Protein AF-0000000087149719 (afdb_homodimer)

Solvent-accessible surface area (backbone atoms only — not comparable to full-atom values): 26147 Å² total; per-residue (Å²): 128,58,74,52,49,94,41,74,66,51,49,46,65,68,39,63,81,63,60,38,30,35,33,38,25,37,70,77,67,67,65,64,58,57,49,48,54,35,58,60,26,60,67,29,69,27,52,67,44,79,41,82,53,88,96,53,72,60,36,28,29,34,25,24,40,83,86,66,44,79,78,27,58,25,52,42,66,54,49,46,52,43,36,60,50,50,66,35,54,26,30,48,73,75,37,74,51,59,86,70,58,69,76,46,43,36,63,61,66,45,44,41,34,56,33,39,31,53,49,48,90,83,51,82,61,35,54,19,65,60,49,33,52,42,48,36,42,52,27,48,32,42,73,64,35,39,43,36,37,42,35,40,56,25,37,41,39,51,50,70,73,29,54,28,56,35,51,51,51,48,50,31,31,72,35,56,24,47,38,35,40,32,8,25,61,69,56,77,72,57,86,82,52,61,43,31,38,28,23,28,78,55,66,64,27,57,39,29,42,34,36,34,28,48,54,88,49,86,90,52,80,33,27,28,38,42,30,32,55,78,52,99,43,26,34,40,30,26,34,40,64,50,58,51,61,34,50,12,51,50,51,33,45,38,70,77,86,129,57,73,52,48,94,41,74,66,51,49,45,65,68,40,63,82,62,61,38,30,35,34,38,25,38,69,77,69,66,65,66,59,56,50,47,53,34,58,60,26,60,68,28,69,28,51,67,44,80,41,81,53,88,96,53,72,62,36,29,30,33,25,22,40,82,85,66,43,79,78,26,58,26,52,42,65,54,50,47,51,43,35,60,50,51,65,38,54,32,28,50,53,88,35,76,50,58,86,72,57,68,77,46,43,37,64,60,65,44,44,41,33,57,32,38,29,54,49,50,91,83,51,82,61,34,54,19,63,59,50,34,52,43,48,37,42,51,28,47,33,44,72,63,35,37,44,36,36,41,36,41,56,25,37,41,37,52,49,70,73,29,53,28,56,35,52,51,51,49,52,31,31,72,36,56,23,46,39,34,38,31,8,24,62,71,55,74,71,58,85,81,54,60,42,32,38,25,26,28,78,54,66,64,28,58,40,29,41,35,36,34,27,46,54,89,48,86,88,53,80,32,28,26,38,43,30,33,55,76,52,99,43,27,34,40,30,26,34,41,64,48,58,50,60,33,50,12,51,51,52,34,46,39,70,77,85

Nearest PDB structures (foldseek):
  2o8r-assembly1_B  TM=3.631E-01  e=3.362E-04  Porphyromonas gingivalis
  6pny-assembly1_A  TM=5.469E-01  e=5.953E-01  Francisella tularensis subsp. tularensis SCHU S4
  2mu4-assembly1_A  TM=4.895E-01  e=1.110E+00  Francisella tularensis subsp. tularensis SCHU S4
  1e42-assembly1_A  TM=3.188E-01  e=6.358E+00  Homo sapiens
  2o8r-assembly1_B  TM=3.561E-01  e=3.053E-04  Porphyromonas gingivalis

Radius of gyration: 28.31 Å; Cα contacts (8 Å, |Δi|>4): 1113; chains: 2; bounding box: 36×98×60 Å

Secondary structure (DSSP, 8-state):
-PPPPSSHHHHHHTS----EEEEEES--S-HHHHHHHHHHHHTTTEEEEEE--TTSPSSEEEEE-TT--EEEEEEHHHHHHHHHTTSSHHHHSS---GGG----HHHHHTTT--EEEE--SS-GGGGHHHHHHHHHHHHHHHHHT-SEEEEEEEETTHHHH-HHHHHHHHHHHHTT-EEEEEEES-----TT--SEEEE--SHHHHHEEEEEEE---TTS--EEEEEEEEETTEEEEEEE--HHHHHHHHHHHHHH-/-PPPPSSHHHHHHTS----EEEEEES--S-HHHHHHHHHHHHTTTEEEEEE--TTSPSSEEEEE-TT--EEEEEEHHHHHHHHHTTSSTTTTSS---GGG----HHHHHTTT--EEEE--SS-GGGGHHHHHHHHHHHHHHHHHT-SEEEEEEEETTHHHH-HHHHHHHHHHHHTT-EEEEEEES-----TT--SEEEE--SHHHHHEEEEEEE---TTS--EEEEEEEEETTEEEEEEE--HHHHHHHHHHHHHH-

Structure (mmCIF, N/CA/C/O backbone):
data_AF-0000000087149719-model_v1
#
loop_
_entity.id
_entity.type
_entity.pdbx_description
1 polymer 'Histidine kinase'
#
loop_
_atom_site.group_PDB
_atom_site.id
_atom_site.type_symbol
_atom_site.label_atom_id
_atom_site.label_alt_id
_atom_site.label_comp_id
_atom_site.label_asym_id
_atom_site.label_entity_id
_atom_site.label_seq_id
_atom_site.pdbx_PDB_ins_code
_atom_site.Cartn_x
_atom_site.Cartn_y
_atom_site.Cartn_z
_atom_site.occupancy
_atom_site.B_iso_or_equiv
_atom_site.auth_seq_id
_atom_site.auth_comp_id
_atom_site.auth_asym_id
_atom_site.auth_atom_id
_atom_site.pdbx_PDB_model_num
ATOM 1 N N . MET A 1 1 ? -2.551 1.195 -22.422 1 66.94 1 MET A N 1
ATOM 2 C CA . MET A 1 1 ? -2.553 0.553 -21.109 1 66.94 1 MET A CA 1
ATOM 3 C C . MET A 1 1 ? -3.971 0.18 -20.688 1 66.94 1 MET A C 1
ATOM 5 O O . MET A 1 1 ? -4.926 0.881 -21.016 1 66.94 1 MET A O 1
ATOM 9 N N . ILE A 1 2 ? -4.203 -1.107 -20.359 1 85.25 2 ILE A N 1
ATOM 10 C CA . ILE A 1 2 ? -5.527 -1.553 -19.938 1 85.25 2 ILE A CA 1
ATOM 11 C C . ILE A 1 2 ? -5.852 -0.992 -18.562 1 85.25 2 ILE A C 1
ATOM 13 O O . ILE A 1 2 ? -4.949 -0.754 -17.75 1 85.25 2 ILE A O 1
ATOM 17 N N . ASP A 1 3 ? -7.059 -0.688 -18.328 1 90 3 ASP A N 1
ATOM 18 C CA . ASP A 1 3 ? -7.531 -0.166 -17.062 1 90 3 ASP A CA 1
ATOM 19 C C . ASP A 1 3 ? -7.383 -1.208 -15.953 1 90 3 ASP A C 1
ATOM 21 O O . ASP A 1 3 ? -7.539 -2.406 -16.188 1 90 3 ASP A O 1
ATOM 25 N N . PRO A 1 4 ? -7.105 -0.733 -14.805 1 91.88 4 PRO A N 1
ATOM 26 C CA . PRO A 1 4 ? -7.102 -1.67 -13.68 1 91.88 4 PRO A CA 1
ATOM 27 C C . PRO A 1 4 ? -8.461 -2.336 -13.461 1 91.88 4 PRO A C 1
ATOM 29 O O . PRO A 1 4 ? -9.492 -1.756 -13.797 1 91.88 4 PRO A O 1
ATOM 32 N N . PRO A 1 5 ? -8.43 -3.588 -13.031 1 94.06 5 PRO A N 1
ATOM 33 C CA . PRO A 1 5 ? -9.695 -4.258 -12.727 1 94.06 5 PRO A CA 1
ATOM 34 C C . PRO A 1 5 ? -10.43 -3.627 -11.547 1 94.06 5 PRO A C 1
ATOM 36 O O . PRO A 1 5 ? -9.836 -2.883 -10.766 1 94.06 5 PRO A O 1
ATOM 39 N N . ASP A 1 6 ? -11.703 -3.908 -11.406 1 92.81 6 ASP A N 1
ATOM 40 C CA . ASP A 1 6 ? -12.5 -3.4 -10.297 1 92.81 6 ASP A CA 1
ATOM 41 C C . ASP A 1 6 ? -12.227 -4.188 -9.016 1 92.81 6 ASP A C 1
ATOM 43 O O . ASP A 1 6 ? -12.508 -3.711 -7.914 1 92.81 6 ASP A O 1
ATOM 47 N N . SER A 1 7 ? -11.844 -5.41 -9.156 1 94.75 7 SER A N 1
ATOM 48 C CA . SER A 1 7 ? -11.477 -6.324 -8.086 1 94.75 7 SER A CA 1
ATOM 49 C C . SER A 1 7 ? -10.547 -7.418 -8.586 1 94.75 7 SER A C 1
ATOM 51 O O . SER A 1 7 ? -10.344 -7.566 -9.789 1 94.75 7 SER A O 1
ATOM 53 N N . LEU A 1 8 ? -9.953 -8.156 -7.707 1 96 8 LEU A N 1
ATOM 54 C CA . LEU A 1 8 ? -9.117 -9.281 -8.117 1 96 8 LEU A CA 1
ATOM 55 C C . LEU A 1 8 ? -9.961 -10.375 -8.758 1 96 8 LEU A C 1
ATOM 57 O O . LEU A 1 8 ? -9.539 -11.008 -9.727 1 96 8 LEU A O 1
ATOM 61 N N . ALA A 1 9 ? -11.195 -10.57 -8.266 1 93.56 9 ALA A N 1
ATOM 62 C CA . ALA A 1 9 ? -12.125 -11.523 -8.875 1 93.56 9 ALA A CA 1
ATOM 63 C C . ALA A 1 9 ? -12.43 -11.133 -10.32 1 93.56 9 ALA A C 1
ATOM 65 O O . ALA A 1 9 ? -12.453 -11.992 -11.211 1 93.56 9 ALA A O 1
ATOM 66 N N . SER A 1 10 ? -12.617 -9.797 -10.531 1 94.38 10 SER A N 1
ATOM 67 C CA . SER A 1 10 ? -12.945 -9.328 -11.867 1 94.38 10 SER A CA 1
ATOM 68 C C . SER A 1 10 ? -11.766 -9.5 -12.82 1 94.38 10 SER A C 1
ATOM 70 O O . SER A 1 10 ? -11.953 -9.664 -14.031 1 94.38 10 SER A O 1
ATOM 72 N N . PHE A 1 11 ? -10.562 -9.461 -12.336 1 95.25 11 PHE A N 1
ATOM 73 C CA . PHE A 1 11 ? -9.375 -9.695 -13.141 1 95.25 11 PHE A CA 1
ATOM 74 C C . PHE A 1 11 ? -9.367 -11.102 -13.719 1 95.25 11 PHE A C 1
ATOM 76 O O . PHE A 1 11 ? -8.977 -11.305 -14.867 1 95.25 11 PHE A O 1
ATOM 83 N N . ILE A 1 12 ? -9.781 -12.078 -12.891 1 93.12 12 ILE A N 1
ATOM 84 C CA . ILE A 1 12 ? -9.812 -13.477 -13.297 1 93.12 12 ILE A CA 1
ATOM 85 C C . ILE A 1 12 ? -10.859 -13.672 -14.391 1 93.12 12 ILE A C 1
ATOM 87 O O . ILE A 1 12 ? -10.617 -14.391 -15.367 1 93.12 12 ILE A O 1
ATOM 91 N N . GLU A 1 13 ? -11.938 -12.961 -14.281 1 85.56 13 GLU A N 1
ATOM 92 C CA . GLU A 1 13 ? -13.062 -13.133 -15.195 1 85.56 13 GLU A CA 1
ATOM 93 C C . GLU A 1 13 ? -12.766 -12.5 -16.562 1 85.56 13 GLU A C 1
ATOM 95 O O . GLU A 1 13 ? -13.352 -12.891 -17.562 1 85.56 13 GLU A O 1
ATOM 100 N N . ARG A 1 14 ? -11.969 -11.547 -16.672 1 71.88 14 ARG A N 1
ATOM 101 C CA . ARG A 1 14 ? -11.727 -10.742 -17.859 1 71.88 14 ARG A CA 1
ATOM 102 C C . ARG A 1 14 ? -10.812 -11.469 -18.844 1 71.88 14 ARG A C 1
ATOM 104 O O . ARG A 1 14 ? -10.648 -11.031 -19.984 1 71.88 14 ARG A O 1
ATOM 111 N N . GLY A 1 15 ? -10.375 -12.508 -18.5 1 65.88 15 GLY A N 1
ATOM 112 C CA . GLY A 1 15 ? -9.453 -13.164 -19.406 1 65.88 15 GLY A CA 1
ATOM 113 C C . GLY A 1 15 ? -10.148 -13.977 -20.484 1 65.88 15 GLY A C 1
ATOM 114 O O . GLY A 1 15 ? -11.32 -14.328 -20.344 1 65.88 15 GLY A O 1
ATOM 115 N N . PRO A 1 16 ? -9.531 -13.773 -21.719 1 63.81 16 PRO A N 1
ATOM 116 C CA . PRO A 1 16 ? -10.086 -14.633 -22.766 1 63.81 16 PRO A CA 1
ATOM 117 C C . PRO A 1 16 ? -10.203 -16.094 -22.328 1 63.81 16 PRO A C 1
ATOM 119 O O . PRO A 1 16 ? -9.359 -16.578 -21.578 1 63.81 16 PRO A O 1
ATOM 122 N N . VAL A 1 17 ? -11.445 -16.641 -22.453 1 65.62 17 VAL A N 1
ATOM 123 C CA . VAL A 1 17 ? -11.672 -18.047 -22.125 1 65.62 17 VAL A CA 1
ATOM 124 C C . VAL A 1 17 ? -11.32 -18.922 -23.328 1 65.62 17 VAL A C 1
ATOM 126 O O . VAL A 1 17 ? -11.945 -18.812 -24.375 1 65.62 17 VAL A O 1
ATOM 129 N N . ALA A 1 18 ? -10.062 -19.344 -23.406 1 71.25 18 ALA A N 1
ATOM 130 C CA . ALA A 1 18 ? -9.711 -20.312 -24.438 1 71.25 18 ALA A CA 1
ATOM 131 C C . ALA A 1 18 ? -9.82 -21.734 -23.922 1 71.25 18 ALA A C 1
ATOM 133 O O . ALA A 1 18 ? -9.5 -22.016 -22.766 1 71.25 18 ALA A O 1
ATOM 134 N N . ASP A 1 19 ? -10.477 -22.562 -24.844 1 74.25 19 ASP A N 1
ATOM 135 C CA . ASP A 1 19 ? -10.539 -23.984 -24.5 1 74.25 19 ASP A CA 1
ATOM 136 C C . ASP A 1 19 ? -9.195 -24.672 -24.734 1 74.25 19 ASP A C 1
ATOM 138 O O . ASP A 1 19 ? -8.547 -24.438 -25.766 1 74.25 19 ASP A O 1
ATOM 142 N N . ARG A 1 20 ? -8.664 -25.266 -23.688 1 81.69 20 ARG A N 1
ATOM 143 C CA . ARG A 1 20 ? -7.402 -26 -23.781 1 81.69 20 ARG A CA 1
ATOM 144 C C . ARG A 1 20 ? -7.562 -27.438 -23.297 1 81.69 20 ARG A C 1
ATOM 146 O O . ARG A 1 20 ? -8.461 -27.734 -22.516 1 81.69 20 ARG A O 1
ATOM 153 N N . SER A 1 21 ? -6.828 -28.266 -23.953 1 83.12 21 SER A N 1
ATOM 154 C CA . SER A 1 21 ? -6.777 -29.656 -23.484 1 83.12 21 SER A CA 1
ATOM 155 C C . SER A 1 21 ? -5.34 -30.156 -23.391 1 83.12 21 SER A C 1
ATOM 157 O O . SER A 1 21 ? -4.441 -29.594 -24.016 1 83.12 21 SER A O 1
ATOM 159 N N . LEU A 1 22 ? -5.129 -31.125 -22.516 1 85.75 22 LEU A N 1
ATOM 160 C CA . LEU A 1 22 ? -3.826 -31.75 -22.359 1 85.75 22 LEU A CA 1
ATOM 161 C C . LEU A 1 22 ? -3.855 -33.188 -22.828 1 85.75 22 LEU A C 1
ATOM 163 O O . LEU A 1 22 ? -4.844 -33.906 -22.625 1 85.75 22 LEU A O 1
ATOM 167 N N . ALA A 1 23 ? -2.799 -33.594 -23.562 1 87.5 23 ALA A N 1
ATOM 168 C CA . ALA A 1 23 ? -2.635 -35 -23.969 1 87.5 23 ALA A CA 1
ATOM 169 C C . ALA A 1 23 ? -1.301 -35.562 -23.484 1 87.5 23 ALA A C 1
ATOM 171 O O . ALA A 1 23 ? -0.248 -34.969 -23.719 1 87.5 23 ALA A O 1
ATOM 172 N N . VAL A 1 24 ? -1.368 -36.625 -22.703 1 88.19 24 VAL A N 1
ATOM 173 C CA . VAL A 1 24 ? -0.152 -37.344 -22.344 1 88.19 24 VAL A CA 1
ATOM 174 C C . VAL A 1 24 ? 0.173 -38.375 -23.438 1 88.19 24 VAL A C 1
ATOM 176 O O . VAL A 1 24 ? -0.602 -39.312 -23.672 1 88.19 24 VAL A O 1
ATOM 179 N N . VAL A 1 25 ? 1.344 -38.219 -24.031 1 89 25 VAL A N 1
ATOM 180 C CA . VAL A 1 25 ? 1.685 -39 -25.188 1 89 25 VAL A CA 1
ATOM 181 C C . VAL A 1 25 ? 2.627 -40.125 -24.797 1 89 25 VAL A C 1
ATOM 183 O O . VAL A 1 25 ? 3.658 -39.906 -24.156 1 89 25 VAL A O 1
ATOM 186 N N . ASN A 1 26 ? 2.305 -41.375 -25.172 1 87.75 26 ASN A N 1
ATOM 187 C CA . ASN A 1 26 ? 3.123 -42.594 -25 1 87.75 26 ASN A CA 1
ATOM 188 C C . ASN A 1 26 ? 3.637 -42.719 -23.578 1 87.75 26 ASN A C 1
ATOM 190 O O . ASN A 1 26 ? 4.84 -42.844 -23.359 1 87.75 26 ASN A O 1
ATOM 194 N N . ARG A 1 27 ? 2.654 -42.781 -22.688 1 85.81 27 ARG A N 1
ATOM 195 C CA . ARG A 1 27 ? 2.996 -42.781 -21.266 1 85.81 27 ARG A CA 1
ATOM 196 C C . ARG A 1 27 ? 3.637 -44.125 -20.875 1 85.81 27 ARG A C 1
ATOM 198 O O . ARG A 1 27 ? 3.057 -45.188 -21.094 1 85.81 27 ARG A O 1
ATOM 205 N N . THR A 1 28 ? 4.836 -44 -20.297 1 84.88 28 THR A N 1
ATOM 206 C CA . THR A 1 28 ? 5.492 -45.156 -19.734 1 84.88 28 THR A CA 1
ATOM 207 C C . THR A 1 28 ? 5.523 -45.094 -18.203 1 84.88 28 THR A C 1
ATOM 209 O O . THR A 1 28 ? 5.75 -46.094 -17.516 1 84.88 28 THR A O 1
ATOM 212 N N . ARG A 1 29 ? 5.254 -43.875 -17.703 1 81 29 ARG A N 1
ATOM 213 C CA . ARG A 1 29 ? 5.242 -43.625 -16.266 1 81 29 ARG A CA 1
ATOM 214 C C . ARG A 1 29 ? 4.008 -44.25 -15.609 1 81 29 ARG A C 1
ATOM 216 O O . ARG A 1 29 ? 3.002 -44.5 -16.281 1 81 29 ARG A O 1
ATOM 223 N N . PRO A 1 30 ? 4.125 -44.375 -14.227 1 79.19 30 PRO A N 1
ATOM 224 C CA . PRO A 1 30 ? 2.996 -45 -13.516 1 79.19 30 PRO A CA 1
ATOM 225 C C . PRO A 1 30 ? 1.706 -44.188 -13.656 1 79.19 30 PRO A C 1
ATOM 227 O O . PRO A 1 30 ? 1.75 -42.969 -13.828 1 79.19 30 PRO A O 1
ATOM 230 N N . ARG A 1 31 ? 0.602 -44.812 -13.492 1 78.44 31 ARG A N 1
ATOM 231 C CA . ARG A 1 31 ? -0.741 -44.281 -13.703 1 78.44 31 ARG A CA 1
ATOM 232 C C . ARG A 1 31 ? -1.051 -43.188 -12.719 1 78.44 31 ARG A C 1
ATOM 234 O O . ARG A 1 31 ? -1.757 -42.219 -13.062 1 78.44 31 ARG A O 1
ATOM 241 N N . PRO A 1 32 ? -0.446 -43.219 -11.602 1 71 32 PRO A N 1
ATOM 242 C CA . PRO A 1 32 ? -0.787 -42.188 -10.633 1 71 32 PRO A CA 1
ATOM 243 C C . PRO A 1 32 ? -0.377 -40.781 -11.094 1 71 32 PRO A C 1
ATOM 245 O O . PRO A 1 32 ? -1.019 -39.812 -10.734 1 71 32 PRO A O 1
ATOM 248 N N . ILE A 1 33 ? 0.606 -40.719 -11.891 1 71.31 33 ILE A N 1
ATOM 249 C CA . ILE A 1 33 ? 1.033 -39.406 -12.375 1 71.31 33 ILE A CA 1
ATOM 250 C C . ILE A 1 33 ? -0.008 -38.875 -13.344 1 71.31 33 ILE A C 1
ATOM 252 O O . ILE A 1 33 ? -0.354 -37.688 -13.281 1 71.31 33 ILE A O 1
ATOM 256 N N . GLN A 1 34 ? -0.484 -39.75 -14.195 1 73.5 34 GLN A N 1
ATOM 257 C CA . GLN A 1 34 ? -1.559 -39.344 -15.102 1 73.5 34 GLN A CA 1
ATOM 258 C C . GLN A 1 34 ? -2.807 -38.938 -14.32 1 73.5 34 GLN A C 1
ATOM 260 O O . GLN A 1 34 ? -3.467 -37.969 -14.672 1 73.5 34 GLN A O 1
ATOM 265 N N . GLU A 1 35 ? -3.096 -39.625 -13.352 1 75.12 35 GLU A N 1
ATOM 266 C CA . GLU A 1 35 ? -4.273 -39.344 -12.539 1 75.12 35 GLU A CA 1
ATOM 267 C C . GLU A 1 35 ? -4.141 -38 -11.828 1 75.12 35 GLU A C 1
ATOM 269 O O . GLU A 1 35 ? -5.117 -37.25 -11.703 1 75.12 35 GLU A O 1
ATOM 274 N N . MET A 1 36 ? -2.939 -37.812 -11.422 1 71.38 36 MET A N 1
ATOM 275 C CA . MET A 1 36 ? -2.684 -36.531 -10.758 1 71.38 36 MET A CA 1
ATOM 276 C C . MET A 1 36 ? -2.941 -35.375 -11.711 1 71.38 36 MET A C 1
ATOM 278 O O . MET A 1 36 ? -3.572 -34.375 -11.336 1 71.38 36 MET A O 1
ATOM 282 N N . LEU A 1 37 ? -2.482 -35.469 -12.922 1 74.75 37 LEU A N 1
ATOM 283 C CA . LEU A 1 37 ? -2.699 -34.406 -13.914 1 74.75 37 LEU A CA 1
ATOM 284 C C . LEU A 1 37 ? -4.184 -34.25 -14.219 1 74.75 37 LEU A C 1
ATOM 286 O O . LEU A 1 37 ? -4.676 -33.125 -14.359 1 74.75 37 LEU A O 1
ATOM 290 N N . GLU A 1 38 ? -4.836 -35.375 -14.289 1 74.56 38 GLU A N 1
ATOM 291 C CA . GLU A 1 38 ? -6.273 -35.344 -14.547 1 74.56 38 GLU A CA 1
ATOM 292 C C . GLU A 1 38 ? -7.02 -34.656 -13.406 1 74.56 38 GLU A C 1
ATOM 294 O O . GLU A 1 38 ? -7.945 -33.875 -13.648 1 74.56 38 GLU A O 1
ATOM 299 N N . GLU A 1 39 ? -6.574 -34.969 -12.32 1 72.06 39 GLU A N 1
ATOM 300 C CA . GLU A 1 39 ? -7.223 -34.375 -11.156 1 72.06 39 GLU A CA 1
ATOM 301 C C . GLU A 1 39 ? -6.957 -32.875 -11.078 1 72.06 39 GLU A C 1
ATOM 303 O O . GLU A 1 39 ? -7.852 -32.094 -10.75 1 72.06 39 GLU A O 1
ATOM 308 N N . LEU A 1 40 ? -5.781 -32.562 -11.359 1 71.44 40 LEU A N 1
ATOM 309 C CA . LEU A 1 40 ? -5.379 -31.141 -11.281 1 71.44 40 LEU A CA 1
ATOM 310 C C . LEU A 1 40 ? -6.152 -30.297 -12.289 1 71.44 40 LEU A C 1
ATOM 312 O O . LEU A 1 40 ? -6.488 -29.156 -12.008 1 71.44 40 LEU A O 1
ATOM 316 N N . PHE A 1 41 ? -6.527 -30.969 -13.414 1 72.5 41 PHE A N 1
ATOM 317 C CA . PHE A 1 41 ? -7.137 -30.156 -14.461 1 72.5 41 PHE A CA 1
ATOM 318 C C . PHE A 1 41 ? -8.586 -30.562 -14.68 1 72.5 41 PHE A C 1
ATOM 320 O O . PHE A 1 41 ? -9.219 -30.156 -15.656 1 72.5 41 PHE A O 1
ATOM 327 N N . ALA A 1 42 ? -9.062 -31.453 -13.789 1 64.75 42 ALA A N 1
ATOM 328 C CA . ALA A 1 42 ? -10.414 -31.984 -13.922 1 64.75 42 ALA A CA 1
ATOM 329 C C . ALA A 1 42 ? -11.445 -30.859 -13.883 1 64.75 42 ALA A C 1
ATOM 331 O O . ALA A 1 42 ? -12.43 -30.875 -14.625 1 64.75 42 ALA A O 1
ATOM 332 N N . GLU A 1 43 ? -11.18 -29.906 -13.016 1 60.75 43 GLU A N 1
ATOM 333 C CA . GLU A 1 43 ? -12.188 -28.859 -12.867 1 60.75 43 GLU A CA 1
ATOM 334 C C . GLU A 1 43 ? -11.992 -27.75 -13.891 1 60.75 43 GLU A C 1
ATOM 336 O O . GLU A 1 43 ? -12.797 -26.812 -13.969 1 60.75 43 GLU A O 1
ATOM 341 N N . GLN A 1 44 ? -10.867 -27.641 -14.617 1 61.66 44 GLN A N 1
ATOM 342 C CA . GLN A 1 44 ? -10.375 -26.5 -15.375 1 61.66 44 GLN A CA 1
ATOM 343 C C . GLN A 1 44 ? -10.914 -26.516 -16.797 1 61.66 44 GLN A C 1
ATOM 345 O O . GLN A 1 44 ? -10.445 -25.75 -17.656 1 61.66 44 GLN A O 1
ATOM 350 N N . HIS A 1 45 ? -11.914 -27.062 -17.109 1 62.78 45 HIS A N 1
ATOM 351 C CA . HIS A 1 45 ? -12.281 -27.125 -18.516 1 62.78 45 HIS A CA 1
ATOM 352 C C . HIS A 1 45 ? -11.102 -27.562 -19.375 1 62.78 45 HIS A C 1
ATOM 354 O O . HIS A 1 45 ? -10.938 -27.078 -20.5 1 62.78 45 HIS A O 1
ATOM 360 N N . VAL A 1 46 ? -10.055 -28.047 -18.812 1 67.19 46 VAL A N 1
ATOM 361 C CA . VAL A 1 46 ? -8.961 -28.625 -19.594 1 67.19 46 VAL A CA 1
ATOM 362 C C . VAL A 1 46 ? -9.07 -30.156 -19.578 1 67.19 46 VAL A C 1
ATOM 364 O O . VAL A 1 46 ? -8.969 -30.781 -18.516 1 67.19 46 VAL A O 1
ATOM 367 N N . ASP A 1 47 ? -9.406 -30.656 -20.641 1 76.19 47 ASP A N 1
ATOM 368 C CA . ASP A 1 47 ? -9.477 -32.094 -20.766 1 76.19 47 ASP A CA 1
ATOM 369 C C . ASP A 1 47 ? -8.086 -32.719 -20.844 1 76.19 47 ASP A C 1
ATOM 371 O O . ASP A 1 47 ? -7.203 -32.219 -21.531 1 76.19 47 ASP A O 1
ATOM 375 N N . VAL A 1 48 ? -7.84 -33.75 -19.953 1 78.19 48 VAL A N 1
ATOM 376 C CA . VAL A 1 48 ? -6.582 -34.469 -20 1 78.19 48 VAL A CA 1
ATOM 377 C C . VAL A 1 48 ? -6.809 -35.844 -20.641 1 78.19 48 VAL A C 1
ATOM 379 O O . VAL A 1 48 ? -7.629 -36.625 -20.156 1 78.19 48 VAL A O 1
ATOM 382 N N . GLU A 1 49 ? -6.168 -36.094 -21.781 1 82.88 49 GLU A N 1
ATOM 383 C CA . GLU A 1 49 ? -6.32 -37.375 -22.453 1 82.88 49 GLU A CA 1
ATOM 384 C C . GLU A 1 49 ? -4.973 -38.062 -22.641 1 82.88 49 GLU A C 1
ATOM 386 O O . GLU A 1 49 ? -3.922 -37.438 -22.516 1 82.88 49 GLU A O 1
ATOM 391 N N . GLU A 1 50 ? -5.016 -39.406 -22.75 1 86.06 50 GLU A N 1
ATOM 392 C CA . GLU A 1 50 ? -3.838 -40.188 -23.094 1 86.06 50 GLU A CA 1
ATOM 393 C C . GLU A 1 50 ? -3.842 -40.594 -24.562 1 86.06 50 GLU A C 1
ATOM 395 O O . GLU A 1 50 ? -4.875 -40.969 -25.109 1 86.06 50 GLU A O 1
ATOM 400 N N . LEU A 1 51 ? -2.695 -40.375 -25.266 1 86.06 51 LEU A N 1
ATOM 401 C CA . LEU A 1 51 ? -2.572 -40.719 -26.672 1 86.06 51 LEU A CA 1
ATOM 402 C C . LEU A 1 51 ? -1.394 -41.688 -26.891 1 86.06 51 LEU A C 1
ATOM 404 O O . LEU A 1 51 ? -0.343 -41.531 -26.266 1 86.06 51 LEU A O 1
ATOM 408 N N . ASP A 1 52 ? -1.657 -42.656 -27.734 1 87.81 52 ASP A N 1
ATOM 409 C CA . ASP A 1 52 ? -0.58 -43.5 -28.234 1 87.81 52 ASP A CA 1
ATOM 410 C C . ASP A 1 52 ? -0.23 -43.156 -29.688 1 87.81 52 ASP A C 1
ATOM 412 O O . ASP A 1 52 ? -1.015 -43.406 -30.594 1 87.81 52 ASP A O 1
ATOM 416 N N . VAL A 1 53 ? 0.821 -42.469 -29.828 1 87.5 53 VAL A N 1
ATOM 417 C CA . VAL A 1 53 ? 1.255 -42.031 -31.156 1 87.5 53 VAL A CA 1
ATOM 418 C C . VAL A 1 53 ? 2.516 -42.781 -31.562 1 87.5 53 VAL A C 1
ATOM 420 O O . VAL A 1 53 ? 3.58 -42.594 -30.969 1 87.5 53 VAL A O 1
ATOM 423 N N . PRO A 1 54 ? 2.346 -43.594 -32.562 1 88.06 54 PRO A N 1
ATOM 424 C CA . PRO A 1 54 ? 3.506 -44.375 -33.031 1 88.06 54 PRO A CA 1
ATOM 425 C C . PRO A 1 54 ? 4.699 -43.5 -33.375 1 88.06 54 PRO A C 1
ATOM 427 O O . PRO A 1 54 ? 4.527 -42.406 -33.969 1 88.06 54 PRO A O 1
ATOM 430 N N . ASP A 1 55 ? 5.934 -43.812 -33.062 1 87.88 55 ASP A N 1
ATOM 431 C CA . ASP A 1 55 ? 7.223 -43.25 -33.406 1 87.88 55 ASP A CA 1
ATOM 432 C C . ASP A 1 55 ? 7.406 -41.875 -32.75 1 87.88 55 ASP A C 1
ATOM 434 O O . ASP A 1 55 ? 8.289 -41.094 -33.125 1 87.88 55 ASP A O 1
ATOM 438 N N . ALA A 1 56 ? 6.465 -41.5 -31.859 1 87.38 56 ALA A N 1
ATOM 439 C CA . ALA A 1 56 ? 6.633 -40.25 -31.109 1 87.38 56 ALA A CA 1
ATOM 440 C C . ALA A 1 56 ? 7.355 -40.5 -29.797 1 87.38 56 ALA A C 1
ATOM 442 O O . ALA A 1 56 ? 7.426 -41.625 -29.312 1 87.38 56 ALA A O 1
ATOM 443 N N . GLU A 1 57 ? 8.008 -39.469 -29.281 1 91 57 GLU A N 1
ATOM 444 C CA . GLU A 1 57 ? 8.695 -39.531 -28 1 91 57 GLU A CA 1
ATOM 445 C C . GLU A 1 57 ? 7.734 -39.906 -26.875 1 91 57 GLU A C 1
ATOM 447 O O . GLU A 1 57 ? 6.566 -39.531 -26.906 1 91 57 GLU A O 1
ATOM 452 N N . ALA A 1 58 ? 8.258 -40.719 -25.938 1 91.38 58 ALA A N 1
ATOM 453 C CA . ALA A 1 58 ? 7.43 -41.188 -24.812 1 91.38 58 ALA A CA 1
ATOM 454 C C . ALA A 1 58 ? 7.406 -40.125 -23.703 1 91.38 58 ALA A C 1
ATOM 456 O O . ALA A 1 58 ? 8.312 -39.312 -23.594 1 91.38 58 ALA A O 1
ATOM 457 N N . ASP A 1 59 ? 6.336 -40.156 -22.891 1 92.06 59 ASP A N 1
ATOM 458 C CA . ASP A 1 59 ? 6.184 -39.375 -21.672 1 92.06 59 ASP A CA 1
ATOM 459 C C . ASP A 1 59 ? 6.273 -37.875 -21.984 1 92.06 59 ASP A C 1
ATOM 461 O O . ASP A 1 59 ? 7.047 -37.156 -21.344 1 92.06 59 ASP A O 1
ATOM 465 N N . VAL A 1 60 ? 5.531 -37.531 -22.953 1 92.25 60 VAL A N 1
ATOM 466 C CA . VAL A 1 60 ? 5.41 -36.125 -23.344 1 92.25 60 VAL A CA 1
ATOM 467 C C . VAL A 1 60 ? 3.98 -35.656 -23.125 1 92.25 60 VAL A C 1
ATOM 469 O O . VAL A 1 60 ? 3.025 -36.406 -23.359 1 92.25 60 VAL A O 1
ATOM 472 N N . VAL A 1 61 ? 3.893 -34.469 -22.547 1 91.25 61 VAL A N 1
ATOM 473 C CA . VAL A 1 61 ? 2.588 -33.812 -22.406 1 91.25 61 VAL A CA 1
ATOM 474 C C . VAL A 1 61 ? 2.42 -32.719 -23.438 1 91.25 61 VAL A C 1
ATOM 476 O O . VAL A 1 61 ? 3.279 -31.844 -23.578 1 91.25 61 VAL A O 1
ATOM 479 N N . LEU A 1 62 ? 1.336 -32.812 -24.172 1 92.38 62 LEU A N 1
ATOM 480 C CA . LEU A 1 62 ? 1.018 -31.812 -25.188 1 92.38 62 LEU A CA 1
ATOM 481 C C . LEU A 1 62 ? -0.131 -30.922 -24.719 1 92.38 62 LEU A C 1
ATOM 483 O O . LEU A 1 62 ? -1.094 -31.406 -24.125 1 92.38 62 LEU A O 1
ATOM 487 N N . LEU A 1 63 ? 0.012 -29.688 -24.891 1 91.5 63 LEU A N 1
ATOM 488 C CA . LEU A 1 63 ? -1.098 -28.75 -24.766 1 91.5 63 LEU A CA 1
ATOM 489 C C . LEU A 1 63 ? -1.747 -28.5 -26.125 1 91.5 63 LEU A C 1
ATOM 491 O O . LEU A 1 63 ? -1.07 -28.094 -27.078 1 91.5 63 LEU A O 1
ATOM 495 N N . LEU A 1 64 ? -3.023 -28.734 -26.188 1 90.31 64 LEU A N 1
ATOM 496 C CA . LEU A 1 64 ? -3.752 -28.609 -27.438 1 90.31 64 LEU A CA 1
ATOM 497 C C . LEU A 1 64 ? -4.781 -27.484 -27.375 1 90.31 64 LEU A C 1
ATOM 499 O O . LEU A 1 64 ? -5.355 -27.234 -26.312 1 90.31 64 LEU A O 1
ATOM 503 N N . ASP A 1 65 ? -4.957 -26.781 -28.531 1 88.38 65 ASP A N 1
ATOM 504 C CA . ASP A 1 65 ? -6.031 -25.797 -28.594 1 88.38 65 ASP A CA 1
ATOM 505 C C . ASP A 1 65 ? -7.348 -26.453 -29.031 1 88.38 65 ASP A C 1
ATOM 507 O O . ASP A 1 65 ? -7.465 -27.672 -29.047 1 88.38 65 ASP A O 1
ATOM 511 N N . ASP A 1 66 ? -8.336 -25.578 -29.281 1 82.12 66 ASP A N 1
ATOM 512 C CA . ASP A 1 66 ? -9.68 -26.062 -29.609 1 82.12 66 ASP A CA 1
ATOM 513 C C . ASP A 1 66 ? -9.664 -26.875 -30.891 1 82.12 66 ASP A C 1
ATOM 515 O O . ASP A 1 66 ? -10.484 -27.781 -31.078 1 82.12 66 ASP A O 1
ATOM 519 N N . ASP A 1 67 ? -8.75 -26.578 -31.812 1 85.5 67 ASP A N 1
ATOM 520 C CA . ASP A 1 67 ? -8.641 -27.281 -33.094 1 85.5 67 ASP A CA 1
ATOM 521 C C . ASP A 1 67 ? -7.707 -28.484 -32.969 1 85.5 67 ASP A C 1
ATOM 523 O O . ASP A 1 67 ? -7.324 -29.078 -34 1 85.5 67 ASP A O 1
ATOM 527 N N . ARG A 1 68 ? -7.219 -28.828 -31.766 1 86.31 68 ARG A N 1
ATOM 528 C CA . ARG A 1 68 ? -6.344 -29.953 -31.453 1 86.31 68 ARG A CA 1
ATOM 529 C C . ARG A 1 68 ? -4.961 -29.75 -32.062 1 86.31 68 ARG A C 1
ATOM 531 O O . ARG A 1 68 ? -4.293 -30.719 -32.438 1 86.31 68 ARG A O 1
ATOM 538 N N . GLU A 1 69 ? -4.715 -28.469 -32.219 1 91.81 69 GLU A N 1
ATOM 539 C CA . GLU A 1 69 ? -3.352 -28.156 -32.625 1 91.81 69 GLU A CA 1
ATOM 540 C C . GLU A 1 69 ? -2.436 -28 -31.422 1 91.81 69 GLU A C 1
ATOM 542 O O . GLU A 1 69 ? -2.838 -27.438 -30.406 1 91.81 69 GLU A O 1
ATOM 547 N N . VAL A 1 70 ? -1.204 -28.516 -31.594 1 92.12 70 VAL A N 1
ATOM 548 C CA . VAL A 1 70 ? -0.246 -28.484 -30.484 1 92.12 70 VAL A CA 1
ATOM 549 C C . VAL A 1 70 ? 0.241 -27.047 -30.281 1 92.12 70 VAL A C 1
ATOM 551 O O . VAL A 1 70 ? 0.762 -26.422 -31.219 1 92.12 70 VAL A O 1
ATOM 554 N N . ILE A 1 71 ? 0.082 -26.516 -29.047 1 92.56 71 ILE A N 1
ATOM 555 C CA . ILE A 1 71 ? 0.502 -25.156 -28.672 1 92.56 71 ILE A CA 1
ATOM 556 C C . ILE A 1 71 ? 1.839 -25.219 -27.938 1 92.56 71 ILE A C 1
ATOM 558 O O . ILE A 1 71 ? 2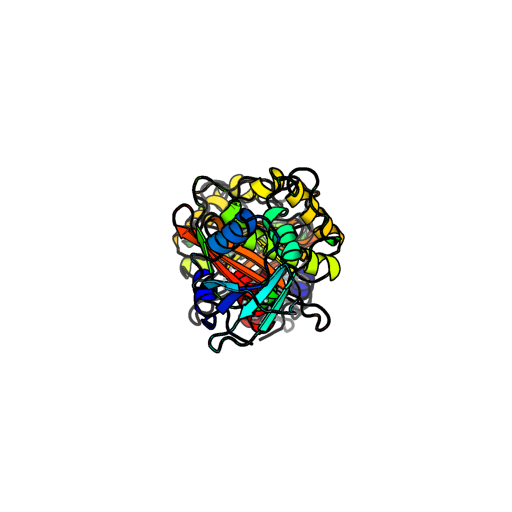.652 -24.297 -28.047 1 92.56 71 ILE A O 1
ATOM 562 N N . ALA A 1 72 ? 1.927 -26.281 -27.156 1 94.94 72 ALA A N 1
ATOM 563 C CA . ALA A 1 72 ? 3.131 -26.453 -26.359 1 94.94 72 ALA A CA 1
ATOM 564 C C . ALA A 1 72 ? 3.332 -27.922 -25.984 1 94.94 72 ALA A C 1
ATOM 566 O O . ALA A 1 72 ? 2.404 -28.734 -26.094 1 94.94 72 ALA A O 1
ATOM 567 N N . SER A 1 73 ? 4.566 -28.234 -25.641 1 94.5 73 SER A N 1
ATOM 568 C CA . SER A 1 73 ? 4.914 -29.578 -25.203 1 94.5 73 SER A CA 1
ATOM 569 C C . SER A 1 73 ? 5.934 -29.547 -24.078 1 94.5 73 SER A C 1
ATOM 571 O O . SER A 1 73 ? 6.805 -28.672 -24.031 1 94.5 73 SER A O 1
ATOM 573 N N . SER A 1 74 ? 5.691 -30.422 -23.125 1 94.75 74 SER A N 1
ATOM 574 C CA . SER A 1 74 ? 6.645 -30.578 -22.047 1 94.75 74 SER A CA 1
ATOM 575 C C . SER A 1 74 ? 6.84 -32.062 -21.703 1 94.75 74 SER A C 1
ATOM 577 O O . SER A 1 74 ? 5.914 -32.875 -21.844 1 94.75 74 SER A O 1
ATOM 579 N N . PRO A 1 75 ? 8.141 -32.375 -21.281 1 92.62 75 PRO A N 1
ATOM 580 C CA . PRO A 1 75 ? 8.281 -33.719 -20.703 1 92.62 75 PRO A CA 1
ATOM 581 C C . PRO A 1 75 ? 7.387 -33.938 -19.484 1 92.62 75 PRO A C 1
ATOM 583 O O . PRO A 1 75 ? 7.223 -33 -18.672 1 92.62 75 PRO A O 1
ATOM 586 N N . LEU A 1 76 ? 6.797 -35.094 -19.469 1 88.25 76 LEU A N 1
ATOM 587 C CA . LEU A 1 76 ? 5.961 -35.438 -18.328 1 88.25 76 LEU A CA 1
ATOM 588 C C . LEU A 1 76 ? 6.742 -35.281 -17.016 1 88.25 76 LEU A C 1
ATOM 590 O O . LEU A 1 76 ? 6.195 -34.812 -16.016 1 88.25 76 LEU A O 1
ATOM 594 N N . GLN A 1 77 ? 7.973 -35.594 -17.031 1 86 77 GLN A N 1
ATOM 595 C CA . GLN A 1 77 ? 8.844 -35.5 -15.859 1 86 77 GLN A CA 1
ATOM 596 C C . GLN A 1 77 ? 8.977 -34.062 -15.367 1 86 77 GLN A C 1
ATOM 598 O O . GLN A 1 77 ? 9.055 -33.812 -14.164 1 86 77 GLN A O 1
ATOM 603 N N . ALA A 1 78 ? 9.016 -33.156 -16.25 1 87.69 78 ALA A N 1
ATOM 604 C CA . ALA A 1 78 ? 9.141 -31.75 -15.898 1 87.69 78 ALA A CA 1
ATOM 605 C C . ALA A 1 78 ? 7.906 -31.266 -15.133 1 87.69 78 ALA A C 1
ATOM 607 O O . ALA A 1 78 ? 8.023 -30.531 -14.156 1 87.69 78 ALA A O 1
ATOM 608 N N . LEU A 1 79 ? 6.77 -31.688 -15.523 1 85.38 79 LEU A N 1
ATOM 609 C CA . LEU A 1 79 ? 5.535 -31.328 -14.852 1 85.38 79 LEU A CA 1
ATOM 610 C C . LEU A 1 79 ? 5.457 -31.969 -13.469 1 85.38 79 LEU A C 1
ATOM 612 O O . LEU A 1 79 ? 5.078 -31.312 -12.492 1 85.38 79 LEU A O 1
ATOM 616 N N . GLU A 1 80 ? 5.848 -33.188 -13.438 1 80.75 80 GLU A N 1
ATOM 617 C CA . GLU A 1 80 ? 5.863 -33.906 -12.164 1 80.75 80 GLU A CA 1
ATOM 618 C C . GLU A 1 80 ? 6.758 -33.219 -11.148 1 80.75 80 GLU A C 1
ATOM 620 O O . GLU A 1 80 ? 6.359 -33 -10 1 80.75 80 GLU A O 1
ATOM 625 N N . GLU A 1 81 ? 7.898 -32.875 -11.57 1 81.81 81 GLU A N 1
ATOM 626 C CA . GLU A 1 81 ? 8.875 -32.25 -10.68 1 81.81 81 GLU A CA 1
ATOM 627 C C . GLU A 1 81 ? 8.391 -30.891 -10.203 1 81.81 81 GLU A C 1
ATOM 629 O O . GLU A 1 81 ? 8.492 -30.578 -9.016 1 81.81 81 GLU A O 1
ATOM 634 N N . GLU A 1 82 ? 7.84 -30.094 -11.086 1 82.94 82 GLU A N 1
ATOM 635 C CA . GLU A 1 82 ? 7.43 -28.734 -10.734 1 82.94 82 GLU A CA 1
ATOM 636 C C . GLU A 1 82 ? 6.137 -28.75 -9.922 1 82.94 82 GLU A C 1
ATOM 638 O O . GLU A 1 82 ? 5.941 -27.906 -9.047 1 82.94 82 GLU A O 1
ATOM 643 N N . LEU A 1 83 ? 5.293 -29.656 -10.18 1 77.62 83 LEU A N 1
ATOM 644 C CA . LEU A 1 83 ? 3.99 -29.656 -9.523 1 77.62 83 LEU A CA 1
ATOM 645 C C . LEU A 1 83 ? 4.031 -30.484 -8.242 1 77.62 83 LEU A C 1
ATOM 647 O O . LEU A 1 83 ? 3.447 -30.094 -7.227 1 77.62 83 LEU A O 1
ATOM 651 N N . LEU A 1 84 ? 4.613 -31.641 -8.281 1 68.25 84 LEU A N 1
ATOM 652 C CA . LEU A 1 84 ? 4.566 -32.562 -7.137 1 68.25 84 LEU A CA 1
ATOM 653 C C . LEU A 1 84 ? 5.66 -32.219 -6.129 1 68.25 84 LEU A C 1
ATOM 655 O O . LEU A 1 84 ? 5.488 -32.438 -4.926 1 68.25 84 LEU A O 1
ATOM 659 N N . LEU A 1 85 ? 6.742 -31.75 -6.57 1 61.19 85 LEU A N 1
ATOM 660 C CA . LEU A 1 85 ? 7.84 -31.516 -5.637 1 61.19 85 LEU A CA 1
ATOM 661 C C . LEU A 1 85 ? 7.703 -30.156 -4.969 1 61.19 85 LEU A C 1
ATOM 663 O O . LEU A 1 85 ? 8.398 -29.859 -3.986 1 61.19 85 LEU A O 1
ATOM 667 N N . VAL A 1 86 ? 6.828 -29.297 -5.57 1 57.75 86 VAL A N 1
ATOM 668 C CA . VAL A 1 86 ? 6.672 -27.984 -4.961 1 57.75 86 VAL A CA 1
ATOM 669 C C . VAL A 1 86 ? 6.031 -28.125 -3.582 1 57.75 86 VAL A C 1
ATOM 671 O O . VAL A 1 86 ? 6.312 -27.328 -2.68 1 57.75 86 VAL A O 1
ATOM 674 N N . ASN A 1 87 ? 4.898 -29 -3.467 1 50.03 87 ASN A N 1
ATOM 675 C CA . ASN A 1 87 ? 4.219 -29.203 -2.191 1 50.03 87 ASN A CA 1
ATOM 676 C C . ASN A 1 87 ? 5.156 -29.797 -1.145 1 50.03 87 ASN A C 1
ATOM 678 O O . ASN A 1 87 ? 4.777 -29.953 0.017 1 50.03 87 ASN A O 1
ATOM 682 N N . SER A 1 88 ? 6.047 -30.562 -1.624 1 42.62 88 SER A N 1
ATOM 683 C CA . SER A 1 88 ? 6.859 -31.188 -0.582 1 42.62 88 SER A CA 1
ATOM 684 C C . SER A 1 88 ? 7.359 -30.156 0.422 1 42.62 88 SER A C 1
ATOM 686 O O . SER A 1 88 ? 7.559 -29 0.074 1 42.62 88 SER A O 1
ATOM 688 N N . ASP A 1 89 ? 6.777 -30.375 1.55 1 43.22 89 ASP A N 1
ATOM 689 C CA . ASP A 1 89 ? 7.504 -29.719 2.635 1 43.22 89 ASP A CA 1
ATOM 690 C C . ASP A 1 89 ? 8.898 -29.297 2.184 1 43.22 89 ASP A C 1
ATOM 692 O O . ASP A 1 89 ? 9.742 -28.938 3.01 1 43.22 89 ASP A O 1
ATOM 696 N N . LEU A 1 90 ? 9.227 -29.797 1.169 1 42.22 90 LEU A N 1
ATOM 697 C CA . LEU A 1 90 ? 10.539 -29.438 0.643 1 42.22 90 LEU A CA 1
ATOM 698 C C . LEU A 1 90 ? 10.68 -27.922 0.513 1 42.22 90 LEU A C 1
ATOM 700 O O . LEU A 1 90 ? 11.766 -27.391 0.7 1 42.22 90 LEU A O 1
ATOM 704 N N . TYR A 1 91 ? 9.711 -27.266 0.023 1 42.16 91 TYR A N 1
ATOM 705 C CA . TYR A 1 91 ? 9.836 -25.844 0.245 1 42.16 91 TYR A CA 1
ATOM 706 C C . TYR A 1 91 ? 9.789 -25.5 1.731 1 42.16 91 TYR A C 1
ATOM 708 O O . TYR A 1 91 ? 10.219 -24.438 2.15 1 42.16 91 TYR A O 1
ATOM 716 N N . VAL A 1 92 ? 9.125 -26.297 2.561 1 43.25 92 VAL A N 1
ATOM 717 C CA . VAL A 1 92 ? 9.156 -26.188 4.012 1 43.25 92 VAL A CA 1
ATOM 718 C C . VAL A 1 92 ? 10.531 -26.594 4.531 1 43.25 92 VAL A C 1
ATOM 720 O O . VAL A 1 92 ? 11.109 -25.906 5.383 1 43.25 92 VAL A O 1
ATOM 723 N N . THR A 1 93 ? 10.867 -27.984 4.414 1 42.38 93 THR A N 1
ATOM 724 C CA . THR A 1 93 ? 12.188 -28.359 4.891 1 42.38 93 THR A CA 1
ATOM 725 C C . THR A 1 93 ? 13.273 -27.828 3.967 1 42.38 93 THR A C 1
ATOM 727 O O . THR A 1 93 ? 14.203 -27.141 4.418 1 42.38 93 THR A O 1
ATOM 730 N N . GLY A 1 94 ? 13.852 -28.719 2.852 1 44.34 94 GLY A N 1
ATOM 731 C CA . GLY A 1 94 ? 14.977 -28.422 1.983 1 44.34 94 GLY A CA 1
ATOM 732 C C . GLY A 1 94 ? 14.57 -27.766 0.68 1 44.34 94 GLY A C 1
ATOM 733 O O . GLY A 1 94 ? 14.219 -28.438 -0.283 1 44.34 94 GLY A O 1
ATOM 734 N N . THR A 1 95 ? 13.812 -26.562 0.607 1 51.16 95 THR A N 1
ATOM 735 C CA . THR A 1 95 ? 13.18 -25.672 -0.365 1 51.16 95 THR A CA 1
ATOM 736 C C . THR A 1 95 ? 14.008 -25.609 -1.646 1 51.16 95 THR A C 1
ATOM 738 O O . THR A 1 95 ? 15.234 -25.531 -1.595 1 51.16 95 THR A O 1
ATOM 741 N N . ARG A 1 96 ? 13.383 -26.281 -2.793 1 66.56 96 ARG A N 1
ATOM 742 C CA . ARG A 1 96 ? 13.977 -25.984 -4.09 1 66.56 96 ARG A CA 1
ATOM 743 C C . ARG A 1 96 ? 14.461 -24.547 -4.148 1 66.56 96 ARG A C 1
ATOM 745 O O . ARG A 1 96 ? 13.75 -23.625 -3.732 1 66.56 96 ARG A O 1
ATOM 752 N N . ALA A 1 97 ? 15.727 -24.578 -4.336 1 78.44 97 ALA A N 1
ATOM 753 C CA . ALA A 1 97 ? 16.312 -23.25 -4.492 1 78.44 97 ALA A CA 1
ATOM 754 C C . ALA A 1 97 ? 15.641 -22.484 -5.625 1 78.44 97 ALA A C 1
ATOM 756 O O . ALA A 1 97 ? 15.227 -23.078 -6.625 1 78.44 97 ALA A O 1
ATOM 757 N N . LEU A 1 98 ? 15.359 -21.25 -5.473 1 84.38 98 LEU A N 1
ATOM 758 C CA . LEU A 1 98 ? 14.727 -20.391 -6.473 1 84.38 98 LEU A CA 1
ATOM 759 C C . LEU A 1 98 ? 15.383 -20.578 -7.836 1 84.38 98 LEU A C 1
ATOM 761 O O . LEU A 1 98 ? 14.703 -20.531 -8.867 1 84.38 98 LEU A O 1
ATOM 765 N N . GLU A 1 99 ? 16.672 -20.922 -7.789 1 88.06 99 GLU A N 1
ATOM 766 C CA . GLU A 1 99 ? 17.406 -21.047 -9.039 1 88.06 99 GLU A CA 1
ATOM 767 C C . GLU A 1 99 ? 17.016 -22.297 -9.805 1 88.06 99 GLU A C 1
ATOM 769 O O . GLU A 1 99 ? 17.234 -22.406 -11.008 1 88.06 99 GLU A O 1
ATOM 774 N N . ASP A 1 100 ? 16.391 -23.219 -9.109 1 87.38 100 ASP A N 1
ATOM 775 C CA . ASP A 1 100 ? 16.078 -24.516 -9.711 1 87.38 100 ASP A CA 1
ATOM 776 C C . ASP A 1 100 ? 14.648 -24.547 -10.227 1 87.38 100 ASP A C 1
ATOM 778 O O . ASP A 1 100 ? 14.242 -25.516 -10.867 1 87.38 100 ASP A O 1
ATOM 782 N N . VAL A 1 101 ? 13.906 -23.516 -9.922 1 88.62 101 VAL A N 1
ATOM 783 C CA . VAL A 1 101 ? 12.516 -23.469 -10.359 1 88.62 101 VAL A CA 1
ATOM 784 C C . VAL A 1 101 ? 12.461 -23.25 -11.875 1 88.62 101 VAL A C 1
ATOM 786 O O . VAL A 1 101 ? 13.211 -22.438 -12.422 1 88.62 101 VAL A O 1
ATOM 789 N N . THR A 1 102 ? 11.633 -24.078 -12.539 1 90 102 THR A N 1
ATOM 790 C CA . THR A 1 102 ? 11.43 -23.938 -13.977 1 90 102 THR A CA 1
ATOM 791 C C . THR A 1 102 ? 9.953 -23.797 -14.305 1 90 102 THR A C 1
ATOM 793 O O . THR A 1 102 ? 9.094 -23.938 -13.43 1 90 102 THR A O 1
ATOM 796 N N . MET A 1 103 ? 9.664 -23.438 -15.523 1 91.75 103 MET A N 1
ATOM 797 C CA . MET A 1 103 ? 8.305 -23.328 -16.031 1 91.75 103 MET A CA 1
ATOM 798 C C . MET A 1 103 ? 8.102 -24.203 -17.25 1 91.75 103 MET A C 1
ATOM 800 O O . MET A 1 103 ? 8.453 -23.812 -18.375 1 91.75 103 MET A O 1
ATOM 804 N N . PRO A 1 104 ? 7.488 -25.391 -16.953 1 92.88 104 PRO A N 1
ATOM 805 C CA . PRO A 1 104 ? 7.172 -26.203 -18.109 1 92.88 104 PRO A CA 1
ATOM 806 C C . PRO A 1 104 ? 6.344 -25.469 -19.156 1 92.88 104 PRO A C 1
ATOM 808 O O . PRO A 1 104 ? 5.453 -24.688 -18.812 1 92.88 104 PRO A O 1
ATOM 811 N N . ALA A 1 105 ? 6.637 -25.734 -20.484 1 94.69 105 ALA A N 1
ATOM 812 C CA . ALA A 1 105 ? 6.004 -25.031 -21.594 1 94.69 105 ALA A CA 1
ATOM 813 C C . ALA A 1 105 ? 4.488 -25.188 -21.547 1 94.69 105 ALA A C 1
ATOM 815 O O . ALA A 1 105 ? 3.75 -24.266 -21.906 1 94.69 105 ALA A O 1
ATOM 816 N N . VAL A 1 106 ? 4.051 -26.312 -21.125 1 90.5 106 VAL A N 1
ATOM 817 C CA . VAL A 1 106 ? 2.617 -26.578 -21.078 1 90.5 106 VAL A CA 1
ATOM 818 C C . VAL A 1 106 ? 1.949 -25.656 -20.062 1 90.5 106 VAL A C 1
ATOM 820 O O . VAL A 1 106 ? 0.861 -25.125 -20.312 1 90.5 106 VAL A O 1
ATOM 823 N N . LEU A 1 107 ? 2.604 -25.453 -18.938 1 90.12 107 LEU A N 1
ATOM 824 C CA . LEU A 1 107 ? 2.057 -24.531 -17.938 1 90.12 107 LEU A CA 1
ATOM 825 C C . LEU A 1 107 ? 2.098 -23.094 -18.438 1 90.12 107 LEU A C 1
ATOM 827 O O . LEU A 1 107 ? 1.171 -22.328 -18.188 1 90.12 107 LEU A O 1
ATOM 831 N N . GLU A 1 108 ? 3.158 -22.75 -19.062 1 93 108 GLU A N 1
ATOM 832 C CA . GLU A 1 108 ? 3.25 -21.422 -19.656 1 93 108 GLU A CA 1
ATOM 833 C C . GLU A 1 108 ? 2.141 -21.203 -20.688 1 93 108 GLU A C 1
ATOM 835 O O . GLU A 1 108 ? 1.571 -20.109 -20.766 1 93 108 GLU A O 1
ATOM 840 N N . GLY A 1 109 ? 1.863 -22.25 -21.469 1 90.12 109 GLY A N 1
ATOM 841 C CA . GLY A 1 109 ? 0.84 -22.172 -22.5 1 90.12 109 GLY A CA 1
ATOM 842 C C . GLY A 1 109 ? -0.564 -22.062 -21.953 1 90.12 109 GLY A C 1
ATOM 843 O O . GLY A 1 109 ? -1.49 -21.656 -22.656 1 90.12 109 GLY A O 1
ATOM 844 N N . LEU A 1 110 ? -0.698 -22.375 -20.703 1 88.44 110 LEU A N 1
ATOM 845 C CA . LEU A 1 110 ? -2.01 -22.328 -20.062 1 88.44 110 LEU A CA 1
ATOM 846 C C . LEU A 1 110 ? -2.277 -20.938 -19.5 1 88.44 110 LEU A C 1
ATOM 848 O O . LEU A 1 110 ? -3.352 -20.672 -18.953 1 88.44 110 LEU A O 1
ATOM 852 N N . ALA A 1 111 ? -1.325 -20 -19.656 1 91.12 111 ALA A N 1
ATOM 853 C CA . ALA A 1 111 ? -1.54 -18.625 -19.234 1 91.12 111 ALA A CA 1
ATOM 854 C C . ALA A 1 111 ? -2.83 -18.062 -19.828 1 91.12 111 ALA A C 1
ATOM 856 O O . ALA A 1 111 ? -3.191 -18.391 -20.969 1 91.12 111 ALA A O 1
ATOM 857 N N . GLU A 1 112 ? -3.473 -17.219 -19.094 1 90.12 112 GLU A N 1
ATOM 858 C CA . GLU A 1 112 ? -4.688 -16.516 -19.484 1 90.12 112 GLU A CA 1
ATOM 859 C C . GLU A 1 112 ? -5.891 -17.453 -19.516 1 90.12 112 GLU A C 1
ATOM 861 O O . GLU A 1 112 ? -6.977 -17.062 -19.938 1 90.12 112 GLU A O 1
ATOM 866 N N . THR A 1 113 ? -5.719 -18.656 -19.094 1 83.94 113 THR A N 1
ATOM 867 C CA . THR A 1 113 ? -6.82 -19.609 -19 1 83.94 113 THR A CA 1
ATOM 868 C C . THR A 1 113 ? -7.246 -19.797 -17.547 1 83.94 113 THR A C 1
ATOM 870 O O . THR A 1 113 ? -6.508 -20.375 -16.75 1 83.94 113 THR A O 1
ATOM 873 N N . PRO A 1 114 ? -8.477 -19.234 -17.266 1 82.88 114 PRO A N 1
ATOM 874 C CA . PRO A 1 114 ? -8.922 -19.406 -15.891 1 82.88 114 PRO A CA 1
ATOM 875 C C . PRO A 1 114 ? -8.977 -20.875 -15.477 1 82.88 114 PRO A C 1
ATOM 877 O O . PRO A 1 114 ? -9.352 -21.734 -16.281 1 82.88 114 PRO A O 1
ATOM 880 N N . PHE A 1 115 ? -8.57 -21.188 -14.234 1 75.75 115 PHE A N 1
ATOM 881 C CA . PHE A 1 115 ? -8.633 -22.562 -13.758 1 75.75 115 PHE A CA 1
ATOM 882 C C . PHE A 1 115 ? -9.172 -22.625 -12.336 1 75.75 115 PHE A C 1
ATOM 884 O O . PHE A 1 115 ? -9.039 -21.656 -11.578 1 75.75 115 PHE A O 1
ATOM 891 N N . ARG A 1 116 ? -9.938 -23.578 -12.102 1 75.12 116 ARG A N 1
ATOM 892 C CA . ARG A 1 116 ? -10.484 -23.828 -10.773 1 75.12 116 ARG A CA 1
ATOM 893 C C . ARG A 1 116 ? -9.742 -24.953 -10.07 1 75.12 116 ARG A C 1
ATOM 895 O O . ARG A 1 116 ? -9.414 -25.969 -10.695 1 75.12 116 ARG A O 1
ATOM 902 N N . VAL A 1 117 ? -9.281 -24.641 -8.867 1 70.12 117 VAL A N 1
ATOM 903 C CA . VAL A 1 117 ? -8.57 -25.641 -8.055 1 70.12 117 VAL A CA 1
ATOM 904 C C . VAL A 1 117 ? -9.398 -25.969 -6.816 1 70.12 117 VAL A C 1
ATOM 906 O O . VAL A 1 117 ? -9.93 -25.078 -6.152 1 70.12 117 VAL A O 1
ATOM 909 N N . ARG A 1 118 ? -9.875 -27.219 -6.641 1 64.12 118 ARG A N 1
ATOM 910 C CA . ARG A 1 118 ? -10.586 -27.641 -5.441 1 64.12 118 ARG A CA 1
ATOM 911 C C . ARG A 1 118 ? -9.664 -28.391 -4.488 1 64.12 118 ARG A C 1
ATOM 913 O O . ARG A 1 118 ? -8.805 -29.172 -4.926 1 64.12 118 ARG A O 1
ATOM 920 N N . GLY A 1 119 ? -9.5 -27.828 -3.244 1 53.19 119 GLY A N 1
ATOM 921 C CA . GLY A 1 119 ? -8.789 -28.578 -2.221 1 53.19 119 GLY A CA 1
ATOM 922 C C . GLY A 1 119 ? -9.477 -29.875 -1.843 1 53.19 119 GLY A C 1
ATOM 923 O O . GLY A 1 119 ? -10.672 -29.891 -1.557 1 53.19 119 GLY A O 1
ATOM 924 N N . TYR A 1 120 ? -9.469 -30.922 -2.502 1 45.88 120 TYR A N 1
ATOM 925 C CA . TYR A 1 120 ? -10.016 -32.188 -1.993 1 45.88 120 TYR A CA 1
ATOM 926 C C . TYR A 1 120 ? -9.414 -32.531 -0.638 1 45.88 120 TYR A C 1
ATOM 928 O O . TYR A 1 120 ? -8.234 -32.25 -0.384 1 45.88 120 TYR A O 1
ATOM 936 N N . PRO A 1 121 ? -10.328 -32.812 0.354 1 44.66 121 PRO A N 1
ATOM 937 C CA . PRO A 1 121 ? -9.875 -33.25 1.678 1 44.66 121 PRO A CA 1
ATOM 938 C C . PRO A 1 121 ? -8.555 -34 1.626 1 44.66 121 PRO A C 1
ATOM 940 O O . PRO A 1 121 ? -7.727 -33.875 2.531 1 44.66 121 PRO A O 1
ATOM 943 N N . ALA A 1 122 ? -8.508 -35.031 0.902 1 41.41 122 ALA A N 1
ATOM 944 C CA . ALA A 1 122 ? -7.398 -35.969 1.118 1 41.41 122 ALA A CA 1
ATOM 945 C C . ALA A 1 122 ? -6.078 -35.344 0.662 1 41.41 122 ALA A C 1
ATOM 947 O O . ALA A 1 122 ? -5.012 -35.719 1.164 1 41.41 122 ALA A O 1
ATOM 948 N N . ALA A 1 123 ? -5.809 -34.844 -0.642 1 44.59 123 ALA A N 1
ATOM 949 C CA . ALA A 1 123 ? -4.461 -34.562 -1.134 1 44.59 123 ALA A CA 1
ATOM 950 C C . ALA A 1 123 ? -4.223 -33.062 -1.313 1 44.59 123 ALA A C 1
ATOM 952 O O . ALA A 1 123 ? -5.059 -32.375 -1.886 1 44.59 123 ALA A O 1
ATOM 953 N N . HIS A 1 124 ? -3.83 -32.25 -0.255 1 48.62 124 HIS A N 1
ATOM 954 C CA . HIS A 1 124 ? -3.266 -30.906 -0.316 1 48.62 124 HIS A CA 1
ATOM 955 C C . HIS A 1 124 ? -2.711 -30.594 -1.703 1 48.62 124 HIS A C 1
ATOM 957 O O . HIS A 1 124 ? -2.07 -29.562 -1.909 1 48.62 124 HIS A O 1
ATOM 963 N N . SER A 1 125 ? -2.943 -31.531 -2.668 1 53.19 125 SER A N 1
ATOM 964 C CA . SER A 1 125 ? -2.381 -31.594 -4.012 1 53.19 125 SER A CA 1
ATOM 965 C C . SER A 1 125 ? -2.947 -30.484 -4.895 1 53.19 125 SER A C 1
ATOM 967 O O . SER A 1 125 ? -2.273 -30 -5.805 1 53.19 125 SER A O 1
ATOM 969 N N . GLU A 1 126 ? -4.121 -29.891 -4.406 1 58.03 126 GLU A N 1
ATOM 970 C CA . GLU A 1 126 ? -4.914 -29.094 -5.344 1 58.03 126 GLU A CA 1
ATOM 971 C C . GLU A 1 126 ? -4.355 -27.688 -5.48 1 58.03 126 GLU A C 1
ATOM 973 O O . GLU A 1 126 ? -4.578 -27.016 -6.496 1 58.03 126 GLU A O 1
ATOM 978 N N . LYS A 1 127 ? -3.463 -27.234 -4.594 1 76.62 127 LYS A N 1
ATOM 979 C CA . LYS A 1 127 ? -2.941 -25.891 -4.766 1 76.62 127 LYS A CA 1
ATOM 980 C C . LYS A 1 127 ? -1.572 -25.906 -5.438 1 76.62 127 LYS A C 1
ATOM 982 O O . LYS A 1 127 ? -0.935 -24.859 -5.59 1 76.62 127 LYS A O 1
ATOM 987 N N . LEU A 1 128 ? -1.337 -27.062 -6.004 1 78.69 128 LEU A N 1
ATOM 988 C CA . LEU A 1 128 ? 0.029 -27.281 -6.465 1 78.69 128 LEU A CA 1
ATOM 989 C C . LEU A 1 128 ? 0.355 -26.375 -7.648 1 78.69 128 LEU A C 1
ATOM 991 O O . LEU A 1 128 ? 1.409 -25.734 -7.676 1 78.69 128 LEU A O 1
ATOM 995 N N . PRO A 1 129 ? -0.594 -26.266 -8.664 1 80.31 129 PRO A N 1
ATOM 996 C CA . PRO A 1 129 ? -0.263 -25.359 -9.773 1 80.31 129 PRO A CA 1
ATOM 997 C C . PRO A 1 129 ? -0.078 -23.922 -9.328 1 80.31 129 PRO A C 1
ATOM 999 O O . PRO A 1 129 ? 0.773 -23.203 -9.867 1 80.31 129 PRO A O 1
ATOM 1002 N N . LEU A 1 130 ? -0.851 -23.562 -8.359 1 87 130 LEU A N 1
ATOM 1003 C CA . LEU A 1 130 ? -0.757 -22.188 -7.883 1 87 130 LEU A CA 1
ATOM 1004 C C . LEU A 1 130 ? 0.575 -21.953 -7.18 1 87 130 LEU A C 1
ATOM 1006 O O . LEU A 1 130 ? 1.195 -20.906 -7.355 1 87 130 LEU A O 1
ATOM 1010 N N . ILE A 1 131 ? 0.963 -22.891 -6.477 1 86.75 131 ILE A N 1
ATOM 1011 C CA . ILE A 1 131 ? 2.234 -22.797 -5.77 1 86.75 131 ILE A CA 1
ATOM 1012 C C . ILE A 1 131 ? 3.385 -22.766 -6.77 1 86.75 131 ILE A C 1
ATOM 1014 O O . ILE A 1 131 ? 4.309 -21.969 -6.645 1 86.75 131 ILE A O 1
ATOM 1018 N N . ALA A 1 132 ? 3.285 -23.672 -7.754 1 87.12 132 ALA A N 1
ATOM 1019 C CA . ALA A 1 132 ? 4.336 -23.75 -8.766 1 87.12 132 ALA A CA 1
ATOM 1020 C C . ALA A 1 132 ? 4.477 -22.438 -9.523 1 87.12 132 ALA A C 1
ATOM 1022 O O . ALA A 1 132 ? 5.59 -21.953 -9.734 1 87.12 132 ALA A O 1
ATOM 1023 N N . ILE A 1 133 ? 3.348 -21.891 -9.914 1 91.5 133 ILE A N 1
ATOM 1024 C CA . ILE A 1 133 ? 3.373 -20.641 -10.664 1 91.5 133 ILE A CA 1
ATOM 1025 C C . ILE A 1 133 ? 3.887 -19.516 -9.766 1 91.5 133 ILE A C 1
ATOM 1027 O O . ILE A 1 133 ? 4.652 -18.656 -10.219 1 91.5 133 ILE A O 1
ATOM 1031 N N . SER A 1 134 ? 3.537 -19.5 -8.523 1 93.38 134 SER A N 1
ATOM 1032 C CA . SER A 1 134 ? 4.023 -18.5 -7.566 1 93.38 134 SER A CA 1
ATOM 1033 C C . SER A 1 134 ? 5.543 -18.531 -7.465 1 93.38 134 SER A C 1
ATOM 1035 O O . SER A 1 134 ? 6.195 -17.5 -7.551 1 93.38 134 SER A O 1
ATOM 1037 N N . ARG A 1 135 ? 6.02 -19.703 -7.375 1 91.56 135 ARG A N 1
ATOM 1038 C CA . ARG A 1 135 ? 7.461 -19.875 -7.23 1 91.56 135 ARG A CA 1
ATOM 1039 C C . ARG A 1 135 ? 8.195 -19.406 -8.484 1 91.56 135 ARG A C 1
ATOM 1041 O O . ARG A 1 135 ? 9.273 -18.828 -8.391 1 91.56 135 ARG A O 1
ATOM 1048 N N . TYR A 1 136 ? 7.605 -19.766 -9.547 1 93.62 136 TYR A N 1
ATOM 1049 C CA . TYR A 1 136 ? 8.234 -19.328 -10.797 1 93.62 136 TYR A CA 1
ATOM 1050 C C . TYR A 1 136 ? 8.281 -17.812 -10.883 1 93.62 136 TYR A C 1
ATOM 1052 O O . TYR A 1 136 ? 9.297 -17.234 -11.281 1 93.62 136 TYR A O 1
ATOM 1060 N N . ILE A 1 137 ? 7.215 -17.125 -10.5 1 96.62 137 ILE A N 1
ATOM 1061 C CA . ILE A 1 137 ? 7.172 -15.664 -10.547 1 96.62 137 ILE A CA 1
ATOM 1062 C C . ILE A 1 137 ? 8.188 -15.086 -9.562 1 96.62 137 ILE A C 1
ATOM 1064 O O . ILE A 1 137 ? 8.883 -14.117 -9.875 1 96.62 137 ILE A O 1
ATOM 1068 N N . GLU A 1 138 ? 8.297 -15.641 -8.422 1 95.81 138 GLU A N 1
ATOM 1069 C CA . GLU A 1 138 ? 9.305 -15.242 -7.445 1 95.81 138 GLU A CA 1
ATOM 1070 C C . GLU A 1 138 ? 10.711 -15.398 -8.008 1 95.81 138 GLU A C 1
ATOM 1072 O O . GLU A 1 138 ? 11.562 -14.531 -7.82 1 95.81 138 GLU A O 1
ATOM 1077 N N . ARG A 1 139 ? 10.914 -16.5 -8.719 1 94.38 139 ARG A N 1
ATOM 1078 C CA . ARG A 1 139 ? 12.203 -16.719 -9.359 1 94.38 139 ARG A CA 1
ATOM 1079 C C . ARG A 1 139 ? 12.5 -15.633 -10.391 1 94.38 139 ARG A C 1
ATOM 1081 O O . ARG A 1 139 ? 13.625 -15.141 -10.477 1 94.38 139 ARG A O 1
ATOM 1088 N N . LEU A 1 140 ? 11.523 -15.336 -11.195 1 95.94 140 LEU A N 1
ATOM 1089 C CA . LEU A 1 140 ? 11.688 -14.281 -12.188 1 95.94 140 LEU A CA 1
ATOM 1090 C C . LEU A 1 140 ? 12.141 -12.984 -11.531 1 95.94 140 LEU A C 1
ATOM 1092 O O . LEU A 1 140 ? 13.062 -12.32 -12.023 1 95.94 140 LEU A O 1
ATOM 1096 N N . ALA A 1 141 ? 11.492 -12.664 -10.445 1 96.94 141 ALA A N 1
ATOM 1097 C CA . ALA A 1 141 ? 11.828 -11.445 -9.719 1 96.94 141 ALA A CA 1
ATOM 1098 C C . ALA A 1 141 ? 13.266 -11.5 -9.195 1 96.94 141 ALA A C 1
ATOM 1100 O O . ALA A 1 141 ? 14.023 -10.539 -9.344 1 96.94 141 ALA A O 1
ATOM 1101 N N . TRP A 1 142 ? 13.586 -12.602 -8.633 1 95.75 142 TRP A N 1
ATOM 1102 C CA . TRP A 1 142 ? 14.914 -12.781 -8.062 1 95.75 142 TRP A CA 1
ATOM 1103 C C . TRP A 1 142 ? 15.984 -12.68 -9.141 1 95.75 142 TRP A C 1
ATOM 1105 O O . TRP A 1 142 ? 17 -11.984 -8.961 1 95.75 142 TRP A O 1
ATOM 1115 N N . GLU A 1 143 ? 15.773 -13.352 -10.227 1 94.44 143 GLU A N 1
ATOM 1116 C CA . GLU A 1 143 ? 16.734 -13.344 -11.336 1 94.44 143 GLU A CA 1
ATOM 1117 C C . GLU A 1 143 ? 16.906 -11.938 -11.898 1 94.44 143 GLU A C 1
ATOM 1119 O O . GLU A 1 143 ? 18.016 -11.539 -12.242 1 94.44 143 GLU A O 1
ATOM 1124 N N . HIS A 1 144 ? 15.812 -11.258 -12.047 1 95.31 144 HIS A N 1
ATOM 1125 C CA . HIS A 1 144 ? 15.867 -9.891 -12.539 1 95.31 144 HIS A CA 1
ATOM 1126 C C . HIS A 1 144 ? 16.609 -8.977 -11.562 1 95.31 144 HIS A C 1
ATOM 1128 O O . HIS A 1 144 ? 17.281 -8.039 -11.977 1 95.31 144 HIS A O 1
ATOM 1134 N N . GLY A 1 145 ? 16.438 -9.234 -10.273 1 94.88 145 GLY A N 1
ATOM 1135 C CA . GLY A 1 145 ? 17.109 -8.469 -9.234 1 94.88 145 GLY A CA 1
ATOM 1136 C C . GLY A 1 145 ? 16.625 -7.039 -9.141 1 94.88 145 GLY A C 1
ATOM 1137 O O . GLY A 1 145 ? 17.375 -6.145 -8.742 1 94.88 145 GLY A O 1
ATOM 1138 N N . ALA A 1 146 ? 15.477 -6.805 -9.641 1 95.56 146 ALA A N 1
ATOM 1139 C CA . ALA A 1 146 ? 14.859 -5.48 -9.617 1 95.56 146 ALA A CA 1
ATOM 1140 C C . ALA A 1 146 ? 13.352 -5.582 -9.797 1 95.56 146 ALA A C 1
ATOM 1142 O O . ALA A 1 146 ? 12.789 -6.68 -9.844 1 95.56 146 ALA A O 1
ATOM 1143 N N . GLY A 1 147 ? 12.688 -4.465 -9.797 1 95.44 147 GLY A N 1
ATOM 1144 C CA . GLY A 1 147 ? 11.242 -4.434 -9.961 1 95.44 147 GLY A CA 1
ATOM 1145 C C . GLY A 1 147 ? 10.492 -4.586 -8.656 1 95.44 147 GLY A C 1
ATOM 1146 O O . GLY A 1 147 ? 11.062 -4.391 -7.578 1 95.44 147 GLY A O 1
ATOM 1147 N N . ARG A 1 148 ? 9.242 -4.828 -8.758 1 97.06 148 ARG A N 1
ATOM 1148 C CA . ARG A 1 148 ? 8.367 -4.906 -7.59 1 97.06 148 ARG A CA 1
ATOM 1149 C C . ARG A 1 148 ? 7.645 -6.25 -7.535 1 97.06 148 ARG A C 1
ATOM 1151 O O . ARG A 1 148 ? 7.09 -6.699 -8.539 1 97.06 148 ARG A O 1
ATOM 1158 N N . LEU A 1 149 ? 7.75 -6.898 -6.406 1 97.88 149 LEU A N 1
ATOM 1159 C CA . LEU A 1 149 ? 7.035 -8.148 -6.164 1 97.88 149 LEU A CA 1
ATOM 1160 C C . LEU A 1 149 ? 5.965 -7.961 -5.098 1 97.88 149 LEU A C 1
ATOM 1162 O O . LEU A 1 149 ? 6.262 -7.531 -3.979 1 97.88 149 LEU A O 1
ATOM 1166 N N . ARG A 1 150 ? 4.75 -8.156 -5.426 1 98.31 150 ARG A N 1
ATOM 1167 C CA . ARG A 1 150 ? 3.629 -8.133 -4.492 1 98.31 150 ARG A CA 1
ATOM 1168 C C . ARG A 1 150 ? 3.055 -9.531 -4.289 1 98.31 150 ARG A C 1
ATOM 1170 O O . ARG A 1 150 ? 2.646 -10.188 -5.25 1 98.31 150 ARG A O 1
ATOM 1177 N N . SER A 1 151 ? 3.053 -10.016 -3.045 1 97.56 151 SER A N 1
ATOM 1178 C CA . SER A 1 151 ? 2.605 -11.367 -2.744 1 97.56 151 SER A CA 1
ATOM 1179 C C . SER A 1 151 ? 1.626 -11.383 -1.575 1 97.56 151 SER A C 1
ATOM 1181 O O . SER A 1 151 ? 1.896 -10.789 -0.526 1 97.56 151 SER A O 1
ATOM 1183 N N . SER A 1 152 ? 0.534 -12 -1.761 1 97.38 152 SER A N 1
ATOM 1184 C CA . SER A 1 152 ? -0.437 -12.156 -0.681 1 97.38 152 SER A CA 1
ATOM 1185 C C . SER A 1 152 ? -0.292 -13.508 0.01 1 97.38 152 SER A C 1
ATOM 1187 O O . SER A 1 152 ? -0.047 -14.516 -0.645 1 97.38 152 SER A O 1
ATOM 1189 N N . PHE A 1 153 ? -0.548 -13.562 1.319 1 94.12 153 PHE A N 1
ATOM 1190 C CA . PHE A 1 153 ? -0.385 -14.773 2.111 1 94.12 153 PHE A CA 1
ATOM 1191 C C . PHE A 1 153 ? -1.663 -15.102 2.875 1 94.12 153 PHE A C 1
ATOM 1193 O O . PHE A 1 153 ? -1.733 -16.109 3.578 1 94.12 153 PHE A O 1
ATOM 1200 N N . GLN A 1 154 ? -2.738 -14.32 2.709 1 92.44 154 GLN A N 1
ATOM 1201 C CA . GLN A 1 154 ? -4.004 -14.43 3.428 1 92.44 154 GLN A CA 1
ATOM 1202 C C . GLN A 1 154 ? -3.812 -14.18 4.922 1 92.44 154 GLN A C 1
ATOM 1204 O O . GLN A 1 154 ? -4.531 -13.375 5.52 1 92.44 154 GLN A O 1
ATOM 1209 N N . ARG A 1 155 ? -2.84 -14.859 5.508 1 94.62 155 ARG A N 1
ATOM 1210 C CA . ARG A 1 155 ? -2.363 -14.586 6.859 1 94.62 155 ARG A CA 1
ATOM 1211 C C . ARG A 1 155 ? -0.86 -14.336 6.871 1 94.62 155 ARG A C 1
ATOM 1213 O O . ARG A 1 155 ? -0.083 -15.172 6.406 1 94.62 155 ARG A O 1
ATOM 1220 N N . LEU A 1 156 ? -0.466 -13.195 7.48 1 95.94 156 LEU A N 1
ATOM 1221 C CA . LEU A 1 156 ? 0.933 -12.789 7.383 1 95.94 156 LEU A CA 1
ATOM 1222 C C . LEU A 1 156 ? 1.82 -13.703 8.227 1 95.94 156 LEU A C 1
ATOM 1224 O O . LEU A 1 156 ? 3.016 -13.836 7.953 1 95.94 156 LEU A O 1
ATOM 1228 N N . SER A 1 157 ? 1.239 -14.398 9.188 1 94.31 157 SER A N 1
ATOM 1229 C CA . SER A 1 157 ? 2.002 -15.312 10.031 1 94.31 157 SER A CA 1
ATOM 1230 C C . SER A 1 157 ? 2.586 -16.453 9.211 1 94.31 157 SER A C 1
ATOM 1232 O O . SER A 1 157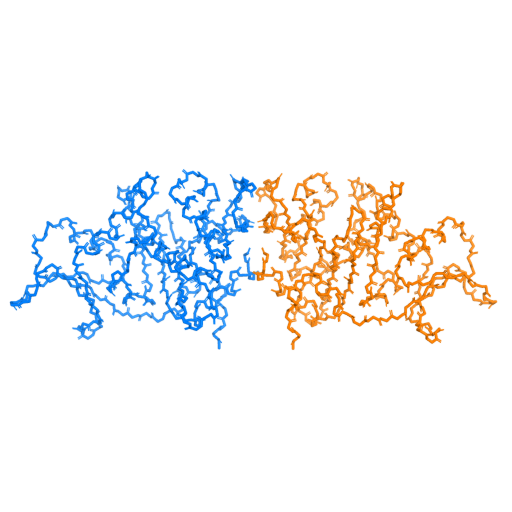 ? 3.535 -17.109 9.641 1 94.31 157 SER A O 1
ATOM 1234 N N . ARG A 1 158 ? 2.018 -16.703 8.023 1 90.81 158 ARG A N 1
ATOM 1235 C CA . ARG A 1 158 ? 2.531 -17.75 7.152 1 90.81 158 ARG A CA 1
ATOM 1236 C C . ARG A 1 158 ? 3.969 -17.469 6.73 1 90.81 158 ARG A C 1
ATOM 1238 O O . ARG A 1 158 ? 4.734 -18.375 6.438 1 90.81 158 ARG A O 1
ATOM 1245 N N . LEU A 1 159 ? 4.32 -16.188 6.688 1 89.94 159 LEU A N 1
ATOM 1246 C CA . LEU A 1 159 ? 5.688 -15.805 6.363 1 89.94 159 LEU A CA 1
ATOM 1247 C C . LEU A 1 159 ? 6.652 -16.25 7.457 1 89.94 159 LEU A C 1
ATOM 1249 O O . LEU A 1 159 ? 7.84 -16.469 7.195 1 89.94 159 LEU A O 1
ATOM 1253 N N . ASP A 1 160 ? 6.168 -16.297 8.617 1 87.19 160 ASP A N 1
ATOM 1254 C CA . ASP A 1 160 ? 7 -16.688 9.75 1 87.19 160 ASP A CA 1
ATOM 1255 C C . ASP A 1 160 ? 6.957 -18.203 9.969 1 87.19 160 ASP A C 1
ATOM 1257 O O . ASP A 1 160 ? 7.973 -18.812 10.305 1 87.19 160 ASP A O 1
ATOM 1261 N N . ASP A 1 161 ? 5.824 -18.812 9.766 1 85.06 161 ASP A N 1
ATOM 1262 C CA . ASP A 1 161 ? 5.586 -20.219 10.07 1 85.06 161 ASP A CA 1
ATOM 1263 C C . ASP A 1 161 ? 6.277 -21.125 9.055 1 85.06 161 ASP A C 1
ATOM 1265 O O . ASP A 1 161 ? 6.684 -22.234 9.383 1 85.06 161 ASP A O 1
ATOM 1269 N N . GLU A 1 162 ? 6.379 -20.578 7.828 1 81.69 162 GLU A N 1
ATOM 1270 C CA . GLU A 1 162 ? 6.91 -21.406 6.746 1 81.69 162 GLU A CA 1
ATOM 1271 C C . GLU A 1 162 ? 8.352 -21.031 6.418 1 81.69 162 GLU A C 1
ATOM 1273 O O . GLU A 1 162 ? 8.594 -20.047 5.723 1 81.69 162 GLU A O 1
ATOM 1278 N N . ARG A 1 163 ? 9.266 -21.812 6.828 1 80.44 163 ARG A N 1
ATOM 1279 C CA . ARG A 1 163 ? 10.695 -21.516 6.723 1 80.44 163 ARG A CA 1
ATOM 1280 C C . ARG A 1 163 ? 11.094 -21.266 5.27 1 80.44 163 ARG A C 1
ATOM 1282 O O . ARG A 1 163 ? 11.875 -20.359 4.977 1 80.44 163 ARG A O 1
ATOM 1289 N N . GLY A 1 164 ? 10.578 -22.156 4.371 1 80.44 164 GLY A N 1
ATOM 1290 C CA . GLY A 1 164 ? 10.898 -22 2.963 1 80.44 164 GLY A CA 1
ATOM 1291 C C . GLY A 1 164 ? 10.484 -20.656 2.402 1 80.44 164 GLY A C 1
ATOM 1292 O O . GLY A 1 164 ? 11.258 -20.016 1.68 1 80.44 164 GLY A O 1
ATOM 1293 N N . THR A 1 165 ? 9.32 -20.266 2.738 1 84.38 165 THR A N 1
ATOM 1294 C CA . THR A 1 165 ? 8.805 -18.984 2.291 1 84.38 165 THR A CA 1
ATOM 1295 C C . THR A 1 165 ? 9.633 -17.828 2.857 1 84.38 165 THR A C 1
ATOM 1297 O O . THR A 1 165 ? 9.992 -16.906 2.133 1 84.38 165 THR A O 1
ATOM 1300 N N . ARG A 1 166 ? 9.984 -17.938 4.098 1 86.25 166 ARG A N 1
ATOM 1301 C CA . ARG A 1 166 ? 10.797 -16.906 4.742 1 86.25 166 ARG A CA 1
ATOM 1302 C C . ARG A 1 166 ? 12.141 -16.75 4.039 1 86.25 166 ARG A C 1
ATOM 1304 O O . ARG A 1 166 ? 12.602 -15.641 3.803 1 86.25 166 ARG A O 1
ATOM 1311 N N . GLU A 1 167 ? 12.719 -17.844 3.77 1 86.44 167 GLU A N 1
ATOM 1312 C CA . GLU A 1 167 ? 14.023 -17.812 3.117 1 86.44 167 GLU A CA 1
ATOM 1313 C C . GLU A 1 167 ? 13.93 -17.203 1.723 1 86.44 167 GLU A C 1
ATOM 1315 O O . GLU A 1 167 ? 14.797 -16.406 1.328 1 86.44 167 GLU A O 1
ATOM 1320 N N . VAL A 1 168 ? 12.922 -17.578 1.034 1 89.06 168 VAL A N 1
ATOM 1321 C CA . VAL A 1 168 ? 12.727 -17.047 -0.309 1 89.06 168 VAL A CA 1
ATOM 1322 C C . VAL A 1 168 ? 12.586 -15.523 -0.246 1 89.06 168 VAL A C 1
ATOM 1324 O O . VAL A 1 168 ? 13.258 -14.805 -0.993 1 89.06 168 VAL A O 1
ATOM 1327 N N . TYR A 1 169 ? 11.82 -15.031 0.633 1 91.5 169 TYR A N 1
ATOM 1328 C CA . TYR A 1 169 ? 11.555 -13.594 0.684 1 91.5 169 TYR A CA 1
ATOM 1329 C C . TYR A 1 169 ? 12.727 -12.836 1.288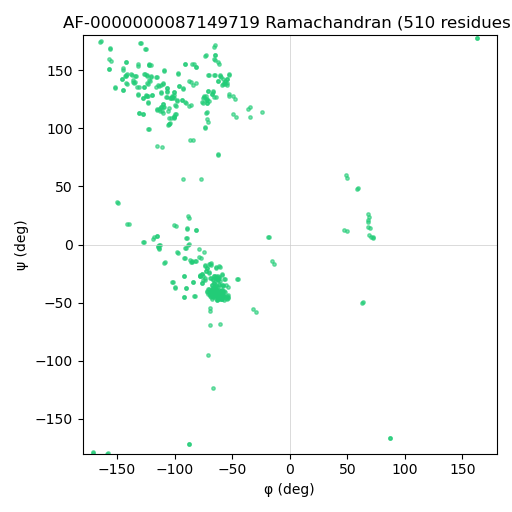 1 91.5 169 TYR A C 1
ATOM 1331 O O . TYR A 1 169 ? 12.93 -11.656 0.994 1 91.5 169 TYR A O 1
ATOM 1339 N N . ARG A 1 170 ? 13.523 -13.461 2.105 1 88.75 170 ARG A N 1
ATOM 1340 C CA . ARG A 1 170 ? 14.797 -12.883 2.52 1 88.75 170 ARG A CA 1
ATOM 1341 C C . ARG A 1 170 ? 15.727 -12.703 1.329 1 88.75 170 ARG A C 1
ATOM 1343 O O . ARG A 1 170 ? 16.344 -11.641 1.163 1 88.75 170 ARG A O 1
ATOM 1350 N N . ARG A 1 171 ? 15.773 -13.734 0.496 1 90.62 171 ARG A N 1
ATOM 1351 C CA . ARG A 1 171 ? 16.641 -13.688 -0.684 1 90.62 171 ARG A CA 1
ATOM 1352 C C . ARG A 1 171 ? 16.156 -12.625 -1.668 1 90.62 171 ARG A C 1
ATOM 1354 O O . ARG A 1 171 ? 16.969 -11.938 -2.285 1 90.62 171 ARG A O 1
ATOM 1361 N N . LEU A 1 172 ? 14.883 -12.578 -1.839 1 93 172 LEU A N 1
ATOM 1362 C CA . LEU A 1 172 ? 14.305 -11.562 -2.715 1 93 172 LEU A CA 1
ATOM 1363 C C . LEU A 1 172 ? 14.672 -10.156 -2.238 1 93 172 LEU A C 1
ATOM 1365 O O . LEU A 1 172 ? 15.031 -9.305 -3.043 1 93 172 LEU A O 1
ATOM 1369 N N . GLY A 1 173 ? 14.641 -9.938 -0.92 1 87.19 173 GLY A N 1
ATOM 1370 C CA . GLY A 1 173 ? 14.992 -8.656 -0.34 1 87.19 173 GLY A CA 1
ATOM 1371 C C . GLY A 1 173 ? 16.453 -8.289 -0.535 1 87.19 173 GLY A C 1
ATOM 1372 O O . GLY A 1 173 ? 16.781 -7.117 -0.754 1 87.19 173 GLY A O 1
ATOM 1373 N N . THR A 1 174 ? 17.25 -9.242 -0.538 1 87.38 174 THR A N 1
ATOM 1374 C CA . THR A 1 174 ? 18.688 -9.008 -0.684 1 87.38 174 THR A CA 1
ATOM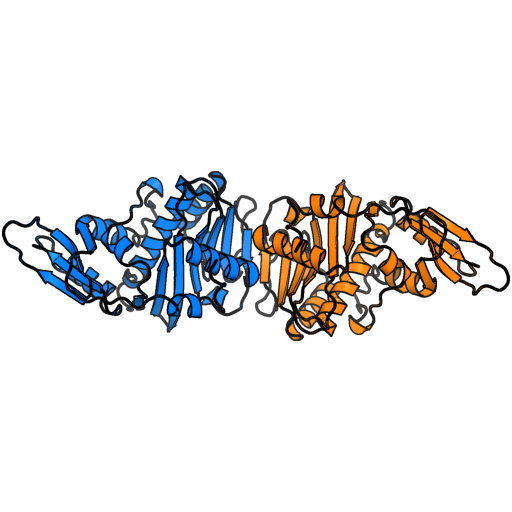 1375 C C . THR A 1 174 ? 19.047 -8.727 -2.141 1 87.38 174 THR A C 1
ATOM 1377 O O . THR A 1 174 ? 20.062 -8.094 -2.426 1 87.38 174 THR A O 1
ATOM 1380 N N . ALA A 1 175 ? 18.25 -9.242 -3.16 1 90.19 175 ALA A N 1
ATOM 1381 C CA . ALA A 1 175 ? 18.469 -9.047 -4.59 1 90.19 175 ALA A CA 1
ATOM 1382 C C . ALA A 1 175 ? 17.922 -7.699 -5.055 1 90.19 175 ALA A C 1
ATOM 1384 O O . ALA A 1 175 ? 17.734 -7.477 -6.25 1 90.19 175 ALA A O 1
ATOM 1385 N N . ASP A 1 176 ? 17.562 -6.754 -4.188 1 90.44 176 ASP A N 1
ATOM 1386 C CA . ASP A 1 176 ? 17.094 -5.395 -4.449 1 90.44 176 ASP A CA 1
ATOM 1387 C C . ASP A 1 176 ? 15.719 -5.398 -5.105 1 90.44 176 ASP A C 1
ATOM 1389 O O . ASP A 1 176 ? 15.414 -4.539 -5.934 1 90.44 176 ASP A O 1
ATOM 1393 N N . VAL A 1 177 ? 15 -6.516 -5.074 1 95.38 177 VAL A N 1
ATOM 1394 C CA . VAL A 1 177 ? 13.594 -6.543 -5.441 1 95.38 177 VAL A CA 1
ATOM 1395 C C . VAL A 1 177 ? 12.773 -5.77 -4.41 1 95.38 177 VAL A C 1
ATOM 1397 O O . VAL A 1 177 ? 12.984 -5.914 -3.205 1 95.38 177 VAL A O 1
ATOM 1400 N N . ASP A 1 178 ? 11.938 -4.855 -4.887 1 95.75 178 ASP A N 1
ATOM 1401 C CA . ASP A 1 178 ? 11.016 -4.156 -4 1 95.75 178 ASP A CA 1
ATOM 1402 C C . ASP A 1 178 ? 9.875 -5.07 -3.564 1 95.75 178 ASP A C 1
ATOM 1404 O O . ASP A 1 178 ? 8.898 -5.246 -4.297 1 95.75 178 ASP A O 1
ATOM 1408 N N . VAL A 1 179 ? 9.93 -5.645 -2.326 1 96.75 179 VAL A N 1
ATOM 1409 C CA . VAL A 1 179 ? 9.047 -6.715 -1.882 1 96.75 179 VAL A CA 1
ATOM 1410 C C . VAL A 1 179 ? 7.898 -6.129 -1.061 1 96.75 179 VAL A C 1
ATOM 1412 O O . VAL A 1 179 ? 8.125 -5.383 -0.105 1 96.75 179 VAL A O 1
ATOM 1415 N N . HIS A 1 180 ? 6.715 -6.367 -1.416 1 97.38 180 HIS A N 1
ATOM 1416 C CA . HIS A 1 180 ? 5.488 -6.055 -0.692 1 97.38 180 HIS A CA 1
ATOM 1417 C C . HIS A 1 180 ? 4.695 -7.32 -0.38 1 97.38 180 HIS A C 1
ATOM 1419 O O . HIS A 1 180 ? 4.434 -8.133 -1.272 1 97.38 180 HIS A O 1
ATOM 1425 N N . VAL A 1 181 ? 4.309 -7.52 0.877 1 97.12 181 VAL A N 1
ATOM 1426 C CA . VAL A 1 181 ? 3.545 -8.703 1.256 1 97.12 181 VAL A CA 1
ATOM 1427 C C . VAL A 1 181 ? 2.201 -8.289 1.848 1 97.12 181 VAL A C 1
ATOM 1429 O O . VAL A 1 181 ? 2.104 -7.254 2.514 1 97.12 181 VAL A O 1
ATOM 1432 N N . TYR A 1 182 ? 1.177 -9.055 1.596 1 97.94 182 TYR A N 1
ATOM 1433 C CA . TYR A 1 182 ? -0.197 -8.711 1.95 1 97.94 182 TYR A CA 1
ATOM 1434 C C . TYR A 1 182 ? -0.841 -9.828 2.768 1 97.94 182 TYR A C 1
ATOM 1436 O O . TYR A 1 182 ? -0.593 -11.008 2.521 1 97.94 182 TYR A O 1
ATOM 1444 N N . GLY A 1 183 ? -1.717 -9.547 3.691 1 97.5 183 GLY A N 1
ATOM 1445 C CA . GLY A 1 183 ? -2.488 -10.523 4.453 1 97.5 183 GLY A CA 1
ATOM 1446 C C . GLY A 1 183 ? -3.107 -9.938 5.711 1 97.5 183 GLY A C 1
ATOM 1447 O O . GLY A 1 183 ? -2.936 -8.758 6 1 97.5 183 GLY A O 1
ATOM 1448 N N . VAL A 1 184 ? -3.85 -10.758 6.41 1 97.31 184 VAL A N 1
ATOM 1449 C CA . VAL A 1 184 ? -4.379 -10.391 7.719 1 97.31 184 VAL A CA 1
ATOM 1450 C C . VAL A 1 184 ? -3.234 -10.234 8.711 1 97.31 184 VAL A C 1
ATOM 1452 O O . VAL A 1 184 ? -2.303 -11.039 8.734 1 97.31 184 VAL A O 1
ATOM 1455 N N . PRO A 1 185 ? -3.299 -9.094 9.445 1 95.88 185 PRO A N 1
ATOM 1456 C CA . PRO A 1 185 ? -2.209 -8.852 10.398 1 95.88 185 PRO A CA 1
ATOM 1457 C C . PRO A 1 185 ? -2.262 -9.789 11.602 1 95.88 185 PRO A C 1
ATOM 1459 O O . PRO A 1 185 ? -3.145 -9.656 12.453 1 95.88 185 PRO A O 1
ATOM 1462 N N . ASP A 1 186 ? -1.428 -10.766 11.719 1 95.12 186 ASP A N 1
ATOM 1463 C CA . ASP A 1 186 ? -1.295 -11.664 12.859 1 95.12 186 ASP A CA 1
ATOM 1464 C C . ASP A 1 186 ? 0.173 -11.969 13.156 1 95.12 186 ASP A C 1
ATOM 1466 O O . ASP A 1 186 ? 0.493 -13 13.742 1 95.12 186 ASP A O 1
ATOM 1470 N N . TRP A 1 187 ? 0.952 -11.141 12.625 1 93.31 187 TRP A N 1
ATOM 1471 C CA . TRP A 1 187 ? 2.4 -11.273 12.742 1 93.31 187 TRP A CA 1
ATOM 1472 C C . TRP A 1 187 ? 3.08 -9.914 12.664 1 93.31 187 TRP A C 1
ATOM 1474 O O . TRP A 1 187 ?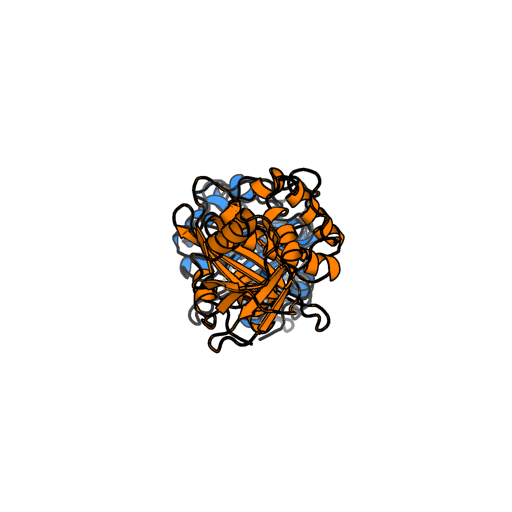 2.682 -9.055 11.875 1 93.31 187 TRP A O 1
ATOM 1484 N N . VAL A 1 188 ? 4.043 -9.602 13.539 1 94.12 188 VAL A N 1
ATOM 1485 C CA . VAL A 1 188 ? 4.91 -8.43 13.438 1 94.12 188 VAL A CA 1
ATOM 1486 C C . VAL A 1 188 ? 6.25 -8.836 12.836 1 94.12 188 VAL A C 1
ATOM 1488 O O . VAL A 1 188 ? 7.012 -9.602 13.438 1 94.12 188 VAL A O 1
ATOM 1491 N N . PRO A 1 189 ? 6.488 -8.359 11.648 1 93.81 189 PRO A N 1
ATOM 1492 C CA . PRO A 1 189 ? 7.766 -8.734 11.031 1 93.81 189 PRO A CA 1
ATOM 1493 C C . PRO A 1 189 ? 8.969 -8.227 11.82 1 93.81 189 PRO A C 1
ATOM 1495 O O . PRO A 1 189 ? 8.938 -7.129 12.375 1 93.81 189 PRO A O 1
ATOM 1498 N N . PRO A 1 190 ? 9.992 -9.031 11.906 1 92.88 190 PRO A N 1
ATOM 1499 C CA . PRO A 1 190 ? 11.234 -8.539 12.516 1 92.88 190 PRO A CA 1
ATOM 1500 C C . PRO A 1 190 ? 11.891 -7.426 11.695 1 92.88 190 PRO A C 1
ATOM 1502 O O . PRO A 1 190 ? 11.578 -7.258 10.516 1 92.88 190 PRO A O 1
ATOM 1505 N N . GLU A 1 191 ? 12.758 -6.617 12.32 1 92.69 191 GLU A N 1
ATOM 1506 C CA . GLU A 1 191 ? 13.422 -5.504 11.664 1 92.69 191 GLU A CA 1
ATOM 1507 C C . GLU A 1 191 ? 14.234 -5.98 10.461 1 92.69 191 GLU A C 1
ATOM 1509 O O . GLU A 1 191 ? 14.461 -5.215 9.516 1 92.69 191 GLU A O 1
ATOM 1514 N N . SER A 1 192 ? 14.641 -7.207 10.477 1 90.75 192 SER A N 1
ATOM 1515 C CA . SER A 1 192 ? 15.461 -7.77 9.414 1 90.75 192 SER A CA 1
ATOM 1516 C C . SER A 1 192 ? 14.617 -8.125 8.195 1 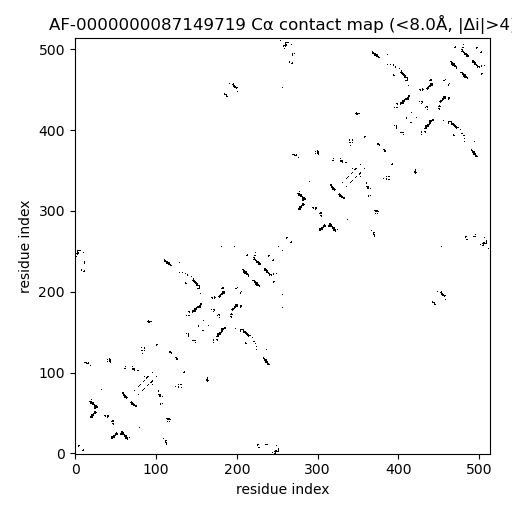90.75 192 SER A C 1
ATOM 1518 O O . SER A 1 192 ? 15.156 -8.445 7.133 1 90.75 192 SER A O 1
ATOM 1520 N N . PHE A 1 193 ? 13.336 -8.086 8.359 1 91 193 PHE A N 1
ATOM 1521 C CA . PHE A 1 193 ? 12.484 -8.398 7.223 1 91 193 PHE A CA 1
ATOM 1522 C C . PHE A 1 193 ? 12.641 -7.344 6.129 1 91 193 PHE A C 1
ATOM 1524 O O . PHE A 1 193 ? 12.445 -6.152 6.375 1 91 193 PHE A O 1
ATOM 1531 N N . PRO A 1 194 ? 12.922 -7.691 4.887 1 89.25 194 PRO A N 1
ATOM 1532 C CA . PRO A 1 194 ? 13.328 -6.75 3.842 1 89.25 194 PRO A CA 1
ATOM 1533 C C . PRO A 1 194 ? 12.148 -6.172 3.074 1 89.25 194 PRO A C 1
ATOM 1535 O O . PRO A 1 194 ? 12.336 -5.402 2.127 1 89.25 194 PRO A O 1
ATOM 1538 N N . GLY A 1 195 ? 10.922 -6.312 3.514 1 93.06 195 GLY A N 1
ATOM 1539 C CA . GLY A 1 195 ? 9.805 -5.895 2.693 1 93.06 195 GLY A CA 1
ATOM 1540 C C . GLY A 1 195 ? 8.828 -4.996 3.432 1 93.06 195 GLY A C 1
ATOM 1541 O O . GLY A 1 195 ? 9.031 -4.684 4.605 1 93.06 195 GLY A O 1
ATOM 1542 N N . VAL A 1 196 ? 7.867 -4.492 2.623 1 96.31 196 VAL A N 1
ATOM 1543 C CA . VAL A 1 196 ? 6.77 -3.691 3.154 1 96.31 196 VAL A CA 1
ATOM 1544 C C . VAL A 1 196 ? 5.551 -4.578 3.387 1 96.31 196 VAL A C 1
ATOM 1546 O O . VAL A 1 196 ? 5.219 -5.422 2.551 1 96.31 196 VAL A O 1
ATOM 1549 N N . VAL A 1 197 ? 4.891 -4.41 4.5 1 97 197 VAL A N 1
ATOM 1550 C CA . VAL A 1 197 ? 3.723 -5.203 4.867 1 97 197 VAL A CA 1
ATOM 1551 C C . VAL A 1 197 ? 2.451 -4.395 4.621 1 97 197 VAL A C 1
ATOM 1553 O O . VAL A 1 197 ? 2.361 -3.23 5.023 1 97 197 VAL A O 1
ATOM 1556 N N . HIS A 1 198 ? 1.603 -4.922 3.924 1 97.88 198 HIS A N 1
ATOM 1557 C CA . HIS A 1 198 ? 0.246 -4.414 3.754 1 97.88 198 HIS A CA 1
ATOM 1558 C C . HIS A 1 198 ? -0.772 -5.316 4.441 1 97.88 198 HIS A C 1
ATOM 1560 O O . HIS A 1 198 ? -0.912 -6.488 4.078 1 97.88 198 HIS A O 1
ATOM 1566 N N . ALA A 1 199 ? -1.489 -4.805 5.398 1 97.75 199 ALA A N 1
ATOM 1567 C CA . ALA A 1 199 ? -2.316 -5.668 6.23 1 97.75 199 ALA A CA 1
ATOM 1568 C C . ALA A 1 199 ? -3.713 -5.082 6.418 1 97.75 199 ALA A C 1
ATOM 1570 O O . ALA A 1 199 ? -3.865 -3.871 6.59 1 97.75 199 ALA A O 1
ATOM 1571 N N . GLY A 1 200 ? -4.68 -5.859 6.379 1 96.38 200 GLY A N 1
ATOM 1572 C CA . GLY A 1 200 ? -6.07 -5.496 6.605 1 96.38 200 GLY A CA 1
ATOM 1573 C C . GLY A 1 200 ? -6.965 -6.691 6.859 1 96.38 200 GLY A C 1
ATOM 1574 O O . GLY A 1 200 ? -6.516 -7.84 6.789 1 96.38 200 GLY A O 1
ATOM 1575 N N . TYR A 1 201 ? -8.188 -6.414 7.172 1 94.25 201 TYR A N 1
ATOM 1576 C CA . TYR A 1 201 ? -9.117 -7.477 7.547 1 94.25 201 TYR A CA 1
ATOM 1577 C C . TYR A 1 201 ? -10.219 -7.629 6.512 1 94.25 201 TYR A C 1
ATOM 1579 O O . TYR A 1 201 ? -11.07 -8.516 6.625 1 94.25 201 TYR A O 1
ATOM 1587 N N . THR A 1 202 ? -10.219 -6.75 5.488 1 85.69 202 THR A N 1
ATOM 1588 C CA . THR A 1 202 ? -11.227 -6.855 4.445 1 85.69 202 THR A CA 1
ATOM 1589 C C . THR A 1 202 ? -11.062 -8.156 3.66 1 85.69 202 THR A C 1
ATOM 1591 O O . THR A 1 202 ? -10.039 -8.828 3.783 1 85.69 202 THR A O 1
ATOM 1594 N N . GLY A 1 203 ? -12.039 -8.5 2.754 1 87.44 203 GLY A N 1
ATOM 1595 C CA . GLY A 1 203 ? -12.156 -9.805 2.135 1 87.44 203 GLY A CA 1
ATOM 1596 C C . GLY A 1 203 ? -10.945 -10.188 1.304 1 87.44 203 GLY A C 1
ATOM 1597 O O . GLY A 1 203 ? -10.414 -11.289 1.444 1 87.44 203 GLY A O 1
ATOM 1598 N N . GLU A 1 204 ? -10.32 -9.289 0.51 1 94.56 204 GLU A N 1
ATOM 1599 C CA . GLU A 1 204 ? -9.258 -9.656 -0.423 1 94.56 204 GLU A CA 1
ATOM 1600 C C . GLU A 1 204 ? -7.969 -9.992 0.315 1 94.56 204 GLU A C 1
ATOM 1602 O O . GLU A 1 204 ? -7.133 -10.742 -0.196 1 94.56 204 GLU A O 1
ATOM 1607 N N . PHE A 1 205 ? -7.84 -9.469 1.555 1 95.75 205 PHE A N 1
ATOM 1608 C CA . PHE A 1 205 ? -6.684 -9.852 2.355 1 95.75 205 PHE A CA 1
ATOM 1609 C C . PHE A 1 205 ? -6.793 -11.305 2.803 1 95.75 205 PHE A C 1
ATOM 1611 O O . PHE A 1 205 ? -5.777 -11.961 3.057 1 95.75 205 PHE A O 1
ATOM 1618 N N . ARG A 1 206 ? -8.016 -11.766 2.848 1 93 206 ARG A N 1
ATOM 1619 C CA . ARG A 1 206 ? -8.273 -13.094 3.393 1 93 206 ARG A CA 1
ATOM 1620 C C . ARG A 1 206 ? -8.492 -14.117 2.275 1 93 206 ARG A C 1
ATOM 1622 O O . ARG A 1 206 ? -8.117 -15.281 2.412 1 93 206 ARG A O 1
ATOM 1629 N N . SER A 1 207 ? -9.039 -13.656 1.221 1 93.44 207 SER A N 1
ATOM 1630 C CA . SER A 1 207 ? -9.586 -14.633 0.28 1 93.44 207 SER A CA 1
ATOM 1631 C C . SER A 1 207 ? -8.82 -14.609 -1.041 1 93.44 207 SER A C 1
ATOM 1633 O O . SER A 1 207 ? -9.109 -15.398 -1.941 1 93.44 207 SER A O 1
ATOM 1635 N N . SER A 1 208 ? -7.871 -13.742 -1.16 1 95.5 208 SER A N 1
ATOM 1636 C CA . SER A 1 208 ? -7.16 -13.633 -2.432 1 95.5 208 SER A CA 1
ATOM 1637 C C . SER A 1 208 ? -5.73 -14.148 -2.311 1 95.5 208 SER A C 1
ATOM 1639 O O . SER A 1 208 ? -5.094 -13.984 -1.268 1 95.5 208 SER A O 1
ATOM 1641 N N . TRP A 1 209 ? -5.305 -14.852 -3.299 1 95.19 209 TRP A N 1
ATOM 1642 C CA . TRP A 1 209 ? -3.93 -15.297 -3.508 1 95.19 209 TRP A CA 1
ATOM 1643 C C . TRP A 1 209 ? -3.342 -14.664 -4.766 1 95.19 209 TRP A C 1
ATOM 1645 O O . TRP A 1 209 ? -3.852 -14.875 -5.867 1 95.19 209 TRP A O 1
ATOM 1655 N N . PHE A 1 210 ? -2.291 -13.844 -4.574 1 98.12 210 PHE A N 1
ATOM 1656 C CA . PHE A 1 210 ? -1.662 -13.281 -5.766 1 98.12 210 PHE A CA 1
ATOM 1657 C C . PHE A 1 210 ? -0.151 -13.188 -5.586 1 98.12 210 PHE A C 1
ATOM 1659 O O . PHE A 1 210 ? 0.338 -13.047 -4.461 1 98.12 210 PHE A O 1
ATOM 1666 N N . VAL A 1 211 ? 0.571 -13.375 -6.555 1 98.06 211 VAL A N 1
ATOM 1667 C CA . VAL A 1 211 ? 1.993 -13.094 -6.719 1 98.06 211 VAL A CA 1
ATOM 1668 C C . VAL A 1 211 ? 2.221 -12.328 -8.023 1 98.06 211 VAL A C 1
ATOM 1670 O O . VAL A 1 211 ? 1.962 -12.844 -9.109 1 98.06 211 VAL A O 1
ATOM 1673 N N . VAL A 1 212 ? 2.646 -11.07 -7.949 1 98.75 212 VAL A N 1
ATOM 1674 C CA . VAL A 1 212 ? 2.764 -10.172 -9.094 1 98.75 212 VAL A CA 1
ATOM 1675 C C . VAL A 1 212 ? 4.168 -9.57 -9.133 1 98.75 212 VAL A C 1
ATOM 1677 O O . VAL A 1 212 ? 4.57 -8.859 -8.219 1 98.75 212 VAL A O 1
ATOM 1680 N N . HIS A 1 213 ? 4.941 -9.922 -10.117 1 98.69 213 HIS A N 1
ATOM 1681 C CA . HIS A 1 213 ? 6.211 -9.258 -10.398 1 98.69 213 HIS A CA 1
ATOM 1682 C C . HIS A 1 213 ? 6.07 -8.266 -11.547 1 98.69 213 HIS A C 1
ATOM 1684 O O . HIS A 1 213 ? 5.801 -8.656 -12.68 1 98.69 213 HIS A O 1
ATOM 1690 N N . HIS A 1 214 ? 6.145 -7.008 -11.266 1 98 214 HIS A N 1
ATOM 1691 C CA . HIS A 1 214 ? 6.043 -5.93 -12.242 1 98 214 HIS A CA 1
ATOM 1692 C C . HIS A 1 214 ? 7.375 -5.207 -12.406 1 98 214 HIS A C 1
ATOM 1694 O O . HIS A 1 214 ? 8.008 -4.828 -11.414 1 98 214 HIS A O 1
ATOM 1700 N N . THR A 1 215 ? 7.816 -5.008 -13.578 1 96.44 215 THR A N 1
ATOM 1701 C CA . THR A 1 215 ? 9.016 -4.246 -13.891 1 96.44 215 THR A CA 1
ATOM 1702 C C . THR A 1 215 ? 8.82 -3.422 -15.156 1 96.44 215 THR A C 1
ATOM 1704 O O . THR A 1 215 ? 8.062 -3.812 -16.047 1 96.44 215 THR A O 1
ATOM 1707 N N . ASP A 1 216 ? 9.406 -2.281 -15.211 1 91.38 216 ASP A N 1
ATOM 1708 C CA . ASP A 1 216 ? 9.383 -1.434 -16.406 1 91.38 216 ASP A CA 1
ATOM 1709 C C . ASP A 1 216 ? 10.555 -1.746 -17.328 1 91.38 216 ASP A C 1
ATOM 1711 O O . ASP A 1 216 ? 10.68 -1.159 -18.406 1 91.38 216 ASP A O 1
ATOM 1715 N N . ASP A 1 217 ? 11.336 -2.621 -16.859 1 92.31 217 ASP A N 1
ATOM 1716 C CA . ASP A 1 217 ? 12.484 -3.037 -17.656 1 92.31 217 ASP A CA 1
ATOM 1717 C C . ASP A 1 217 ? 12.047 -3.902 -18.828 1 92.31 217 ASP A C 1
ATOM 1719 O O . ASP A 1 217 ? 11.578 -5.027 -18.641 1 92.31 217 ASP A O 1
ATOM 1723 N N . GLY A 1 218 ? 12.227 -3.369 -20 1 89.06 218 GLY A N 1
ATOM 1724 C CA . GLY A 1 218 ? 11.812 -4.062 -21.203 1 89.06 218 GLY A CA 1
ATOM 1725 C C . GLY A 1 218 ? 12.5 -5.398 -21.391 1 89.06 218 GLY A C 1
ATOM 1726 O O . GLY A 1 218 ? 12.016 -6.254 -22.141 1 89.06 218 GLY A O 1
ATOM 1727 N N . ASP A 1 219 ? 13.625 -5.613 -20.734 1 90.88 219 ASP A N 1
ATOM 1728 C CA . ASP A 1 219 ? 14.414 -6.832 -20.906 1 90.88 219 ASP A CA 1
ATOM 1729 C C . ASP A 1 219 ? 13.984 -7.906 -19.906 1 90.88 219 ASP A C 1
ATOM 1731 O O . ASP A 1 219 ? 14.414 -9.055 -20.016 1 90.88 219 ASP A O 1
ATOM 1735 N N . ALA A 1 220 ? 13.211 -7.539 -18.953 1 92.81 220 ALA A N 1
ATOM 1736 C CA . ALA A 1 220 ? 12.766 -8.492 -17.938 1 92.81 220 ALA A CA 1
ATOM 1737 C C . ALA A 1 220 ? 11.281 -8.812 -18.094 1 92.81 220 ALA A C 1
ATOM 1739 O O . ALA A 1 220 ? 10.508 -7.98 -18.578 1 92.81 220 ALA A O 1
ATOM 1740 N N . ARG A 1 221 ? 10.969 -9.969 -17.719 1 93.75 221 ARG A N 1
ATOM 1741 C CA . ARG A 1 221 ? 9.602 -10.453 -17.875 1 93.75 221 ARG A CA 1
ATOM 1742 C C . ARG A 1 221 ? 8.766 -10.156 -16.641 1 93.75 221 ARG A C 1
ATOM 1744 O O . ARG A 1 221 ? 9.156 -10.508 -15.523 1 93.75 221 ARG A O 1
ATOM 1751 N N . SER A 1 222 ? 7.664 -9.43 -16.812 1 97.38 222 SER A N 1
ATOM 1752 C CA . SER A 1 222 ? 6.645 -9.312 -15.766 1 97.38 222 SER A CA 1
ATOM 1753 C C . SER A 1 222 ? 5.711 -10.523 -15.773 1 97.38 222 SER A C 1
ATOM 1755 O O . SER A 1 222 ? 5.551 -11.18 -16.797 1 97.38 222 SER A O 1
ATOM 1757 N N . ALA A 1 223 ? 5.125 -10.867 -14.648 1 98.44 223 ALA A N 1
ATOM 1758 C CA . ALA A 1 223 ? 4.199 -11.984 -14.523 1 98.44 223 ALA A CA 1
ATOM 1759 C C . ALA A 1 223 ? 3.275 -11.805 -13.328 1 98.44 223 ALA A C 1
ATOM 1761 O O . ALA A 1 223 ? 3.641 -11.156 -12.344 1 98.44 223 ALA A O 1
ATOM 1762 N N . ALA A 1 224 ? 2.109 -12.336 -13.398 1 98.44 224 ALA A N 1
ATOM 1763 C CA . ALA A 1 224 ? 1.158 -12.242 -12.289 1 98.44 224 ALA A CA 1
ATOM 1764 C C . ALA A 1 224 ? 0.329 -13.516 -12.172 1 98.44 224 ALA A C 1
ATOM 1766 O O . ALA A 1 224 ? -0.109 -14.07 -13.18 1 98.44 224 ALA A O 1
ATOM 1767 N N . LEU A 1 225 ? 0.208 -14.023 -11.016 1 97.62 225 LEU A N 1
ATOM 1768 C CA . LEU A 1 225 ? -0.803 -15 -10.625 1 97.62 225 LEU A CA 1
ATOM 1769 C C . LEU A 1 225 ? -1.865 -14.359 -9.742 1 97.62 225 LEU A C 1
ATOM 1771 O O . LEU A 1 225 ? -1.537 -13.641 -8.789 1 97.62 225 LEU A O 1
ATOM 1775 N N . VAL A 1 226 ? -3.107 -14.508 -10.109 1 97.38 226 VAL A N 1
ATOM 1776 C CA . VAL A 1 226 ? -4.211 -14.047 -9.273 1 97.38 226 VAL A CA 1
ATOM 1777 C C . VAL A 1 226 ? -5.207 -15.188 -9.055 1 97.38 226 VAL A C 1
ATOM 1779 O O . VAL A 1 226 ? -5.66 -15.812 -10.023 1 97.38 226 VAL A O 1
ATOM 1782 N N . ALA A 1 227 ? -5.496 -15.461 -7.832 1 94.75 227 ALA A N 1
ATOM 1783 C CA . ALA A 1 227 ? -6.465 -16.484 -7.461 1 94.75 227 ALA A CA 1
ATOM 1784 C C . ALA A 1 227 ? -7.426 -15.977 -6.395 1 94.75 227 ALA A C 1
ATOM 1786 O O . ALA A 1 227 ? -7.055 -15.148 -5.559 1 94.75 227 ALA A O 1
ATOM 1787 N N . GLU A 1 228 ? -8.648 -16.375 -6.426 1 94 228 GLU A N 1
ATOM 1788 C CA . GLU A 1 228 ? -9.68 -16.031 -5.449 1 94 228 GLU A CA 1
ATOM 1789 C C . GLU A 1 228 ? -10.344 -17.297 -4.891 1 94 228 GLU A C 1
ATOM 1791 O O . GLU A 1 228 ? -10.633 -18.234 -5.633 1 94 228 GLU A O 1
ATOM 1796 N N . ARG A 1 229 ? -10.5 -17.25 -3.574 1 90.25 229 ARG A N 1
ATOM 1797 C CA . ARG A 1 229 ? -11.227 -18.344 -2.945 1 90.25 229 ARG A CA 1
ATOM 1798 C C . ARG A 1 229 ? -12.719 -18.266 -3.258 1 90.25 229 ARG A C 1
ATOM 1800 O O . ARG A 1 229 ? -13.359 -17.234 -3.01 1 90.25 229 ARG A O 1
ATOM 1807 N N . VAL A 1 230 ? -13.25 -19.234 -3.822 1 85.38 230 VAL A N 1
ATOM 1808 C CA . VAL A 1 230 ? -14.648 -19.203 -4.246 1 85.38 230 VAL A CA 1
ATOM 1809 C C . VAL A 1 230 ? -15.461 -20.188 -3.42 1 85.38 230 VAL A C 1
ATOM 1811 O O . VAL A 1 230 ? -16.688 -20.25 -3.539 1 85.38 230 VAL A O 1
ATOM 1814 N N . GLY A 1 231 ? -14.93 -20.906 -2.51 1 80.31 231 GLY A N 1
ATOM 1815 C CA . GLY A 1 231 ? -15.57 -21.875 -1.621 1 80.31 231 GLY A CA 1
ATOM 1816 C C . GLY A 1 231 ? -14.641 -22.375 -0.527 1 80.31 231 GLY A C 1
ATOM 1817 O O . GLY A 1 231 ? -13.539 -21.844 -0.349 1 80.31 231 GLY A O 1
ATOM 1818 N N . ASP A 1 232 ? -14.984 -23.234 0.331 1 75.94 232 ASP A N 1
ATOM 1819 C CA . ASP A 1 232 ? -14.227 -23.703 1.487 1 75.94 232 ASP A CA 1
ATOM 1820 C C . ASP A 1 232 ? -12.875 -24.266 1.065 1 75.94 232 ASP A C 1
ATOM 1822 O O . ASP A 1 232 ? -11.867 -24.047 1.746 1 75.94 232 ASP A O 1
ATOM 1826 N N . ASP A 1 233 ? -12.797 -24.781 -0.066 1 73.25 233 ASP A N 1
ATOM 1827 C CA . ASP A 1 233 ? -11.516 -25.328 -0.511 1 73.25 233 ASP A CA 1
ATOM 1828 C C . ASP A 1 233 ? -11.367 -25.219 -2.027 1 73.25 233 ASP A C 1
ATOM 1830 O O . ASP A 1 233 ? -10.883 -26.141 -2.676 1 73.25 233 ASP A O 1
ATOM 1834 N N . ALA A 1 234 ? -11.891 -24.156 -2.438 1 80.44 234 ALA A N 1
ATOM 1835 C CA . ALA A 1 234 ? -11.852 -24 -3.889 1 80.44 234 ALA A CA 1
ATOM 1836 C C . ALA A 1 234 ? -11.336 -22.625 -4.281 1 80.44 234 ALA A C 1
ATOM 1838 O O . ALA A 1 234 ? -11.695 -21.625 -3.656 1 80.44 234 ALA A O 1
ATOM 1839 N N . TRP A 1 235 ? -10.461 -22.625 -5.254 1 86.94 235 TRP A N 1
ATOM 1840 C CA . TRP A 1 235 ? -9.883 -21.391 -5.777 1 86.94 235 TRP A CA 1
ATOM 1841 C C . TRP A 1 235 ? -10.141 -21.25 -7.273 1 86.94 235 TRP A C 1
ATOM 1843 O O . TRP A 1 235 ? -10.141 -22.25 -8 1 86.94 235 TRP A O 1
ATOM 1853 N N . GLU A 1 236 ? -10.406 -20.109 -7.738 1 87.88 236 GLU A N 1
ATOM 1854 C CA . GLU A 1 236 ? -10.328 -19.734 -9.148 1 87.88 236 GLU A CA 1
ATOM 1855 C C . GLU A 1 236 ? -9.117 -18.844 -9.414 1 87.88 236 GLU A C 1
ATOM 1857 O O . GLU A 1 236 ? -8.844 -17.922 -8.656 1 87.88 236 GLU A O 1
ATOM 1862 N N . ALA A 1 237 ? -8.398 -19.281 -10.484 1 92 237 ALA A N 1
ATOM 1863 C CA . ALA A 1 237 ? -7.133 -18.578 -10.656 1 92 237 ALA A CA 1
ATOM 1864 C C . ALA A 1 237 ? -6.832 -18.344 -12.141 1 92 237 ALA A C 1
ATOM 1866 O O . ALA A 1 237 ? -7.363 -19.047 -13 1 92 237 ALA A O 1
ATOM 1867 N N . VAL A 1 238 ? -6.016 -17.359 -12.414 1 92.88 238 VAL A N 1
ATOM 1868 C CA . VAL A 1 238 ? -5.422 -17.109 -13.727 1 92.88 238 VAL A CA 1
ATOM 1869 C C . VAL A 1 238 ? -4.012 -16.547 -13.555 1 92.88 238 VAL A C 1
ATOM 1871 O O . VAL A 1 238 ? -3.711 -15.906 -12.555 1 92.88 238 VAL A O 1
ATOM 1874 N N . TRP A 1 239 ? -3.127 -16.953 -14.422 1 94.88 239 TRP A N 1
ATOM 1875 C CA . TRP A 1 239 ? -1.827 -16.281 -14.469 1 94.88 239 TRP A CA 1
ATOM 1876 C C . TRP A 1 239 ? -1.557 -15.711 -15.852 1 94.88 239 TRP A C 1
ATOM 1878 O O . TRP A 1 239 ? -2.178 -16.125 -16.828 1 94.88 239 TRP A O 1
ATOM 1888 N N . THR A 1 240 ? -0.74 -14.672 -15.961 1 95.12 240 THR A N 1
ATOM 1889 C CA . THR A 1 240 ? -0.485 -13.961 -17.203 1 95.12 240 THR A CA 1
ATOM 1890 C C . THR A 1 240 ? 0.962 -13.484 -17.266 1 95.12 240 THR A C 1
ATOM 1892 O O . THR A 1 240 ? 1.571 -13.195 -16.234 1 95.12 240 THR A O 1
ATOM 1895 N N . PHE A 1 241 ? 1.457 -13.398 -18.484 1 95.62 241 PHE A N 1
ATOM 1896 C CA . PHE A 1 241 ? 2.775 -12.828 -18.75 1 95.62 241 PHE A CA 1
ATOM 1897 C C . PHE A 1 241 ? 2.666 -11.586 -19.625 1 95.62 241 PHE A C 1
ATOM 1899 O O . PHE A 1 241 ? 3.68 -11.047 -20.078 1 95.62 241 PHE A O 1
ATOM 1906 N N . ARG A 1 242 ? 1.431 -11.195 -19.859 1 94.06 242 ARG A N 1
ATOM 1907 C CA . ARG A 1 242 ? 1.21 -9.969 -20.625 1 94.06 242 ARG A CA 1
ATOM 1908 C C . ARG A 1 242 ? 1.496 -8.734 -19.781 1 94.06 242 ARG A C 1
ATOM 1910 O O . ARG A 1 242 ? 0.867 -8.531 -18.734 1 94.06 242 ARG A O 1
ATOM 1917 N N . GLN A 1 243 ? 2.326 -7.93 -20.297 1 94.94 243 GLN A N 1
ATOM 1918 C CA . GLN A 1 243 ? 2.785 -6.77 -19.547 1 94.94 243 GLN A CA 1
ATOM 1919 C C . GLN A 1 243 ? 1.622 -5.84 -19.219 1 94.94 243 GLN A C 1
ATOM 1921 O O . GLN A 1 243 ? 1.562 -5.289 -18.109 1 94.94 243 GLN A O 1
ATOM 1926 N N . ASP A 1 244 ? 0.764 -5.617 -20.125 1 94.06 244 ASP A N 1
ATOM 1927 C CA . ASP A 1 244 ? -0.349 -4.699 -19.906 1 94.06 244 ASP A CA 1
ATOM 1928 C C . ASP A 1 244 ? -1.281 -5.215 -18.812 1 94.06 244 ASP A C 1
ATOM 1930 O O . ASP A 1 244 ? -1.775 -4.438 -18 1 94.06 244 ASP A O 1
ATOM 1934 N N . ARG A 1 245 ? -1.562 -6.527 -18.734 1 95.56 245 ARG A N 1
ATOM 1935 C CA . ARG A 1 245 ? -2.424 -7.102 -17.703 1 95.56 245 ARG A CA 1
ATOM 1936 C C . ARG A 1 245 ? -1.729 -7.102 -16.344 1 95.56 245 ARG A C 1
ATOM 1938 O O . ARG A 1 245 ? -2.363 -6.848 -15.32 1 95.56 245 ARG A O 1
ATOM 1945 N N . VAL A 1 246 ? -0.392 -7.434 -16.359 1 97.38 246 VAL A N 1
ATOM 1946 C CA . VAL A 1 246 ? 0.366 -7.383 -15.125 1 97.38 246 VAL A CA 1
ATOM 1947 C C . VAL A 1 246 ? 0.337 -5.965 -14.555 1 97.38 246 VAL A C 1
ATOM 1949 O O . VAL A 1 246 ? 0.105 -5.77 -13.359 1 97.38 246 VAL A O 1
ATOM 1952 N N . HIS A 1 247 ? 0.527 -4.984 -15.445 1 96.19 247 HIS A N 1
ATOM 1953 C CA . HIS A 1 247 ? 0.485 -3.586 -15.031 1 96.19 247 HIS A CA 1
ATOM 1954 C C . HIS A 1 247 ? -0.869 -3.232 -14.422 1 96.19 247 HIS A C 1
ATOM 1956 O O . HIS A 1 247 ? -0.936 -2.553 -13.398 1 96.19 247 HIS A O 1
ATOM 1962 N N . ALA A 1 248 ? -1.906 -3.672 -15.039 1 96.44 248 ALA A N 1
ATOM 1963 C CA . ALA A 1 248 ? -3.26 -3.344 -14.594 1 96.44 248 ALA A CA 1
ATOM 1964 C C . ALA A 1 248 ? -3.533 -3.902 -13.203 1 96.44 248 ALA A C 1
ATOM 1966 O O . ALA A 1 248 ? -4.062 -3.199 -12.336 1 96.44 248 ALA A O 1
ATOM 1967 N N . VAL A 1 249 ? -3.199 -5.191 -12.992 1 97.44 249 VAL A N 1
ATOM 1968 C CA . VAL A 1 249 ? -3.482 -5.789 -11.688 1 97.44 249 VAL A CA 1
ATOM 1969 C C . VAL A 1 249 ? -2.551 -5.195 -10.633 1 97.44 249 VAL A C 1
ATOM 1971 O O . VAL A 1 249 ? -2.947 -5.008 -9.484 1 97.44 249 VAL A O 1
ATOM 1974 N N . ASN A 1 250 ? -1.294 -4.945 -10.992 1 97.62 250 ASN A N 1
ATOM 1975 C CA . ASN A 1 250 ? -0.385 -4.258 -10.078 1 97.62 250 ASN A CA 1
ATOM 1976 C C . ASN A 1 250 ? -0.959 -2.92 -9.625 1 97.62 250 ASN A C 1
ATOM 1978 O O . ASN A 1 250 ? -0.922 -2.598 -8.43 1 97.62 250 ASN A O 1
ATOM 1982 N N . ARG A 1 251 ? -1.479 -2.123 -10.555 1 95.56 251 ARG A N 1
ATOM 1983 C CA . ARG A 1 251 ? -2.07 -0.821 -10.258 1 95.56 251 ARG A CA 1
ATOM 1984 C C . ARG A 1 251 ? -3.256 -0.959 -9.312 1 95.56 251 ARG A C 1
ATOM 1986 O O . ARG A 1 251 ? -3.418 -0.154 -8.391 1 95.56 251 ARG A O 1
ATOM 1993 N N . TYR A 1 252 ? -4.055 -1.935 -9.539 1 96.5 252 TYR A N 1
ATOM 1994 C CA . TYR A 1 252 ? -5.195 -2.18 -8.664 1 96.5 252 TYR A CA 1
ATOM 1995 C C . TYR A 1 252 ? -4.734 -2.451 -7.234 1 96.5 252 TYR A C 1
ATOM 1997 O O . TYR A 1 252 ? -5.254 -1.86 -6.285 1 96.5 252 TYR A O 1
ATOM 2005 N N . ILE A 1 253 ? -3.748 -3.309 -7.121 1 97 253 ILE A N 1
ATOM 2006 C CA . ILE A 1 253 ? -3.27 -3.711 -5.801 1 97 253 ILE A CA 1
ATOM 2007 C C . ILE A 1 253 ? -2.66 -2.508 -5.086 1 97 253 ILE A C 1
ATOM 2009 O O . ILE A 1 253 ? -2.943 -2.268 -3.908 1 97 253 ILE A O 1
ATOM 2013 N N . GLU A 1 254 ? -1.879 -1.659 -5.766 1 94.31 254 GLU A N 1
ATOM 2014 C CA . GLU A 1 254 ? -1.278 -0.449 -5.211 1 94.31 254 GLU A CA 1
ATOM 2015 C C . GLU A 1 254 ? -2.34 0.474 -4.621 1 94.31 254 GLU A C 1
ATOM 2017 O O . GLU A 1 254 ? -2.119 1.102 -3.584 1 94.31 254 GLU A O 1
ATOM 2022 N N . ARG A 1 255 ? -3.354 0.53 -5.312 1 90 255 ARG A N 1
ATOM 2023 C CA . ARG A 1 255 ? -4.383 1.501 -4.953 1 90 255 ARG A CA 1
ATOM 2024 C C . ARG A 1 255 ? -5.285 0.961 -3.848 1 90 255 ARG A C 1
ATOM 2026 O O . ARG A 1 255 ? -5.582 1.668 -2.883 1 90 255 ARG A O 1
ATOM 2033 N N . ALA A 1 256 ? -5.703 -0.277 -3.951 1 91.06 256 ALA A N 1
ATOM 2034 C CA . ALA A 1 256 ? -6.789 -0.813 -3.137 1 91.06 256 ALA A CA 1
ATOM 2035 C C . ALA A 1 256 ? -6.254 -1.463 -1.865 1 91.06 256 ALA A C 1
ATOM 2037 O O . ALA A 1 256 ? -6.969 -1.565 -0.865 1 91.06 256 ALA A O 1
ATOM 2038 N N . LEU A 1 257 ? -4.973 -1.942 -2.014 1 93.56 257 LEU A N 1
ATOM 2039 C CA . LEU A 1 257 ? -4.473 -2.738 -0.896 1 93.56 257 LEU A CA 1
ATOM 2040 C C . LEU A 1 257 ? -3.178 -2.154 -0.347 1 93.56 257 LEU A C 1
ATOM 2042 O O . LEU A 1 257 ? -2.924 -2.219 0.857 1 93.56 257 LEU A O 1
ATOM 2046 N N . MET B 1 1 ? -1.489 16.234 -15.516 1 66.88 1 MET B N 1
ATOM 2047 C CA . MET B 1 1 ? -1.179 15.641 -14.219 1 66.88 1 MET B CA 1
ATOM 2048 C C . MET B 1 1 ? 0.32 15.688 -13.945 1 66.88 1 MET B C 1
ATOM 2050 O O . MET B 1 1 ? 1.128 15.586 -14.867 1 66.88 1 MET B O 1
ATOM 2054 N N . ILE B 1 2 ? 0.737 16.281 -12.805 1 85.62 2 ILE B N 1
ATOM 2055 C CA . ILE B 1 2 ? 2.152 16.359 -12.461 1 85.62 2 ILE B CA 1
ATOM 2056 C C . ILE B 1 2 ? 2.678 14.977 -12.086 1 85.62 2 ILE B C 1
ATOM 2058 O O . ILE B 1 2 ? 1.925 14.133 -11.594 1 85.62 2 ILE B O 1
ATOM 2062 N N . ASP B 1 3 ? 3.861 14.711 -12.398 1 90 3 ASP B N 1
ATOM 2063 C CA . ASP B 1 3 ? 4.516 13.445 -12.086 1 90 3 ASP B CA 1
ATOM 2064 C C . ASP B 1 3 ? 4.676 13.258 -10.578 1 90 3 ASP B C 1
ATOM 2066 O O . ASP B 1 3 ? 4.883 14.234 -9.852 1 90 3 ASP B O 1
ATOM 2070 N N . PRO B 1 4 ? 4.578 12.047 -10.164 1 92.12 4 PRO B N 1
ATOM 2071 C CA . PRO B 1 4 ? 4.871 11.797 -8.75 1 92.12 4 PRO B CA 1
ATOM 2072 C C . PRO B 1 4 ? 6.301 12.18 -8.367 1 92.12 4 PRO B C 1
ATOM 2074 O O . PRO B 1 4 ? 7.199 12.148 -9.219 1 92.12 4 PRO B O 1
ATOM 2077 N N . PRO B 1 5 ? 6.465 12.672 -7.164 1 94.31 5 PRO B N 1
ATOM 2078 C CA . PRO B 1 5 ? 7.82 12.992 -6.715 1 94.31 5 PRO B CA 1
ATOM 2079 C C . PRO B 1 5 ? 8.711 11.758 -6.594 1 94.31 5 PRO B C 1
ATOM 2081 O O . PRO B 1 5 ? 8.203 10.625 -6.559 1 94.31 5 PRO B O 1
ATOM 2084 N N . ASP B 1 6 ? 10 11.945 -6.531 1 93 6 ASP B N 1
ATOM 2085 C CA . ASP B 1 6 ? 10.945 10.844 -6.379 1 93 6 ASP B CA 1
ATOM 2086 C C . ASP B 1 6 ? 10.992 10.359 -4.934 1 93 6 ASP B C 1
ATOM 2088 O O . ASP B 1 6 ? 11.445 9.242 -4.664 1 93 6 ASP B O 1
ATOM 2092 N N . SER B 1 7 ? 10.688 11.219 -4.023 1 94.81 7 SER B N 1
ATOM 2093 C CA . SER B 1 7 ? 10.617 10.953 -2.592 1 94.81 7 SER B CA 1
ATOM 2094 C C . SER B 1 7 ? 9.703 11.953 -1.891 1 94.81 7 SER B C 1
ATOM 2096 O O . SER B 1 7 ? 9.289 12.953 -2.49 1 94.81 7 SER B O 1
ATOM 2098 N N . LEU B 1 8 ? 9.367 11.711 -0.667 1 96 8 LEU B N 1
ATOM 2099 C CA . LEU B 1 8 ? 8.578 12.672 0.094 1 96 8 LEU B CA 1
ATOM 2100 C C . LEU B 1 8 ? 9.383 13.945 0.363 1 96 8 LEU B C 1
ATOM 2102 O O . LEU B 1 8 ? 8.836 15.047 0.32 1 96 8 LEU B O 1
ATOM 2106 N N . ALA B 1 9 ? 10.695 13.812 0.576 1 93.62 9 ALA B N 1
ATOM 2107 C CA . ALA B 1 9 ? 11.57 14.969 0.741 1 93.62 9 ALA B CA 1
ATOM 2108 C C . ALA B 1 9 ? 11.57 15.844 -0.51 1 93.62 9 ALA B C 1
ATOM 2110 O O . ALA B 1 9 ? 11.5 17.078 -0.418 1 93.62 9 ALA B O 1
ATOM 2111 N N . SER B 1 10 ? 11.586 15.156 -1.691 1 94.5 10 SER B N 1
ATOM 2112 C CA . SER B 1 10 ? 11.617 15.906 -2.943 1 94.5 10 SER B CA 1
ATOM 2113 C C . SER B 1 10 ? 10.297 16.641 -3.184 1 94.5 10 SER B C 1
ATOM 2115 O O . SER B 1 10 ? 10.266 17.672 -3.848 1 94.5 10 SER B O 1
ATOM 2117 N N . PHE B 1 11 ? 9.211 16.125 -2.684 1 95.19 11 PHE B N 1
ATOM 2118 C CA . PHE B 1 11 ? 7.91 16.781 -2.783 1 95.19 11 PHE B CA 1
ATOM 2119 C C . PHE B 1 11 ? 7.926 18.125 -2.074 1 95.19 11 PHE B C 1
ATOM 2121 O O . PHE B 1 11 ? 7.344 19.094 -2.562 1 95.19 11 PHE B O 1
ATOM 2128 N N . ILE B 1 12 ? 8.57 18.156 -0.897 1 93.12 12 ILE B N 1
ATOM 2129 C CA . ILE B 1 12 ? 8.648 19.375 -0.093 1 93.12 12 ILE B CA 1
ATOM 2130 C C . ILE B 1 12 ? 9.477 20.422 -0.827 1 93.12 12 ILE B C 1
ATOM 2132 O O . ILE B 1 12 ? 9.117 21.594 -0.844 1 93.12 12 ILE B O 1
ATOM 2136 N N . GLU B 1 13 ? 10.492 19.953 -1.503 1 85.88 13 GLU B N 1
ATOM 2137 C CA . GLU B 1 13 ? 11.43 20.859 -2.154 1 85.88 13 GLU B CA 1
ATOM 2138 C C . GLU B 1 13 ? 10.828 21.469 -3.42 1 85.88 13 GLU B C 1
ATOM 2140 O O . GLU B 1 13 ? 11.242 22.531 -3.863 1 85.88 13 GLU B O 1
ATOM 2145 N N . ARG B 1 14 ? 9.969 20.812 -4.121 1 73.56 14 ARG B N 1
ATOM 2146 C CA . ARG B 1 14 ? 9.43 21.188 -5.422 1 73.56 14 ARG B CA 1
ATOM 2147 C C . ARG B 1 14 ? 8.414 22.328 -5.289 1 73.56 14 ARG B C 1
ATOM 2149 O O . ARG B 1 14 ? 7.984 22.906 -6.289 1 73.56 14 ARG B O 1
ATOM 2156 N N . GLY B 1 15 ? 8.086 22.703 -4.16 1 66.44 15 GLY B N 1
ATOM 2157 C CA . GLY B 1 15 ? 7.07 23.734 -4.039 1 66.44 15 GLY B CA 1
ATOM 2158 C C . GLY B 1 15 ? 7.617 25.141 -4.234 1 66.44 15 GLY B C 1
ATOM 2159 O O . GLY B 1 15 ? 8.82 25.359 -4.105 1 66.44 15 GLY B O 1
ATOM 2160 N N . PRO B 1 16 ? 6.762 25.906 -4.98 1 64.12 16 PRO B N 1
ATOM 2161 C CA . PRO B 1 16 ? 7.184 27.312 -5.094 1 64.12 16 PRO B CA 1
ATOM 2162 C C . PRO B 1 16 ? 7.535 27.922 -3.742 1 64.12 16 PRO B C 1
ATOM 2164 O O . PRO B 1 16 ? 6.922 27.594 -2.727 1 64.12 16 PRO B O 1
ATOM 2167 N N . VAL B 1 17 ? 8.742 28.516 -3.668 1 65.62 17 VAL B N 1
ATOM 2168 C CA . VAL B 1 17 ? 9.164 29.188 -2.443 1 65.62 17 VAL B CA 1
ATOM 2169 C C . VAL B 1 17 ? 8.664 30.625 -2.455 1 65.62 17 VAL B C 1
ATOM 2171 O O . VAL B 1 17 ? 9.047 31.422 -3.318 1 65.62 17 VAL B O 1
ATOM 2174 N N . ALA B 1 18 ? 7.473 30.844 -1.926 1 70.81 18 ALA B N 1
ATOM 2175 C CA . ALA B 1 18 ? 7.012 32.219 -1.77 1 70.81 18 ALA B CA 1
ATOM 2176 C C . ALA B 1 18 ? 7.352 32.781 -0.383 1 70.81 18 ALA B C 1
ATOM 2178 O O . ALA B 1 18 ? 7.293 32.031 0.606 1 70.81 18 ALA B O 1
ATOM 2179 N N . ASP B 1 19 ? 7.895 34.062 -0.45 1 73.94 19 ASP B N 1
ATOM 2180 C CA . ASP B 1 19 ? 8.156 34.719 0.825 1 73.94 19 ASP B CA 1
ATOM 2181 C C . ASP B 1 19 ? 6.859 35.219 1.461 1 73.94 19 ASP B C 1
ATOM 2183 O O . ASP B 1 19 ? 6.012 35.781 0.78 1 73.94 19 ASP B O 1
ATOM 2187 N N . ARG B 1 20 ? 6.594 34.75 2.65 1 81.19 20 ARG B N 1
ATOM 2188 C CA . ARG B 1 20 ? 5.406 35.188 3.393 1 81.19 20 ARG B CA 1
ATOM 2189 C C . ARG B 1 20 ? 5.781 35.75 4.75 1 81.19 20 ARG B C 1
ATOM 2191 O O . ARG B 1 20 ? 6.84 35.438 5.297 1 81.19 20 ARG B O 1
ATOM 2198 N N . SER B 1 21 ? 5.016 36.719 5.113 1 82.44 21 SER B N 1
ATOM 2199 C CA . SER B 1 21 ? 5.18 37.25 6.461 1 82.44 21 SER B CA 1
ATOM 2200 C C . SER B 1 21 ? 3.836 37.375 7.176 1 82.44 21 SER B C 1
ATOM 2202 O O . SER B 1 21 ? 2.785 37.406 6.535 1 82.44 21 SER B O 1
ATOM 2204 N N . LEU B 1 22 ? 3.889 37.344 8.516 1 85.06 22 LEU B N 1
ATOM 2205 C CA . LEU B 1 22 ? 2.701 37.5 9.352 1 85.06 22 LEU B CA 1
ATOM 2206 C C . LEU B 1 22 ? 2.766 38.781 10.141 1 85.06 22 LEU B C 1
ATOM 2208 O O . LEU B 1 22 ? 3.834 39.188 10.625 1 85.06 22 LEU B O 1
ATOM 2212 N N . ALA B 1 23 ? 1.629 39.5 10.188 1 86.62 23 ALA B N 1
ATOM 2213 C CA . ALA B 1 23 ? 1.512 40.688 11.031 1 86.62 23 ALA B CA 1
ATOM 2214 C C . ALA B 1 23 ? 0.352 40.562 12.008 1 86.62 23 ALA B C 1
ATOM 2216 O O . ALA B 1 23 ? -0.774 40.25 11.617 1 86.62 23 ALA B O 1
ATOM 2217 N N . VAL B 1 24 ? 0.663 40.688 13.312 1 87.56 24 VAL B N 1
ATOM 2218 C CA . VAL B 1 24 ? -0.393 40.75 14.312 1 87.56 24 VAL B CA 1
ATOM 2219 C C . VAL B 1 24 ? -0.829 42.219 14.484 1 87.56 24 VAL B C 1
ATOM 2221 O O . VAL B 1 24 ? -0.035 43.062 14.898 1 87.56 24 VAL B O 1
ATOM 2224 N N . VAL B 1 25 ? -2.088 42.438 14.195 1 88.38 25 VAL B N 1
ATOM 2225 C CA . VAL B 1 25 ? -2.574 43.812 14.148 1 88.38 25 VAL B CA 1
ATOM 2226 C C . VAL B 1 25 ? -3.32 44.156 15.438 1 88.38 25 VAL B C 1
ATOM 2228 O O . VAL B 1 25 ? -4.227 43.406 15.844 1 88.38 25 VAL B O 1
ATOM 2231 N N . ASN B 1 26 ? -2.969 45.281 16.094 1 86.94 26 ASN B N 1
ATOM 2232 C CA . ASN B 1 26 ? -3.635 45.844 17.25 1 86.94 26 ASN B CA 1
ATOM 2233 C C . ASN B 1 26 ? -3.854 44.781 18.344 1 86.94 26 ASN B C 1
ATOM 2235 O O . ASN B 1 26 ? -4.977 44.594 18.812 1 86.94 26 ASN B O 1
ATOM 2239 N N . ARG B 1 27 ? -2.707 44.219 18.734 1 85.19 27 ARG B N 1
ATOM 2240 C CA . ARG B 1 27 ? -2.77 43.125 19.688 1 85.19 27 ARG B CA 1
ATOM 2241 C C . ARG B 1 27 ? -3.203 43.625 21.078 1 85.19 27 ARG B C 1
ATOM 2243 O O . ARG B 1 27 ? -2.584 44.531 21.641 1 85.19 27 ARG B O 1
ATOM 2250 N N . THR B 1 28 ? -4.281 43.031 21.562 1 84.31 28 THR B N 1
ATOM 2251 C CA . THR B 1 28 ? -4.711 43.281 22.938 1 84.31 28 THR B CA 1
ATOM 2252 C C . THR B 1 28 ? -4.465 42.062 23.812 1 84.31 28 THR B C 1
ATOM 2254 O O . THR B 1 28 ? -4.461 42.156 25.047 1 84.31 28 THR B O 1
ATOM 2257 N N . ARG B 1 29 ? -4.219 40.938 23.172 1 80.5 29 ARG B N 1
ATOM 2258 C CA . ARG B 1 29 ? -3.955 39.688 23.875 1 80.5 29 ARG B CA 1
ATOM 2259 C C . ARG B 1 29 ? -2.566 39.688 24.5 1 80.5 29 ARG B C 1
ATOM 2261 O O . ARG B 1 29 ? -1.689 40.438 24.078 1 80.5 29 ARG B O 1
ATOM 2268 N N . PRO B 1 30 ? -2.398 38.719 25.5 1 78.69 30 PRO B N 1
ATOM 2269 C CA . PRO B 1 30 ? -1.106 38.656 26.188 1 78.69 30 PRO B CA 1
ATOM 2270 C C . PRO B 1 30 ? 0.055 38.344 25.234 1 78.69 30 PRO B C 1
ATOM 2272 O O . PRO B 1 30 ? -0.132 37.688 24.203 1 78.69 30 PRO B O 1
ATOM 2275 N N . ARG B 1 31 ? 1.224 38.75 25.625 1 78.25 31 ARG B N 1
ATOM 2276 C CA . ARG B 1 31 ? 2.449 38.688 24.828 1 78.25 31 ARG B CA 1
ATOM 2277 C C . ARG B 1 31 ? 2.838 37.25 24.531 1 78.25 31 ARG B C 1
ATOM 2279 O O . ARG B 1 31 ? 3.383 36.938 23.453 1 78.25 31 ARG B O 1
ATOM 2286 N N . PRO B 1 32 ? 2.449 36.375 25.375 1 70.5 32 PRO B N 1
ATOM 2287 C CA . PRO B 1 32 ? 2.873 34.969 25.125 1 70.5 32 PRO B CA 1
ATOM 2288 C C . PRO B 1 32 ? 2.262 34.406 23.844 1 70.5 32 PRO B C 1
ATOM 2290 O O . PRO B 1 32 ? 2.871 33.562 23.203 1 70.5 32 PRO B O 1
ATOM 2293 N N . ILE B 1 33 ? 1.153 34.875 23.5 1 71.12 33 ILE B N 1
ATOM 2294 C CA . ILE B 1 33 ? 0.528 34.375 22.281 1 71.12 33 ILE B CA 1
ATOM 2295 C C . ILE B 1 33 ? 1.313 34.844 21.062 1 71.12 33 ILE B C 1
ATOM 2297 O O . ILE B 1 33 ? 1.558 34.062 20.125 1 71.12 33 ILE B O 1
ATOM 2301 N N . GLN B 1 34 ? 1.698 36.125 21.109 1 73.06 34 GLN B N 1
ATOM 2302 C CA . GLN B 1 34 ? 2.539 36.625 20.047 1 73.06 34 GLN B CA 1
ATOM 2303 C C . GLN B 1 34 ? 3.873 35.906 19.969 1 73.06 34 GLN B C 1
ATOM 2305 O O . GLN B 1 34 ? 4.367 35.594 18.891 1 73.06 34 GLN B O 1
ATOM 2310 N N . GLU B 1 35 ? 4.398 35.625 21.047 1 74.81 35 GLU B N 1
ATOM 2311 C CA . GLU B 1 35 ? 5.684 34.938 21.109 1 74.81 35 GLU B CA 1
ATOM 2312 C C . GLU B 1 35 ? 5.57 33.5 20.547 1 74.81 35 GLU B C 1
ATOM 2314 O O . GLU B 1 35 ? 6.484 33.031 19.875 1 74.81 35 GLU B O 1
ATOM 2319 N N . MET B 1 36 ? 4.469 32.969 20.875 1 71.25 36 MET B N 1
ATOM 2320 C CA . MET B 1 36 ? 4.23 31.625 20.359 1 71.25 36 MET B CA 1
ATOM 2321 C C . MET B 1 36 ? 4.195 31.625 18.828 1 71.25 36 MET B C 1
ATOM 2323 O O . MET B 1 36 ? 4.797 30.75 18.203 1 71.25 36 MET B O 1
ATOM 2327 N N . LEU B 1 37 ? 3.525 32.562 18.266 1 74.44 37 LEU B N 1
ATOM 2328 C CA . LEU B 1 37 ? 3.455 32.688 16.812 1 74.44 37 LEU B CA 1
ATOM 2329 C C . LEU B 1 37 ? 4.836 32.938 16.219 1 74.44 37 LEU B C 1
ATOM 2331 O O . LEU B 1 37 ? 5.191 32.375 15.188 1 74.44 37 LEU B O 1
ATOM 2335 N N . GLU B 1 38 ? 5.555 33.781 16.891 1 74.31 38 GLU B N 1
ATOM 2336 C CA . GLU B 1 38 ? 6.906 34.062 16.438 1 74.31 38 GLU B CA 1
ATOM 2337 C C . GLU B 1 38 ? 7.793 32.844 16.484 1 74.31 38 GLU B C 1
ATOM 2339 O O . GLU B 1 38 ? 8.578 32.594 15.562 1 74.31 38 GLU B O 1
ATOM 2344 N N . GLU B 1 39 ? 7.586 32.156 17.484 1 71.88 39 GLU B N 1
ATOM 2345 C CA . GLU B 1 39 ? 8.391 30.953 17.625 1 71.88 39 GLU B CA 1
ATOM 2346 C C . GLU B 1 39 ? 8.008 29.906 16.594 1 71.88 39 GLU B C 1
ATOM 2348 O O . GLU B 1 39 ? 8.883 29.234 16.031 1 71.88 39 GLU B O 1
ATOM 2353 N N . LEU B 1 40 ? 6.781 29.812 16.406 1 71.38 40 LEU B N 1
ATOM 2354 C CA . LEU B 1 40 ? 6.277 28.812 15.461 1 71.38 40 LEU B CA 1
ATOM 2355 C C . LEU B 1 40 ? 6.77 29.094 14.047 1 71.38 40 LEU B C 1
ATOM 2357 O O . LEU B 1 40 ? 7.039 28.172 13.281 1 71.38 40 LEU B O 1
ATOM 2361 N N . PHE B 1 41 ? 6.977 30.422 13.781 1 72.31 41 PHE B N 1
ATOM 2362 C CA . PHE B 1 41 ? 7.305 30.75 12.398 1 72.31 41 PHE B CA 1
ATOM 2363 C C . PHE B 1 41 ? 8.711 31.312 12.297 1 72.31 41 PHE B C 1
ATOM 2365 O O . PHE B 1 41 ? 9.102 31.859 11.258 1 72.31 41 PHE B O 1
ATOM 2372 N N . ALA B 1 42 ? 9.43 31.266 13.438 1 64.62 42 ALA B N 1
ATOM 2373 C CA . ALA B 1 42 ? 10.773 31.828 13.492 1 64.62 42 ALA B CA 1
ATOM 2374 C C . ALA B 1 42 ? 11.688 31.172 12.469 1 64.62 42 ALA B C 1
ATOM 2376 O O . ALA B 1 42 ? 12.508 31.844 11.844 1 64.62 42 ALA B O 1
ATOM 2377 N N . GLU B 1 43 ? 11.531 29.891 12.328 1 60.56 43 GLU B N 1
ATOM 2378 C CA . GLU B 1 43 ? 12.461 29.188 11.438 1 60.56 43 GLU B CA 1
ATOM 2379 C C . GLU B 1 43 ? 11.977 29.25 9.992 1 60.56 43 GLU B C 1
ATOM 2381 O O . GLU B 1 43 ? 12.68 28.797 9.086 1 60.56 43 GLU B O 1
ATOM 2386 N N . GLN B 1 44 ? 10.719 29.609 9.703 1 61.31 44 GLN B N 1
ATOM 2387 C CA . GLN B 1 44 ? 10 29.406 8.445 1 61.31 44 GLN B CA 1
ATOM 2388 C C . GLN B 1 44 ? 10.25 30.547 7.477 1 61.31 44 GLN B C 1
ATOM 2390 O O . GLN B 1 44 ? 9.578 30.672 6.449 1 61.31 44 GLN B O 1
ATOM 2395 N N . HIS B 1 45 ? 11.211 31.25 7.539 1 62.31 45 HIS B N 1
ATOM 2396 C CA . HIS B 1 45 ? 11.312 32.375 6.641 1 62.31 45 HIS B CA 1
ATOM 2397 C C . HIS B 1 45 ? 10.031 33.219 6.645 1 62.31 45 HIS B C 1
ATOM 2399 O O . HIS B 1 45 ? 9.625 33.75 5.605 1 62.31 45 HIS B O 1
ATOM 2405 N N . VAL B 1 46 ? 9.141 33 7.562 1 66.56 46 VAL B N 1
ATOM 2406 C CA . VAL B 1 46 ? 7.977 33.875 7.715 1 66.56 46 VAL B CA 1
ATOM 2407 C C . VAL B 1 46 ? 8.211 34.844 8.859 1 66.56 46 VAL B C 1
ATOM 2409 O O . VAL B 1 46 ? 8.367 34.438 10.016 1 66.56 46 VAL B O 1
ATOM 2412 N N . ASP B 1 47 ? 8.383 36 8.5 1 75.81 47 ASP B N 1
ATOM 2413 C CA . ASP B 1 47 ? 8.562 37.062 9.508 1 75.81 47 ASP B CA 1
ATOM 2414 C C . ASP B 1 47 ? 7.242 37.375 10.203 1 75.81 47 ASP B C 1
ATOM 2416 O O . ASP B 1 47 ? 6.203 37.5 9.555 1 75.81 47 ASP B O 1
ATOM 2420 N N . VAL B 1 48 ? 7.266 37.344 11.578 1 77.31 48 VAL B N 1
ATOM 2421 C CA . VAL B 1 48 ? 6.09 37.719 12.352 1 77.31 48 VAL B CA 1
ATOM 2422 C C . VAL B 1 48 ? 6.312 39.094 12.961 1 77.31 48 VAL B C 1
ATOM 2424 O O . VAL B 1 48 ? 7.277 39.312 13.695 1 77.31 48 VAL B O 1
ATOM 2427 N N . GLU B 1 49 ? 5.484 40.094 12.523 1 82.06 49 GLU B N 1
ATOM 2428 C CA . GLU B 1 49 ? 5.621 41.438 13.07 1 82.06 49 GLU B CA 1
ATOM 2429 C C . GLU B 1 49 ? 4.328 41.906 13.734 1 82.06 49 GLU B C 1
ATOM 2431 O O . GLU B 1 49 ? 3.27 41.312 13.516 1 82.06 49 GLU B O 1
ATOM 2436 N N . GLU B 1 50 ? 4.469 42.812 14.664 1 85.38 50 GLU B N 1
ATOM 2437 C CA . GLU B 1 50 ? 3.324 43.469 15.289 1 85.38 50 GLU B CA 1
ATOM 2438 C C . GLU B 1 50 ? 3.082 44.875 14.68 1 85.38 50 GLU B C 1
ATOM 2440 O O . GLU B 1 50 ? 4.023 45.625 14.453 1 85.38 50 GLU B O 1
ATOM 2445 N N . LEU B 1 51 ? 1.805 45.156 14.297 1 85.5 51 LEU B N 1
ATOM 2446 C CA . LEU B 1 51 ? 1.447 46.438 13.727 1 85.5 51 LEU B CA 1
ATOM 2447 C C . LEU B 1 51 ? 0.336 47.094 14.523 1 85.5 51 LEU B C 1
ATOM 2449 O O . LEU B 1 51 ? -0.585 46.438 15 1 85.5 51 LEU B O 1
ATOM 2453 N N . ASP B 1 52 ? 0.521 48.406 14.695 1 87.25 52 ASP B N 1
ATOM 2454 C CA . ASP B 1 52 ? -0.554 49.219 15.234 1 87.25 52 ASP B CA 1
ATOM 2455 C C . ASP B 1 52 ? -1.202 50.062 14.141 1 87.25 52 ASP B C 1
ATOM 2457 O O . ASP B 1 52 ? -0.587 51 13.625 1 87.25 52 ASP B O 1
ATOM 2461 N N . VAL B 1 53 ? -2.314 49.656 13.727 1 86.62 53 VAL B N 1
ATOM 2462 C CA . VAL B 1 53 ? -3.027 50.344 12.656 1 86.62 53 VAL B CA 1
ATOM 2463 C C . VAL B 1 53 ? -4.273 51 13.219 1 86.62 53 VAL B C 1
ATOM 2465 O O . VAL B 1 53 ? -5.215 50.344 13.648 1 86.62 53 VAL B O 1
ATOM 2468 N N . PRO B 1 54 ? -4.238 52.312 13.156 1 87.69 54 PRO B N 1
ATOM 2469 C CA . PRO B 1 54 ? -5.391 53.062 13.695 1 87.69 54 PRO B CA 1
ATOM 2470 C C . PRO B 1 54 ? -6.703 52.656 13.023 1 87.69 54 PRO B C 1
ATOM 2472 O O . PRO B 1 54 ? -6.73 52.406 11.812 1 87.69 54 PRO B O 1
ATOM 2475 N N . ASP B 1 55 ? -7.824 52.5 13.719 1 87.56 55 ASP B N 1
ATOM 2476 C CA . ASP B 1 55 ? -9.203 52.281 13.297 1 87.56 55 ASP B CA 1
ATOM 2477 C C . ASP B 1 55 ? -9.375 50.875 12.711 1 87.56 55 ASP B C 1
ATOM 2479 O O . ASP B 1 55 ? -10.375 50.594 12.055 1 87.56 55 ASP B O 1
ATOM 2483 N N . ALA B 1 56 ? -8.312 50.062 12.805 1 86.88 56 ALA B N 1
ATOM 2484 C CA . ALA B 1 56 ? -8.438 48.656 12.352 1 86.88 56 ALA B CA 1
ATOM 2485 C C . ALA B 1 56 ? -8.875 47.75 13.5 1 86.88 56 ALA B C 1
ATOM 2487 O O . ALA B 1 56 ? -8.75 48.125 14.672 1 86.88 56 ALA B O 1
ATOM 2488 N N . GLU B 1 57 ? -9.508 46.625 13.141 1 90.56 57 GLU B N 1
ATOM 2489 C CA . GLU B 1 57 ? -9.922 45.656 14.125 1 90.56 57 GLU B CA 1
ATOM 2490 C C . GLU B 1 57 ? -8.734 45.125 14.922 1 90.56 57 GLU B C 1
ATOM 2492 O O . GLU B 1 57 ? -7.629 45 14.391 1 90.56 57 GLU B O 1
ATOM 2497 N N . ALA B 1 58 ? -8.992 44.875 16.234 1 90.94 58 ALA B N 1
ATOM 2498 C CA . ALA B 1 58 ? -7.934 44.406 17.109 1 90.94 58 ALA B CA 1
ATOM 2499 C C . ALA B 1 58 ? -7.785 42.875 17.016 1 90.94 58 ALA B C 1
ATOM 2501 O O . ALA B 1 58 ? -8.727 42.188 16.625 1 90.94 58 ALA B O 1
ATOM 2502 N N . ASP B 1 59 ? -6.566 42.375 17.344 1 91.75 59 ASP B N 1
ATOM 2503 C CA . ASP B 1 59 ? -6.254 40.969 17.453 1 91.75 59 ASP B CA 1
ATOM 2504 C C . ASP B 1 59 ? -6.535 40.219 16.141 1 91.75 59 ASP B C 1
ATOM 2506 O O . ASP B 1 59 ? -7.234 39.219 16.141 1 91.75 59 ASP B O 1
ATOM 2510 N N . VAL B 1 60 ? -6.039 40.844 15.141 1 91.94 60 VAL B N 1
ATOM 2511 C CA . VAL B 1 60 ? -6.125 40.219 13.812 1 91.94 60 VAL B CA 1
ATOM 2512 C C . VAL B 1 60 ? -4.723 39.875 13.312 1 91.94 60 VAL B C 1
ATOM 2514 O O . VAL B 1 60 ? -3.768 40.625 13.555 1 91.94 60 VAL B O 1
ATOM 2517 N N . VAL B 1 61 ? -4.633 38.688 12.75 1 91 61 VAL B N 1
ATOM 2518 C CA . VAL B 1 61 ? -3.385 38.281 12.117 1 91 61 VAL B CA 1
ATOM 2519 C C . VAL B 1 61 ? -3.52 38.375 10.602 1 91 61 VAL B C 1
ATOM 2521 O O . VAL B 1 61 ? -4.461 37.844 10.016 1 91 61 VAL B O 1
ATOM 2524 N N . LEU B 1 62 ? -2.594 39.094 10.016 1 92.12 62 LEU B N 1
ATOM 2525 C CA . LEU B 1 62 ? -2.566 39.25 8.562 1 92.12 62 LEU B CA 1
ATOM 2526 C C . LEU B 1 62 ? -1.433 38.438 7.957 1 92.12 62 LEU B C 1
ATOM 2528 O O . LEU B 1 62 ? -0.334 38.375 8.516 1 92.12 62 LEU B O 1
ATOM 2532 N N . LEU B 1 63 ? -1.72 37.75 6.93 1 91.31 63 LEU B N 1
ATOM 2533 C CA . LEU B 1 63 ? -0.696 37.156 6.082 1 91.31 63 LEU B CA 1
ATOM 2534 C C . LEU B 1 63 ? -0.345 38.062 4.914 1 91.31 63 LEU B C 1
ATOM 2536 O O . LEU B 1 63 ? -1.225 38.469 4.152 1 91.31 63 LEU B O 1
ATOM 2540 N N . LEU B 1 64 ? 0.917 38.375 4.809 1 89.88 64 LEU B N 1
ATOM 2541 C CA . LEU B 1 64 ? 1.375 39.312 3.795 1 89.88 64 LEU B CA 1
ATOM 2542 C C . LEU B 1 64 ? 2.299 38.656 2.793 1 89.88 64 LEU B C 1
ATOM 2544 O O . LEU B 1 64 ? 3.041 37.719 3.152 1 89.88 64 LEU B O 1
ATOM 2548 N N . ASP B 1 65 ? 2.18 39.094 1.521 1 88.06 65 ASP B N 1
ATOM 2549 C CA . ASP B 1 65 ? 3.131 38.594 0.528 1 88.06 65 ASP B CA 1
ATOM 2550 C C . ASP B 1 65 ? 4.391 39.469 0.5 1 88.06 65 ASP B C 1
ATOM 2552 O O . ASP B 1 65 ? 4.609 40.281 1.398 1 88.06 65 ASP B O 1
ATOM 2556 N N . ASP B 1 66 ? 5.238 39.156 -0.528 1 81.69 66 ASP B N 1
ATOM 2557 C CA . ASP B 1 66 ? 6.527 39.844 -0.621 1 81.69 66 ASP B CA 1
ATOM 2558 C C . ASP B 1 66 ? 6.34 41.375 -0.792 1 81.69 66 ASP B C 1
ATOM 2560 O O . ASP B 1 66 ? 7.195 42.156 -0.391 1 81.69 66 ASP B O 1
ATOM 2564 N N . ASP B 1 67 ? 5.242 41.781 -1.401 1 85.12 67 ASP B N 1
ATOM 2565 C CA . ASP B 1 67 ? 4.957 43.188 -1.639 1 85.12 67 ASP B CA 1
ATOM 2566 C C . ASP B 1 67 ? 4.172 43.812 -0.476 1 85.12 67 ASP B C 1
ATOM 2568 O O . ASP B 1 67 ? 3.65 44.906 -0.583 1 85.12 67 ASP B O 1
ATOM 2572 N N . ARG B 1 68 ? 3.955 43.062 0.632 1 85.94 68 ARG B N 1
ATOM 2573 C CA . ARG B 1 68 ? 3.26 43.469 1.847 1 85.94 68 ARG B CA 1
ATOM 2574 C C . ARG B 1 68 ? 1.771 43.656 1.581 1 85.94 68 ARG B C 1
ATOM 2576 O O . ARG B 1 68 ? 1.132 44.5 2.217 1 8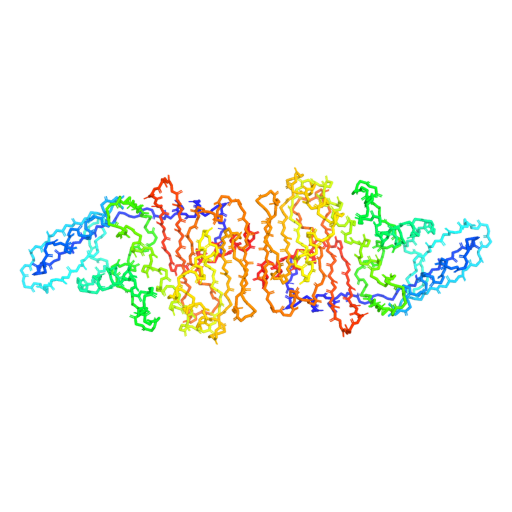5.94 68 ARG B O 1
ATOM 2583 N N . GLU B 1 69 ? 1.391 42.969 0.554 1 91.56 69 GLU B N 1
ATOM 2584 C CA . GLU B 1 69 ? -0.051 42.938 0.322 1 91.56 69 GLU B CA 1
ATOM 2585 C C . GLU B 1 69 ? -0.729 41.844 1.128 1 91.56 69 GLU B C 1
ATOM 2587 O O . GLU B 1 69 ? -0.188 40.75 1.259 1 91.56 69 GLU B O 1
ATOM 2592 N N . VAL B 1 70 ? -1.911 42.188 1.661 1 91.94 70 VAL B N 1
ATOM 2593 C CA . VAL B 1 70 ? -2.641 41.219 2.492 1 91.94 70 VAL B CA 1
ATOM 2594 C C . VAL B 1 70 ? -3.207 40.125 1.62 1 91.94 70 VAL B C 1
ATOM 2596 O O . VAL B 1 70 ? -3.951 40.375 0.671 1 91.94 70 VAL B O 1
ATOM 2599 N N . ILE B 1 71 ? -2.859 38.844 1.958 1 92.44 71 ILE B N 1
ATOM 2600 C CA . ILE B 1 71 ? -3.322 37.656 1.237 1 92.44 71 ILE B CA 1
ATOM 2601 C C . ILE B 1 71 ? -4.48 37.031 1.992 1 92.44 71 ILE B C 1
ATOM 2603 O O . ILE B 1 71 ? -5.383 36.438 1.382 1 92.44 71 ILE B O 1
ATOM 2607 N N . ALA B 1 72 ? -4.32 37.094 3.297 1 94.81 72 ALA B N 1
ATOM 2608 C CA . ALA B 1 72 ? -5.324 36.469 4.168 1 94.81 72 ALA B CA 1
ATOM 2609 C C . ALA B 1 72 ? -5.32 37.125 5.547 1 94.81 72 ALA B C 1
ATOM 2611 O O . ALA B 1 72 ? -4.359 37.812 5.918 1 94.81 72 ALA B O 1
ATOM 2612 N N . SER B 1 73 ? -6.438 36.969 6.234 1 94.44 73 SER B N 1
ATOM 2613 C CA . SER B 1 73 ? -6.574 37.469 7.598 1 94.44 73 SER B CA 1
ATOM 2614 C C . SER B 1 73 ? -7.355 36.5 8.469 1 94.44 73 SER B C 1
ATOM 2616 O O . SER B 1 73 ? -8.273 35.844 7.996 1 94.44 73 SER B O 1
ATOM 2618 N N . SER B 1 74 ? -6.859 36.344 9.664 1 94.62 74 SER B N 1
ATOM 2619 C CA . SER B 1 74 ? -7.57 35.531 10.656 1 94.62 74 SER B CA 1
ATOM 2620 C C . SER B 1 74 ? -7.566 36.219 12.023 1 94.62 74 SER B C 1
ATOM 2622 O O . SER B 1 74 ? -6.613 36.906 12.375 1 94.62 74 SER B O 1
ATOM 2624 N N . PRO B 1 75 ? -8.734 36 12.766 1 92.56 75 PRO B N 1
ATOM 2625 C CA . PRO B 1 75 ? -8.641 36.406 14.164 1 92.56 75 PRO B CA 1
ATOM 2626 C C . PRO B 1 75 ? -7.52 35.719 14.914 1 92.56 75 PRO B C 1
ATOM 2628 O O . PRO B 1 75 ? -7.289 34.5 14.703 1 92.56 75 PRO B O 1
ATOM 2631 N N . LEU B 1 76 ? -6.84 36.5 15.711 1 88.06 76 LEU B N 1
ATOM 2632 C CA . LEU B 1 76 ? -5.777 35.906 16.516 1 88.06 76 LEU B CA 1
ATOM 2633 C C . LEU B 1 76 ? -6.305 34.75 17.359 1 88.06 76 LEU B C 1
ATOM 2635 O O . LEU B 1 76 ? -5.629 33.719 17.516 1 88.06 76 LEU B O 1
ATOM 2639 N N . GLN B 1 77 ? -7.48 34.844 17.812 1 85.75 77 GLN B N 1
ATOM 2640 C CA . GLN B 1 77 ? -8.109 33.812 18.641 1 85.75 77 GLN B CA 1
ATOM 2641 C C . GLN B 1 77 ? -8.281 32.5 17.859 1 85.75 77 GLN B C 1
ATOM 2643 O O . GLN B 1 77 ? -8.156 31.422 18.438 1 85.75 77 GLN B O 1
ATOM 2648 N N . ALA B 1 78 ? -8.57 32.594 16.641 1 87.69 78 ALA B N 1
ATOM 2649 C CA . ALA B 1 78 ? -8.75 31.406 15.812 1 87.69 78 ALA B CA 1
ATOM 2650 C C . ALA B 1 78 ? -7.441 30.625 15.688 1 87.69 78 ALA B C 1
ATOM 2652 O O . ALA B 1 78 ? -7.438 29.406 15.742 1 87.69 78 ALA B O 1
ATOM 2653 N N . LEU B 1 79 ? -6.363 31.312 15.547 1 85.31 79 LEU B N 1
ATOM 2654 C CA . LEU B 1 79 ? -5.062 30.656 15.445 1 85.31 79 LEU B CA 1
ATOM 2655 C C . LEU B 1 79 ? -4.672 30.031 16.781 1 85.31 79 LEU B C 1
ATOM 2657 O O . LEU B 1 79 ? -4.176 28.891 16.812 1 85.31 79 LEU B O 1
ATOM 2661 N N . GLU B 1 80 ? -4.922 30.766 17.812 1 80.69 80 GLU B N 1
ATOM 2662 C CA . GLU B 1 80 ? -4.637 30.266 19.156 1 80.69 80 GLU B CA 1
ATOM 2663 C C . GLU B 1 80 ? -5.383 28.953 19.422 1 80.69 80 GLU B C 1
ATOM 2665 O O . GLU B 1 80 ? -4.793 27.984 19.906 1 80.69 80 GLU B O 1
ATOM 2670 N N . GLU B 1 81 ? -6.613 28.969 19.109 1 81.81 81 GLU B N 1
ATOM 2671 C CA . GLU B 1 81 ? -7.453 27.797 19.375 1 81.81 81 GLU B CA 1
ATOM 2672 C C . GLU B 1 81 ? -7.012 26.609 18.547 1 81.81 81 GLU B C 1
ATOM 2674 O O . GLU B 1 81 ? -6.93 25.484 19.047 1 81.81 81 GLU B O 1
ATOM 2679 N N . GLU B 1 82 ? -6.711 26.797 17.297 1 82.94 82 GLU B N 1
ATOM 2680 C CA . GLU B 1 82 ? -6.367 25.703 16.406 1 82.94 82 GLU B CA 1
ATOM 2681 C C . GLU B 1 82 ? -4.945 25.203 16.656 1 82.94 82 GLU B C 1
ATOM 2683 O O . GLU B 1 82 ? -4.668 24.016 16.531 1 82.94 82 GLU B O 1
ATOM 2688 N N . LEU B 1 83 ? -4.082 26.047 17.016 1 77.62 83 LEU B N 1
ATOM 2689 C CA . LEU B 1 83 ? -2.684 25.656 17.172 1 77.62 83 LEU B CA 1
ATOM 2690 C C . LEU B 1 83 ? -2.406 25.219 18.609 1 77.62 83 LEU B C 1
ATOM 2692 O O . LEU B 1 83 ? -1.683 24.234 18.828 1 77.62 83 LEU B O 1
ATOM 2696 N N . LEU B 1 84 ? -2.861 25.938 19.594 1 68.19 84 LEU B N 1
ATOM 2697 C CA . LEU B 1 84 ? -2.514 25.656 20.984 1 68.19 84 LEU B CA 1
ATOM 2698 C C . LEU B 1 84 ? -3.422 24.578 21.562 1 68.19 84 LEU B C 1
ATOM 2700 O O . LEU B 1 84 ? -3.01 23.828 22.438 1 68.19 84 LEU B O 1
ATOM 2704 N N . LEU B 1 85 ? -4.613 24.516 21.141 1 60.88 85 LEU B N 1
ATOM 2705 C CA . LEU B 1 85 ? -5.527 23.547 21.766 1 60.88 85 LEU B CA 1
ATOM 2706 C C . LEU B 1 85 ? -5.391 22.172 21.125 1 60.88 85 LEU B C 1
ATOM 2708 O O . LEU B 1 85 ? -5.902 21.188 21.641 1 60.88 85 LEU B O 1
ATOM 2712 N N . VAL B 1 86 ? -4.707 22.172 19.938 1 57.38 86 VAL B N 1
ATOM 2713 C CA . VAL B 1 86 ? -4.555 20.875 19.297 1 57.38 86 VAL B CA 1
ATOM 2714 C C . VAL B 1 86 ? -3.641 19.984 20.125 1 57.38 86 VAL B C 1
ATOM 2716 O O . VAL B 1 86 ? -3.799 18.75 20.141 1 57.38 86 VAL B O 1
ATOM 2719 N N . ASN B 1 87 ? -2.406 20.547 20.609 1 49.72 87 ASN B N 1
ATOM 2720 C CA . ASN B 1 87 ? -1.46 19.766 21.406 1 49.72 87 ASN B CA 1
ATOM 2721 C C . ASN B 1 87 ? -2.109 19.219 22.672 1 49.72 87 ASN B C 1
ATOM 2723 O O . ASN B 1 87 ? -1.479 18.469 23.438 1 49.72 87 ASN B O 1
ATOM 2727 N N . SER B 1 88 ? -2.977 20 23.203 1 41.53 88 SER B N 1
ATOM 2728 C CA . SER B 1 88 ? -3.465 19.516 24.5 1 41.53 88 SER B CA 1
ATOM 2729 C C . SER B 1 88 ? -3.822 18.031 24.438 1 41.53 88 SER B C 1
ATOM 2731 O O . SER B 1 88 ? -4.23 17.531 23.391 1 41.53 88 SER B O 1
ATOM 2733 N N . ASP B 1 89 ? -2.965 17.344 25.125 1 42.41 89 ASP B N 1
ATOM 2734 C CA . ASP B 1 89 ? -3.525 16.047 25.516 1 42.41 89 ASP B CA 1
ATOM 2735 C C . ASP B 1 89 ? -5.039 16.016 25.297 1 42.41 89 ASP B C 1
ATOM 2737 O O . ASP B 1 89 ? -5.723 15.117 25.781 1 42.41 89 ASP B O 1
ATOM 2741 N N . LEU B 1 90 ? -5.52 17.062 25.172 1 40.91 90 LEU B N 1
ATOM 2742 C CA . LEU B 1 90 ? -6.953 17.125 24.906 1 40.91 90 LEU B CA 1
ATOM 2743 C C . LEU B 1 90 ? -7.332 16.266 23.703 1 40.91 90 LEU B C 1
ATOM 2745 O O . LEU B 1 90 ? -8.422 15.688 23.672 1 40.91 90 LEU B O 1
ATOM 2749 N N . TYR B 1 91 ? -6.641 16.297 22.703 1 41.5 91 TYR B N 1
ATOM 2750 C CA . TYR B 1 91 ? -6.922 15.211 21.766 1 41.5 91 TYR B CA 1
ATOM 2751 C C . TYR B 1 91 ? -6.617 13.859 22.406 1 41.5 91 TYR B C 1
ATOM 2753 O O . TYR B 1 91 ? -6.992 12.82 21.859 1 41.5 91 TYR B O 1
ATOM 2761 N N . VAL B 1 92 ? -5.691 13.711 23.297 1 42.12 92 VAL B N 1
ATOM 2762 C CA . VAL B 1 92 ? -5.535 12.531 24.141 1 42.12 92 VAL B CA 1
ATOM 2763 C C . VAL B 1 92 ? -6.785 12.336 25 1 42.12 92 VAL B C 1
ATOM 2765 O O . VAL B 1 92 ? -7.254 11.211 25.172 1 42.12 92 VAL B O 1
ATOM 2768 N N . THR B 1 93 ? -6.953 13.344 25.984 1 42.75 93 THR B N 1
ATOM 2769 C CA . THR B 1 93 ? -8.227 13.18 26.672 1 42.75 93 THR B CA 1
ATOM 2770 C C . THR B 1 93 ? -9.391 13.438 25.734 1 42.75 93 THR B C 1
ATOM 2772 O O . THR B 1 93 ? -9.188 13.648 24.531 1 42.75 93 THR B O 1
ATOM 2775 N N . GLY B 1 94 ? -10.484 14.547 26.078 1 43.81 94 GLY B N 1
ATOM 2776 C CA . GLY B 1 94 ? -11.75 14.805 25.406 1 43.81 94 GLY B CA 1
ATOM 2777 C C . GLY B 1 94 ? -11.602 15.547 24.094 1 43.81 94 GLY B C 1
ATOM 2778 O O . GLY B 1 94 ? -11.469 16.781 24.078 1 43.81 94 GLY B O 1
ATOM 2779 N N . THR B 1 95 ? -10.742 15.055 22.969 1 51.5 95 THR B N 1
ATOM 2780 C CA . THR B 1 95 ? -10.352 15.352 21.594 1 51.5 95 THR B CA 1
ATOM 2781 C C . THR B 1 95 ? -11.414 16.188 20.891 1 51.5 95 THR B C 1
ATOM 2783 O O . THR B 1 95 ? -12.609 15.984 21.094 1 51.5 95 THR B O 1
ATOM 2786 N N . ARG B 1 96 ? -10.93 17.547 20.562 1 66.44 96 ARG B N 1
ATOM 2787 C CA . ARG B 1 96 ? -11.789 18.281 19.641 1 66.44 96 ARG B CA 1
ATOM 2788 C C . ARG B 1 96 ? -12.398 17.359 18.594 1 66.44 96 ARG B C 1
ATOM 2790 O O . ARG B 1 96 ? -11.703 16.516 18.016 1 66.44 96 ARG B O 1
ATOM 2797 N N . ALA B 1 97 ? -13.648 17.391 18.766 1 78.44 97 ALA B N 1
ATOM 2798 C CA . ALA B 1 97 ? -14.367 16.609 17.766 1 78.44 97 ALA B CA 1
ATOM 2799 C C . ALA B 1 97 ? -13.992 17.047 16.344 1 78.44 97 ALA B C 1
ATOM 2801 O O . ALA B 1 97 ? -13.711 18.219 16.109 1 78.44 97 ALA B O 1
ATOM 2802 N N . LEU B 1 98 ? -13.789 16.156 15.461 1 84.62 98 LEU B N 1
ATOM 2803 C CA . LEU B 1 98 ? -13.445 16.422 14.07 1 84.62 98 LEU B CA 1
ATOM 2804 C C . LEU B 1 98 ? -14.32 17.531 13.484 1 84.62 98 LEU B C 1
ATOM 2806 O O . LEU B 1 98 ? -13.852 18.344 12.695 1 84.62 98 LEU B O 1
ATOM 2810 N N . GLU B 1 99 ? -15.531 17.609 14.016 1 88 99 GLU B N 1
ATOM 2811 C CA . GLU B 1 99 ? -16.484 18.562 13.477 1 88 99 GLU B CA 1
ATOM 2812 C C . GLU B 1 99 ? -16.125 19.984 13.883 1 88 99 GLU B C 1
ATOM 2814 O O . GLU B 1 99 ? -16.562 20.953 13.258 1 88 99 GLU B O 1
ATOM 2819 N N . ASP B 1 100 ? -15.305 20.109 14.898 1 87.5 100 ASP B N 1
ATOM 2820 C CA . ASP B 1 100 ? -15.008 21.422 15.445 1 87.5 100 ASP B CA 1
ATOM 2821 C C . ASP B 1 100 ? -13.695 21.969 14.891 1 87.5 100 ASP B C 1
ATOM 2823 O O . ASP B 1 100 ? -13.328 23.109 15.156 1 87.5 100 ASP B O 1
ATOM 2827 N N . VAL B 1 101 ? -13.008 21.125 14.148 1 88.75 101 VAL B N 1
ATOM 2828 C CA . VAL B 1 101 ? -11.734 21.562 13.578 1 88.75 101 VAL B CA 1
ATOM 2829 C C . VAL B 1 101 ? -11.984 22.578 12.469 1 88.75 101 VAL B C 1
ATOM 2831 O O . VAL B 1 101 ? -12.891 22.406 11.648 1 88.75 101 VAL B O 1
ATOM 2834 N N . THR B 1 102 ? -11.227 23.703 12.539 1 90 102 THR B N 1
ATOM 2835 C CA . THR B 1 102 ? -11.32 24.719 11.5 1 90 102 THR B CA 1
ATOM 2836 C C . THR B 1 102 ? -9.945 25.016 10.906 1 90 102 THR B C 1
ATOM 2838 O O . THR B 1 102 ? -8.93 24.516 11.398 1 90 102 THR B O 1
ATOM 2841 N N . MET B 1 103 ? -9.93 25.719 9.82 1 91.81 103 MET B N 1
ATOM 2842 C CA . MET B 1 103 ? -8.703 26.156 9.156 1 91.81 103 MET B CA 1
ATOM 2843 C C . MET B 1 103 ? -8.664 27.672 9.031 1 91.81 103 MET B C 1
ATOM 2845 O O . MET B 1 103 ? -9.258 28.25 8.109 1 91.81 103 MET B O 1
ATOM 2849 N N . PRO B 1 104 ? -7.891 28.25 10.008 1 92.94 104 PRO B N 1
ATOM 2850 C CA . PRO B 1 104 ? -7.73 29.703 9.852 1 92.94 104 PRO B CA 1
ATOM 2851 C C . PRO B 1 104 ? -7.191 30.094 8.477 1 92.94 104 PRO B C 1
ATOM 2853 O O . PRO B 1 104 ? -6.32 29.406 7.934 1 92.94 104 PRO B O 1
ATOM 2856 N N . ALA B 1 105 ? -7.707 31.25 7.926 1 94.62 105 ALA B N 1
ATOM 2857 C CA . ALA B 1 105 ? -7.363 31.688 6.578 1 94.62 105 ALA B CA 1
ATOM 2858 C C . ALA B 1 105 ? -5.855 31.891 6.438 1 94.62 105 ALA B C 1
ATOM 2860 O O . ALA B 1 105 ? -5.289 31.641 5.371 1 94.62 105 ALA B O 1
ATOM 2861 N N . VAL B 1 106 ? -5.246 32.344 7.469 1 90.44 106 VAL B N 1
ATOM 2862 C CA . VAL B 1 106 ? -3.812 32.594 7.43 1 90.44 106 VAL B CA 1
ATOM 2863 C C . VAL B 1 106 ? -3.051 31.281 7.219 1 90.44 106 VAL B C 1
ATOM 2865 O O . VAL B 1 106 ? -2.082 31.234 6.457 1 90.44 106 VAL B O 1
ATOM 2868 N N . LEU B 1 107 ? -3.494 30.234 7.895 1 90.12 107 LEU B N 1
ATOM 2869 C CA . LEU B 1 107 ? -2.852 28.938 7.715 1 90.12 107 LEU B CA 1
ATOM 2870 C C . LEU B 1 107 ? -3.119 28.391 6.316 1 90.12 107 LEU B C 1
ATOM 2872 O O . LEU B 1 107 ? -2.236 27.781 5.703 1 90.12 107 LEU B O 1
ATOM 2876 N N . GLU B 1 108 ? -4.309 28.547 5.871 1 93.06 108 GLU B N 1
ATOM 2877 C CA . GLU B 1 108 ? -4.633 28.156 4.504 1 93.06 108 GLU B CA 1
ATOM 2878 C C . GLU B 1 108 ? -3.766 28.891 3.49 1 93.06 108 GLU B C 1
ATOM 2880 O O . GLU B 1 108 ? -3.322 28.297 2.5 1 93.06 108 GLU B O 1
ATOM 2885 N N . GLY B 1 109 ? -3.545 30.172 3.732 1 90.12 109 GLY B N 1
ATOM 2886 C CA . GLY B 1 109 ? -2.75 31 2.836 1 90.12 109 GLY B CA 1
ATOM 2887 C C . GLY B 1 109 ? -1.279 30.625 2.83 1 90.12 109 GLY B C 1
ATOM 2888 O O . GLY B 1 109 ? -0.547 30.984 1.905 1 90.12 109 GLY B O 1
ATOM 2889 N N . LEU B 1 110 ? -0.878 29.906 3.828 1 88.44 110 LEU B N 1
ATOM 2890 C CA . LEU B 1 110 ? 0.521 29.5 3.926 1 88.44 110 LEU B CA 1
ATOM 2891 C C . LEU B 1 110 ? 0.765 28.203 3.172 1 88.44 110 LEU B C 1
ATOM 2893 O O . LEU B 1 110 ? 1.896 27.719 3.117 1 88.44 110 LEU B O 1
ATOM 2897 N N . ALA B 1 111 ? -0.282 27.641 2.551 1 91.12 111 ALA B N 1
ATOM 2898 C CA . ALA B 1 111 ? -0.116 26.453 1.725 1 91.12 111 ALA B CA 1
ATOM 2899 C C . ALA B 1 111 ? 0.981 26.656 0.683 1 91.12 111 ALA B C 1
ATOM 2901 O O . ALA B 1 111 ? 1.145 27.75 0.15 1 91.12 111 ALA B O 1
ATOM 2902 N N . GLU B 1 112 ? 1.677 25.609 0.384 1 90.06 112 GLU B N 1
ATOM 2903 C CA . GLU B 1 112 ? 2.727 25.547 -0.629 1 90.06 112 GLU B CA 1
ATOM 2904 C C . GLU B 1 112 ? 3.982 26.281 -0.163 1 90.06 112 GLU B C 1
ATOM 2906 O O . GLU B 1 112 ? 4.93 26.453 -0.934 1 90.06 112 GLU B O 1
ATOM 2911 N N . THR B 1 113 ? 4.012 26.75 1.04 1 83.88 113 THR B N 1
ATOM 2912 C CA . THR B 1 113 ? 5.191 27.375 1.614 1 83.88 113 THR B CA 1
ATOM 2913 C C . THR B 1 113 ? 5.898 26.422 2.58 1 83.88 113 THR B C 1
ATOM 2915 O O . THR B 1 113 ? 5.383 26.141 3.66 1 83.88 113 THR B O 1
ATOM 2918 N N . PRO B 1 114 ? 7.102 25.953 2.082 1 82.69 114 PRO B N 1
ATOM 2919 C CA . PRO B 1 114 ? 7.812 25.062 3 1 82.69 114 PRO B CA 1
ATOM 2920 C C . PRO B 1 114 ? 8.078 25.703 4.359 1 82.69 114 PRO B C 1
ATOM 2922 O O . PRO B 1 114 ? 8.359 26.906 4.438 1 82.69 114 PRO B O 1
ATOM 2925 N N . PHE B 1 115 ? 7.93 24.922 5.449 1 75.69 115 PHE B N 1
ATOM 2926 C CA . PHE B 1 115 ? 8.203 25.453 6.781 1 75.69 115 PHE B CA 1
ATOM 2927 C C . PHE B 1 115 ? 9.008 24.453 7.605 1 75.69 115 PHE B C 1
ATOM 2929 O O . PHE B 1 115 ? 8.953 23.25 7.367 1 75.69 115 PHE B O 1
ATOM 2936 N N . ARG B 1 116 ? 9.898 24.984 8.305 1 74.69 116 ARG B N 1
ATOM 2937 C CA . ARG B 1 116 ? 10.711 24.188 9.211 1 74.69 116 ARG B CA 1
ATOM 2938 C C . ARG B 1 116 ? 10.227 24.312 10.656 1 74.69 116 ARG B C 1
ATOM 2940 O O . ARG B 1 116 ? 9.883 25.422 11.094 1 74.69 116 ARG B O 1
ATOM 2947 N N . VAL B 1 117 ? 9.977 23.172 11.25 1 69.88 117 VAL B N 1
ATOM 2948 C CA . VAL B 1 117 ? 9.531 23.125 12.641 1 69.88 117 VAL B CA 1
ATOM 2949 C C . VAL B 1 117 ? 10.609 22.484 13.508 1 69.88 117 VAL B C 1
ATOM 2951 O O . VAL B 1 117 ? 11.164 21.438 13.141 1 69.88 117 VAL B O 1
ATOM 2954 N N . ARG B 1 118 ? 11.227 23.188 14.453 1 63.84 118 ARG B N 1
ATOM 2955 C CA . ARG B 1 118 ? 12.188 22.609 15.383 1 63.84 118 ARG B CA 1
ATOM 2956 C C . ARG B 1 118 ? 11.531 22.312 16.734 1 63.84 118 ARG B C 1
ATOM 2958 O O . ARG B 1 118 ? 10.695 23.078 17.203 1 63.84 118 ARG B O 1
ATOM 2965 N N . GLY B 1 119 ? 11.562 21.016 17.125 1 53 119 GLY B N 1
ATOM 2966 C CA . GLY B 1 119 ? 11.125 20.672 18.469 1 53 119 GLY B CA 1
ATOM 2967 C C . GLY B 1 119 ? 11.977 21.297 19.547 1 53 119 GLY B C 1
ATOM 2968 O O . GLY B 1 119 ? 13.211 21.234 19.5 1 53 119 GLY B O 1
ATOM 2969 N N . TYR B 1 120 ? 11.938 22.469 19.953 1 45.78 120 TYR B N 1
ATOM 2970 C CA . TYR B 1 120 ? 12.672 22.953 21.125 1 45.78 120 TYR B CA 1
ATOM 2971 C C . TYR B 1 120 ? 12.383 22.094 22.344 1 45.78 120 TYR B C 1
ATOM 2973 O O . TYR B 1 120 ? 11.266 21.594 22.5 1 45.78 120 TYR B O 1
ATOM 2981 N N . PRO B 1 121 ? 13.492 21.641 23.016 1 44.66 121 PRO B N 1
ATOM 2982 C CA . PRO B 1 121 ? 13.352 20.859 24.25 1 44.66 121 PRO B CA 1
ATOM 2983 C C . PRO B 1 121 ? 12.117 21.25 25.062 1 44.66 121 PRO B C 1
ATOM 2985 O O . PRO B 1 121 ? 11.484 20.406 25.688 1 44.66 121 PRO B O 1
ATOM 2988 N N . ALA B 1 122 ? 12.008 22.469 25.391 1 42.41 122 ALA B N 1
ATOM 2989 C CA . ALA B 1 122 ? 11.047 22.797 26.438 1 42.41 122 ALA B CA 1
ATOM 2990 C C . ALA B 1 122 ? 9.609 22.609 25.953 1 42.41 122 ALA B C 1
ATOM 2992 O O . ALA B 1 122 ? 8.703 22.375 26.75 1 42.41 122 ALA B O 1
ATOM 2993 N N . ALA B 1 123 ? 9.047 23.188 24.812 1 44.78 123 ALA B N 1
ATOM 2994 C CA . ALA B 1 123 ? 7.609 23.25 24.562 1 44.78 123 ALA B CA 1
ATOM 2995 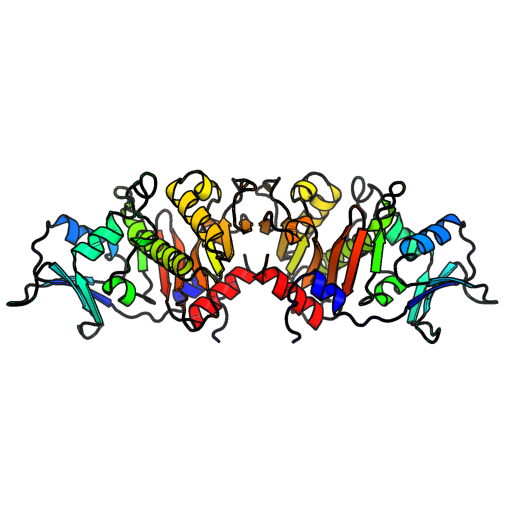C C . ALA B 1 123 ? 7.238 22.422 23.328 1 44.78 123 ALA B C 1
ATOM 2997 O O . ALA B 1 123 ? 7.887 22.516 22.297 1 44.78 123 ALA B O 1
ATOM 2998 N N . HIS B 1 124 ? 6.996 21.031 23.391 1 48.78 124 HIS B N 1
ATOM 2999 C CA . HIS B 1 124 ? 6.332 20.172 22.422 1 48.78 124 HIS B CA 1
ATOM 3000 C C . HIS B 1 124 ? 5.5 20.984 21.438 1 48.78 124 HIS B C 1
ATOM 3002 O O . HIS B 1 124 ? 4.742 20.438 20.641 1 48.78 124 HIS B O 1
ATOM 3008 N N . SER B 1 125 ? 5.613 22.328 21.516 1 53.06 125 SER B N 1
ATOM 3009 C CA . SER B 1 125 ? 4.82 23.344 20.828 1 53.06 125 SER B CA 1
ATOM 3010 C C . SER B 1 125 ? 5.109 23.359 19.328 1 53.06 125 SER B C 1
ATOM 3012 O O . SER B 1 125 ? 4.238 23.688 18.531 1 53.06 125 SER B O 1
ATOM 3014 N N . GLU B 1 126 ? 6.281 22.703 18.953 1 58.06 126 GLU B N 1
ATOM 3015 C CA . GLU B 1 126 ? 6.812 22.953 17.625 1 58.06 126 GLU B CA 1
ATOM 3016 C C . GLU B 1 126 ? 6.109 22.109 16.562 1 58.06 126 GLU B C 1
ATOM 3018 O O . GLU B 1 126 ? 6.074 22.469 15.391 1 58.06 126 GLU B O 1
ATOM 3023 N N . LYS B 1 127 ? 5.348 21.078 16.969 1 76.62 127 LYS B N 1
ATOM 3024 C CA . LYS B 1 127 ? 4.684 20.281 15.938 1 76.62 127 LYS B CA 1
ATOM 3025 C C . LYS B 1 127 ? 3.215 20.672 15.805 1 76.62 127 LYS B C 1
ATOM 3027 O O . LYS B 1 127 ? 2.467 20.062 15.047 1 76.62 127 LYS B O 1
ATOM 3032 N N . LEU B 1 128 ? 2.969 21.844 16.375 1 79.06 128 LEU B N 1
ATOM 3033 C CA . LEU B 1 128 ? 1.563 22.203 16.516 1 79.06 128 LEU B CA 1
ATOM 3034 C C . LEU B 1 128 ? 0.935 22.484 15.156 1 79.06 128 LEU B C 1
ATOM 3036 O O . LEU B 1 128 ? -0.158 22 14.859 1 79.06 128 LEU B O 1
ATOM 3040 N N . PRO B 1 129 ? 1.659 23.266 14.258 1 80.44 129 PRO B N 1
ATOM 3041 C CA . PRO B 1 129 ? 1.041 23.5 12.953 1 80.44 129 PRO B CA 1
ATOM 3042 C C . PRO B 1 129 ? 0.817 22.219 12.164 1 80.44 129 PRO B C 1
ATOM 3044 O O . PRO B 1 129 ? -0.184 22.094 11.453 1 80.44 129 PRO B O 1
ATOM 3047 N N . LEU B 1 130 ? 1.718 21.328 12.352 1 87 130 LEU B N 1
ATOM 3048 C CA . LEU B 1 130 ? 1.598 20.062 11.625 1 87 130 LEU B CA 1
ATOM 3049 C C . LEU B 1 130 ? 0.41 19.266 12.141 1 87 130 LEU B C 1
ATOM 3051 O O . LEU B 1 130 ? -0.321 18.656 11.344 1 87 130 LEU B O 1
ATOM 3055 N N . ILE B 1 131 ? 0.255 19.297 13.352 1 86.81 131 ILE B N 1
ATOM 3056 C CA . ILE B 1 131 ? -0.86 18.578 13.969 1 86.81 131 ILE B CA 1
ATOM 3057 C C . ILE B 1 131 ? -2.18 19.219 13.547 1 86.81 131 ILE B C 1
ATOM 3059 O O . ILE B 1 131 ? -3.131 18.531 13.188 1 86.81 131 ILE B O 1
ATOM 3063 N N . ALA B 1 132 ? -2.195 20.562 13.586 1 87.12 132 ALA B N 1
ATOM 3064 C CA . ALA B 1 132 ? -3.41 21.281 13.219 1 87.12 132 ALA B CA 1
ATOM 3065 C C . ALA B 1 132 ? -3.807 21 11.773 1 87.12 132 ALA B C 1
ATOM 3067 O O . ALA B 1 132 ? -4.977 20.75 11.484 1 87.12 132 ALA B O 1
ATOM 3068 N N . ILE B 1 133 ? -2.828 21.031 10.922 1 91.44 133 ILE B N 1
ATOM 3069 C CA . ILE B 1 133 ? -3.105 20.797 9.508 1 91.44 133 ILE B CA 1
ATOM 3070 C C . ILE B 1 133 ? -3.537 19.344 9.305 1 91.44 133 ILE B C 1
ATOM 3072 O O . ILE B 1 133 ? -4.449 19.062 8.523 1 91.44 133 ILE B O 1
ATOM 3076 N N . SER B 1 134 ? -2.957 18.422 9.992 1 93.38 134 SER B N 1
ATOM 3077 C CA . SER B 1 134 ? -3.338 17.016 9.922 1 93.38 134 SER B CA 1
ATOM 3078 C C . SER B 1 134 ? -4.805 16.812 10.305 1 93.38 134 SER B C 1
ATOM 3080 O O . SER B 1 134 ? -5.551 16.156 9.578 1 93.38 134 SER B O 1
ATOM 3082 N N . ARG B 1 135 ? -5.133 17.469 11.344 1 91.62 135 ARG B N 1
ATOM 3083 C CA . ARG B 1 135 ? -6.5 17.344 11.836 1 91.62 135 ARG B CA 1
ATOM 3084 C C . ARG B 1 135 ? -7.5 17.922 10.844 1 91.62 135 ARG B C 1
ATOM 3086 O O . ARG B 1 135 ? -8.586 17.375 10.656 1 91.62 135 ARG B O 1
ATOM 3093 N N . TYR B 1 136 ? -7.098 19 10.328 1 93.56 136 TYR B N 1
ATOM 3094 C CA . TYR B 1 136 ? -7.984 19.625 9.344 1 93.56 136 TYR B CA 1
ATOM 3095 C C . TYR B 1 136 ? -8.188 18.703 8.148 1 93.56 136 TYR B C 1
ATOM 3097 O O . TYR B 1 136 ? -9.312 18.547 7.66 1 93.56 136 TYR B O 1
ATOM 3105 N N . ILE B 1 137 ? -7.137 18.062 7.656 1 96.56 137 ILE B N 1
ATOM 3106 C CA . ILE B 1 137 ? -7.23 17.156 6.516 1 96.56 137 ILE B CA 1
ATOM 3107 C C . ILE B 1 137 ? -8.094 15.953 6.883 1 96.56 137 ILE B C 1
ATOM 3109 O O . ILE B 1 137 ? -8.914 15.508 6.086 1 96.56 137 ILE B O 1
ATOM 3113 N N . GLU B 1 138 ? -7.926 15.438 8.031 1 95.81 138 GLU B N 1
ATOM 3114 C CA . GLU B 1 138 ? -8.766 14.344 8.523 1 95.81 138 GLU B CA 1
ATOM 3115 C C . GLU B 1 138 ? -10.234 14.75 8.562 1 95.81 138 GLU B C 1
ATOM 3117 O O . GLU B 1 138 ? -11.109 13.969 8.188 1 95.81 138 GLU B O 1
ATOM 3122 N N . ARG B 1 139 ? -10.469 15.992 9 1 94.38 139 ARG B N 1
ATOM 3123 C CA . ARG B 1 139 ? -11.836 16.5 9.016 1 94.38 139 ARG B CA 1
ATOM 3124 C C . ARG B 1 139 ? -12.414 16.562 7.605 1 94.38 139 ARG B C 1
ATOM 3126 O O . ARG B 1 139 ? -13.57 16.203 7.391 1 94.38 139 ARG B O 1
ATOM 3133 N N . LEU B 1 140 ? -11.648 17.062 6.688 1 96 140 LEU B N 1
ATOM 3134 C CA . LEU B 1 140 ? -12.094 17.109 5.301 1 96 140 LEU B CA 1
ATOM 3135 C C . LEU B 1 140 ? -12.531 15.734 4.812 1 96 140 LEU B C 1
ATOM 3137 O O . LEU B 1 140 ? -13.586 15.602 4.188 1 96 140 LEU B O 1
ATOM 3141 N N . ALA B 1 141 ? -11.711 14.766 5.125 1 96.94 141 ALA B N 1
ATOM 3142 C CA . ALA B 1 141 ? -12.008 13.398 4.715 1 96.94 141 ALA B CA 1
ATOM 3143 C C . ALA B 1 141 ? -13.305 12.906 5.359 1 96.94 141 ALA B C 1
ATOM 3145 O O . ALA B 1 141 ? -14.156 12.328 4.684 1 96.94 141 ALA B O 1
ATOM 3146 N N . TRP B 1 142 ? -13.414 13.172 6.598 1 95.75 142 TRP B N 1
ATOM 3147 C CA . TRP B 1 142 ? -14.586 12.734 7.344 1 95.75 142 TRP B CA 1
ATOM 3148 C C . TRP B 1 142 ? -15.852 13.391 6.805 1 95.75 142 TRP B C 1
ATOM 3150 O O . TRP B 1 142 ? -16.859 12.711 6.582 1 95.75 142 TRP B O 1
ATOM 3160 N N . GLU B 1 143 ? -15.797 14.664 6.609 1 94.44 143 GLU B N 1
ATOM 3161 C CA . GLU B 1 143 ? -16.938 15.414 6.098 1 94.44 143 GLU B CA 1
ATOM 3162 C C . GLU B 1 143 ? -17.344 14.922 4.711 1 94.44 143 GLU B C 1
ATOM 3164 O O . GLU B 1 143 ? -18.547 14.82 4.406 1 94.44 143 GLU B O 1
ATOM 3169 N N . HIS B 1 144 ? -16.359 14.695 3.889 1 95.31 144 HIS B N 1
ATOM 3170 C CA . HIS B 1 144 ? -16.641 14.18 2.551 1 95.31 144 HIS B CA 1
ATOM 3171 C C . HIS B 1 144 ? -17.25 12.789 2.607 1 95.31 144 HIS B C 1
ATOM 3173 O O . HIS B 1 144 ? -18.078 12.438 1.769 1 95.31 144 HIS B O 1
ATOM 3179 N N . GLY B 1 145 ? -16.828 11.992 3.584 1 94.88 145 GLY B N 1
ATOM 3180 C CA . GLY B 1 145 ? -17.359 10.656 3.777 1 94.88 145 GLY B CA 1
ATOM 3181 C C . GLY B 1 145 ? -16.984 9.703 2.654 1 94.88 145 GLY B C 1
ATOM 3182 O O . GLY B 1 145 ? -17.734 8.758 2.369 1 94.88 145 GLY B O 1
ATOM 3183 N N . ALA B 1 146 ? -15.984 10.039 1.933 1 95.5 146 ALA B N 1
ATOM 3184 C CA . ALA B 1 146 ? -15.492 9.227 0.825 1 95.5 146 ALA B CA 1
ATOM 3185 C C . ALA B 1 146 ? -14.039 9.555 0.498 1 95.5 146 ALA B C 1
ATOM 3187 O O . ALA B 1 146 ? -13.406 10.344 1.2 1 95.5 146 ALA B O 1
ATOM 3188 N N . GLY B 1 147 ? -13.492 8.891 -0.482 1 95.5 147 GLY B N 1
ATOM 3189 C CA . GLY B 1 147 ? -12.109 9.125 -0.884 1 95.5 147 GLY B CA 1
ATOM 3190 C C . GLY B 1 147 ? -11.117 8.297 -0.096 1 95.5 147 GLY B C 1
ATOM 3191 O O . GLY B 1 147 ? -11.484 7.301 0.528 1 95.5 147 GLY B O 1
ATOM 3192 N N . ARG B 1 148 ? -9.891 8.648 -0.208 1 97.06 148 ARG B N 1
ATOM 3193 C CA . ARG B 1 148 ? -8.805 7.891 0.412 1 97.06 148 ARG B CA 1
ATOM 3194 C C . ARG B 1 148 ? -7.969 8.781 1.324 1 97.06 148 ARG B C 1
ATOM 3196 O O . ARG B 1 148 ? -7.578 9.883 0.937 1 97.06 148 ARG B O 1
ATOM 3203 N N . LEU B 1 149 ? -7.801 8.336 2.543 1 97.94 149 LEU B N 1
ATOM 3204 C CA . LEU B 1 149 ? -6.941 9.016 3.504 1 97.94 149 LEU B CA 1
ATOM 3205 C C . LEU B 1 149 ? -5.711 8.18 3.824 1 97.94 149 LEU B C 1
ATOM 3207 O O . LEU B 1 149 ? -5.828 7.027 4.25 1 97.94 149 LEU B O 1
ATOM 3211 N N . ARG B 1 150 ? -4.566 8.656 3.537 1 98.31 150 ARG B N 1
ATOM 3212 C CA . ARG B 1 150 ? -3.295 8.031 3.889 1 98.31 150 ARG B CA 1
ATOM 3213 C C . ARG B 1 150 ? -2.57 8.828 4.965 1 98.31 150 ARG B C 1
ATOM 3215 O O . ARG B 1 150 ? -2.295 10.016 4.785 1 98.31 150 ARG B O 1
ATOM 3222 N N . SER B 1 151 ? -2.287 8.195 6.098 1 97.56 151 SER B N 1
ATOM 3223 C CA . SER B 1 151 ? -1.672 8.883 7.227 1 97.56 151 SER B CA 1
ATOM 3224 C C . SER B 1 151 ? -0.488 8.094 7.777 1 97.56 151 SER B C 1
ATOM 3226 O O . SER B 1 151 ? -0.601 6.895 8.031 1 97.56 151 SER B O 1
ATOM 3228 N N . SER B 1 152 ? 0.599 8.734 7.93 1 97.38 152 SER B N 1
ATOM 3229 C CA . SER B 1 152 ? 1.768 8.094 8.531 1 97.38 152 SER B CA 1
ATOM 3230 C C . SER B 1 152 ? 1.876 8.43 10.016 1 97.38 152 SER B C 1
ATOM 3232 O O . SER B 1 152 ? 1.595 9.555 10.43 1 97.38 152 SER B O 1
ATOM 3234 N N . PHE B 1 153 ? 2.391 7.5 10.82 1 94.12 153 PHE B N 1
ATOM 3235 C CA . PHE B 1 153 ? 2.482 7.668 12.266 1 94.12 153 PHE B CA 1
ATOM 3236 C C . PHE B 1 153 ? 3.904 7.41 12.75 1 94.12 153 PHE B C 1
ATOM 3238 O O . PHE B 1 153 ? 4.191 7.527 13.945 1 94.12 153 PHE B O 1
ATOM 3245 N N . GLN B 1 154 ? 4.859 7.129 11.852 1 92.5 154 GLN B N 1
ATOM 3246 C CA . GLN B 1 154 ? 6.242 6.773 12.148 1 92.5 154 GLN B CA 1
ATOM 3247 C C . GLN B 1 154 ? 6.32 5.461 12.93 1 92.5 154 GLN B C 1
ATOM 3249 O O . GLN B 1 154 ? 7.07 4.559 12.562 1 92.5 154 GLN B O 1
ATOM 3254 N N . ARG B 1 155 ? 5.543 5.363 13.992 1 94.69 155 ARG B N 1
ATOM 3255 C CA . ARG B 1 155 ? 5.309 4.117 14.711 1 94.69 155 ARG B CA 1
ATOM 3256 C C . ARG B 1 155 ? 3.818 3.812 14.812 1 94.69 155 ARG B C 1
ATOM 3258 O O . ARG B 1 155 ? 3.043 4.633 15.305 1 94.69 155 ARG B O 1
ATOM 3265 N N . LEU B 1 156 ? 3.445 2.574 14.406 1 95.88 156 LEU B N 1
ATOM 3266 C CA . LEU B 1 156 ? 2.025 2.262 14.305 1 95.88 156 LEU B CA 1
ATOM 3267 C C . LEU B 1 156 ? 1.398 2.133 15.688 1 95.88 156 LEU B C 1
ATOM 3269 O O . LEU B 1 156 ? 0.191 2.324 15.852 1 95.88 156 LEU B O 1
ATOM 3273 N N . SER B 1 157 ? 2.209 1.903 16.703 1 94.19 157 SER B N 1
ATOM 3274 C CA . SER B 1 157 ? 1.706 1.79 18.062 1 94.19 157 SER B CA 1
ATOM 3275 C C . SER B 1 157 ? 1.084 3.1 18.531 1 94.19 157 SER B C 1
ATOM 3277 O O . SER B 1 157 ? 0.296 3.115 19.484 1 94.19 157 SER B O 1
ATOM 3279 N N . ARG B 1 158 ? 1.438 4.211 17.859 1 90.81 158 ARG B N 1
ATOM 3280 C CA . ARG B 1 158 ? 0.868 5.508 18.219 1 90.81 158 ARG B CA 1
ATOM 3281 C C . ARG B 1 158 ? -0.643 5.516 18.016 1 90.81 158 ARG B C 1
ATOM 3283 O O . ARG B 1 158 ? -1.361 6.266 18.672 1 90.81 158 ARG B O 1
ATOM 3290 N N . LEU B 1 159 ? -1.106 4.691 17.094 1 89.94 159 LEU B N 1
ATOM 3291 C CA . LEU B 1 159 ? -2.541 4.57 16.859 1 89.94 159 LEU B CA 1
ATOM 3292 C C . LEU B 1 159 ? -3.238 3.947 18.062 1 89.94 159 LEU B C 1
ATOM 3294 O O . LEU B 1 159 ? -4.426 4.191 18.297 1 89.94 159 LEU B O 1
ATOM 3298 N N . ASP B 1 160 ? -2.543 3.141 18.734 1 87.19 160 ASP B N 1
ATOM 3299 C CA . ASP B 1 160 ? -3.107 2.461 19.891 1 87.19 160 ASP B CA 1
ATOM 3300 C C . ASP B 1 160 ? -2.887 3.273 21.172 1 87.19 160 ASP B C 1
ATOM 3302 O O . ASP B 1 160 ? -3.762 3.328 22.031 1 87.19 160 ASP B O 1
ATOM 3306 N N . ASP B 1 161 ? -1.757 3.91 21.281 1 85.12 161 ASP B N 1
ATOM 3307 C CA . ASP B 1 161 ? -1.34 4.609 22.5 1 85.12 161 ASP B CA 1
ATOM 3308 C C . ASP B 1 161 ? -2.125 5.906 22.672 1 85.12 161 ASP B C 1
ATOM 3310 O O . ASP B 1 161 ? -2.354 6.344 23.812 1 85.12 161 ASP B O 1
ATOM 3314 N N . GLU B 1 162 ? -2.527 6.473 21.531 1 81.69 162 GLU B N 1
ATOM 3315 C CA . GLU B 1 162 ? -3.18 7.777 21.578 1 81.69 162 GLU B CA 1
ATOM 3316 C C . GLU B 1 162 ? -4.684 7.652 21.359 1 81.69 162 GLU B C 1
ATOM 3318 O O . GLU B 1 162 ? -5.145 7.527 20.234 1 81.69 162 GLU B O 1
ATOM 3323 N N . ARG B 1 163 ? -5.426 7.75 22.391 1 80.56 163 ARG B N 1
ATOM 3324 C CA . ARG B 1 163 ? -6.867 7.516 22.359 1 80.56 163 ARG B CA 1
ATOM 3325 C C . ARG B 1 163 ? -7.555 8.43 21.359 1 80.56 163 ARG B C 1
ATOM 3327 O O . ARG B 1 163 ? -8.453 7.996 20.641 1 80.56 163 ARG B O 1
ATOM 3334 N N . GLY B 1 164 ? -7.164 9.727 21.375 1 80.56 164 GLY B N 1
ATOM 3335 C CA . GLY B 1 164 ? -7.758 10.664 20.438 1 80.56 164 GLY B CA 1
ATOM 3336 C C . GLY B 1 164 ? -7.578 10.258 18.984 1 80.56 164 GLY B C 1
ATOM 3337 O O . GLY B 1 164 ? -8.523 10.328 18.188 1 80.56 164 GLY B O 1
ATOM 3338 N N . THR B 1 165 ? -6.41 9.852 18.688 1 84.31 165 THR B N 1
ATOM 3339 C CA . THR B 1 165 ? -6.102 9.406 17.328 1 84.31 165 THR B CA 1
ATOM 3340 C C . THR B 1 165 ? -6.906 8.164 16.969 1 84.31 165 THR B C 1
ATOM 3342 O O . THR B 1 165 ? -7.48 8.078 15.875 1 84.31 165 THR B O 1
ATOM 3345 N N . ARG B 1 166 ? -6.992 7.258 17.891 1 86.31 166 ARG B N 1
ATOM 3346 C CA . ARG B 1 166 ? -7.754 6.035 17.656 1 86.31 166 ARG B CA 1
ATOM 3347 C C . ARG B 1 166 ? -9.219 6.348 17.359 1 86.31 166 ARG B C 1
ATOM 3349 O O . ARG B 1 166 ? -9.805 5.766 16.453 1 86.31 166 ARG B O 1
ATOM 3356 N N . GLU B 1 167 ? -9.742 7.195 18.125 1 86.38 167 GLU B N 1
ATOM 3357 C CA . GLU B 1 167 ? -11.141 7.555 17.953 1 86.38 167 GLU B CA 1
ATOM 3358 C C . GLU B 1 167 ? -11.375 8.227 16.594 1 86.38 167 GLU B C 1
ATOM 3360 O O . GLU B 1 167 ? -12.359 7.941 15.914 1 86.38 167 GLU B O 1
ATOM 3365 N N . VAL B 1 168 ? -10.484 9.094 16.266 1 89.19 168 VAL B N 1
ATOM 3366 C CA . VAL B 1 168 ? -10.594 9.781 14.984 1 89.19 168 VAL B CA 1
ATOM 3367 C C . VAL B 1 168 ? -10.586 8.773 13.844 1 89.19 168 VAL B C 1
ATOM 3369 O O . VAL B 1 168 ? -11.445 8.812 12.953 1 89.19 168 VAL B O 1
ATOM 3372 N N . TYR B 1 169 ? -9.703 7.855 13.867 1 91.62 169 TYR B N 1
ATOM 3373 C CA . TYR B 1 169 ? -9.555 6.922 12.758 1 91.62 169 TYR B CA 1
ATOM 3374 C C . TYR B 1 169 ? -10.656 5.867 12.781 1 91.62 169 TYR B C 1
ATOM 3376 O O . TYR B 1 169 ? -11.016 5.316 11.742 1 91.62 169 TYR B O 1
ATOM 3384 N N . ARG B 1 170 ? -11.227 5.582 13.914 1 88.81 170 ARG B N 1
ATOM 3385 C CA . ARG B 1 170 ? -12.438 4.773 13.969 1 88.81 170 ARG B CA 1
ATOM 3386 C C . ARG B 1 170 ? -13.602 5.48 13.273 1 88.81 170 ARG B C 1
ATOM 3388 O O . ARG B 1 170 ? -14.32 4.871 12.484 1 88.81 170 ARG B O 1
ATOM 3395 N N . ARG B 1 171 ? -13.719 6.77 13.555 1 90.75 171 ARG B N 1
ATOM 3396 C CA . ARG B 1 171 ? -14.781 7.559 12.953 1 90.75 171 ARG B CA 1
ATOM 3397 C C . ARG B 1 171 ? -14.602 7.668 11.445 1 90.75 171 ARG B C 1
ATOM 3399 O O . ARG B 1 171 ? -15.57 7.617 10.688 1 90.75 171 ARG B O 1
ATOM 3406 N N . LEU B 1 172 ? -13.391 7.879 11.047 1 93.06 172 LEU B N 1
ATOM 3407 C CA . LEU B 1 172 ? -13.086 7.941 9.625 1 93.06 172 LEU B CA 1
ATOM 3408 C C . LEU B 1 172 ? -13.477 6.645 8.93 1 93.06 172 LEU B C 1
ATOM 3410 O O . LEU B 1 172 ? -14.07 6.668 7.844 1 93.06 172 LEU B O 1
ATOM 3414 N N . GLY B 1 173 ? -13.211 5.508 9.57 1 87.5 173 GLY B N 1
ATOM 3415 C CA . GLY B 1 173 ? -13.555 4.207 9.016 1 87.5 173 GLY B CA 1
ATOM 3416 C C . GLY B 1 173 ? -15.047 3.984 8.906 1 87.5 173 GLY B C 1
ATOM 3417 O O . GLY B 1 173 ? -15.516 3.363 7.945 1 87.5 173 GLY B O 1
ATOM 3418 N N . THR B 1 174 ? -15.75 4.527 9.797 1 87.5 174 THR B N 1
ATOM 3419 C CA . THR B 1 174 ? -17.203 4.355 9.797 1 87.5 174 THR B CA 1
ATOM 3420 C C . THR B 1 174 ? -17.859 5.25 8.75 1 87.5 174 THR B C 1
ATOM 3422 O O . THR B 1 174 ? -18.969 4.969 8.289 1 87.5 174 THR B O 1
ATOM 3425 N N . ALA B 1 175 ? -17.234 6.438 8.344 1 90.19 175 ALA B N 1
ATOM 3426 C CA . ALA B 1 175 ? -17.734 7.379 7.348 1 90.19 175 ALA B CA 1
ATOM 3427 C C . ALA B 1 175 ? -17.406 6.91 5.934 1 90.19 175 ALA B C 1
ATOM 3429 O O . ALA B 1 175 ? -17.484 7.691 4.984 1 90.19 175 ALA B O 1
ATOM 3430 N N . ASP B 1 176 ? -16.969 5.664 5.688 1 90.38 176 ASP B N 1
ATOM 3431 C CA . ASP B 1 176 ? -16.703 5.027 4.402 1 90.38 176 ASP B CA 1
ATOM 3432 C C . ASP B 1 176 ? -15.477 5.648 3.736 1 90.38 176 ASP B C 1
ATOM 3434 O O . ASP B 1 176 ? -15.414 5.754 2.51 1 90.38 176 ASP B O 1
ATOM 3438 N N . VAL B 1 177 ? -14.672 6.418 4.457 1 95.5 177 VAL B N 1
ATOM 3439 C CA . VAL B 1 177 ? -13.359 6.84 3.979 1 95.5 177 VAL B CA 1
ATOM 3440 C C . VAL B 1 177 ? -12.43 5.633 3.877 1 95.5 177 VAL B C 1
ATOM 3442 O O . VAL B 1 177 ? -12.398 4.793 4.777 1 95.5 177 VAL B O 1
ATOM 3445 N N . ASP B 1 178 ? -11.789 5.48 2.734 1 95.75 178 ASP B N 1
ATOM 3446 C CA . ASP B 1 178 ? -10.781 4.438 2.58 1 95.75 178 ASP B CA 1
ATOM 3447 C C . ASP B 1 178 ? -9.5 4.801 3.33 1 95.75 178 ASP B C 1
ATOM 3449 O O . ASP B 1 178 ? -8.672 5.562 2.822 1 95.75 178 ASP B O 1
ATOM 3453 N N . VAL B 1 179 ? -9.266 4.223 4.547 1 96.75 179 VAL B N 1
ATOM 3454 C CA . VAL B 1 179 ? -8.219 4.656 5.469 1 96.75 179 VAL B CA 1
ATOM 3455 C C . VAL B 1 179 ? -6.996 3.756 5.316 1 96.75 179 VAL B C 1
ATOM 3457 O O . VAL B 1 179 ? -7.102 2.529 5.391 1 96.75 179 VAL B O 1
ATOM 3460 N N . HIS B 1 180 ? -5.883 4.289 5.051 1 97.44 180 HIS B N 1
ATOM 3461 C CA . HIS B 1 180 ? -4.574 3.65 5.031 1 97.44 180 HIS B CA 1
ATOM 3462 C C . HIS B 1 180 ? -3.627 4.301 6.035 1 97.44 180 HIS B C 1
ATOM 3464 O O . HIS B 1 180 ? -3.467 5.523 6.043 1 97.44 180 HIS B O 1
ATOM 3470 N N . VAL B 1 181 ? -2.99 3.508 6.891 1 97.19 181 VAL B N 1
ATOM 3471 C CA . VAL B 1 181 ? -2.064 4.051 7.879 1 97.19 181 VAL B CA 1
ATOM 3472 C C . VAL B 1 181 ? -0.676 3.451 7.672 1 97.19 181 VAL B C 1
ATOM 3474 O O . VAL B 1 181 ? -0.546 2.287 7.285 1 97.19 181 VAL B O 1
ATOM 3477 N N . TYR B 1 182 ? 0.351 4.227 7.895 1 97.94 182 TYR B N 1
ATOM 3478 C CA . TYR B 1 182 ? 1.729 3.859 7.594 1 97.94 182 TYR B CA 1
ATOM 3479 C C . TYR B 1 182 ? 2.615 4.016 8.828 1 97.94 182 TYR B C 1
ATOM 3481 O O . TYR B 1 182 ? 2.434 4.941 9.617 1 97.94 182 TYR B O 1
ATOM 3489 N N . GLY B 1 183 ? 3.623 3.215 9.023 1 97.56 183 GLY B N 1
ATOM 3490 C CA . GLY B 1 183 ? 4.609 3.334 10.094 1 97.56 183 GLY B CA 1
ATOM 3491 C C . GLY B 1 183 ? 5.402 2.062 10.312 1 97.56 183 GLY B C 1
ATOM 3492 O O . GLY B 1 183 ? 5.191 1.062 9.625 1 97.56 183 GLY B O 1
ATOM 3493 N N . VAL B 1 184 ? 6.332 2.125 11.227 1 97.31 184 VAL B N 1
ATOM 3494 C CA . VAL B 1 184 ? 7.07 0.946 11.664 1 97.31 184 VAL B CA 1
ATOM 3495 C C . VAL B 1 184 ? 6.129 -0.017 12.383 1 97.31 184 VAL B C 1
ATOM 3497 O O . VAL B 1 184 ? 5.293 0.406 13.188 1 97.31 184 VAL B O 1
ATOM 3500 N N . PRO B 1 185 ? 6.234 -1.302 11.953 1 95.94 185 PRO B N 1
ATOM 3501 C CA . PRO B 1 185 ? 5.328 -2.27 12.578 1 95.94 185 PRO B CA 1
ATOM 3502 C C . PRO B 1 185 ? 5.703 -2.574 14.031 1 95.94 185 PRO B C 1
ATOM 3504 O O . PRO B 1 185 ? 6.727 -3.207 14.289 1 95.94 185 PRO B O 1
ATOM 3507 N N . ASP B 1 186 ? 4.977 -2.129 15 1 95.25 186 ASP B N 1
ATOM 3508 C CA . ASP B 1 186 ? 5.148 -2.43 16.422 1 95.25 186 ASP B CA 1
ATOM 3509 C C . ASP B 1 186 ? 3.797 -2.588 17.109 1 95.25 186 ASP B C 1
ATOM 3511 O O . ASP B 1 186 ? 3.691 -2.406 18.328 1 95.25 186 ASP B O 1
ATOM 3515 N N . TRP B 1 187 ? 2.869 -2.783 16.312 1 93.44 187 TRP B N 1
ATOM 3516 C CA . TRP B 1 187 ? 1.487 -2.912 16.766 1 93.44 187 TRP B CA 1
ATOM 3517 C C . TRP B 1 187 ? 0.686 -3.797 15.812 1 93.44 187 TRP B C 1
ATOM 3519 O O . TRP B 1 187 ? 0.849 -3.721 14.594 1 93.44 187 TRP B O 1
ATOM 3529 N N . VAL B 1 188 ? -0.132 -4.73 16.312 1 94.25 188 VAL B N 1
ATOM 3530 C CA . VAL B 1 188 ? -1.108 -5.488 15.539 1 94.25 188 VAL B CA 1
ATOM 3531 C C . VAL B 1 188 ? -2.496 -4.879 15.719 1 94.25 188 VAL B C 1
ATOM 3533 O O . VAL B 1 188 ? -3.055 -4.902 16.812 1 94.25 188 VAL B O 1
ATOM 3536 N N . PRO B 1 189 ? -2.99 -4.316 14.664 1 93.94 189 PRO B N 1
ATOM 3537 C CA . PRO B 1 189 ? -4.32 -3.721 14.797 1 93.94 189 PRO B CA 1
ATOM 3538 C C . PRO B 1 189 ? -5.395 -4.75 15.141 1 93.94 189 PRO B C 1
ATOM 3540 O O . PRO B 1 189 ? -5.352 -5.879 14.648 1 93.94 189 PRO B O 1
ATOM 3543 N N . PRO B 1 190 ? -6.305 -4.387 16 1 93 190 PRO B N 1
ATOM 3544 C CA . PRO B 1 190 ? -7.449 -5.27 16.25 1 93 190 PRO B CA 1
ATOM 3545 C C . PRO B 1 190 ? -8.336 -5.434 15.016 1 93 190 PRO B C 1
ATOM 3547 O O . PRO B 1 190 ? -8.281 -4.617 14.094 1 93 190 PRO B O 1
ATOM 3550 N N . GLU B 1 191 ? -9.148 -6.512 14.953 1 92.75 191 GLU B N 1
ATOM 3551 C CA . GLU B 1 191 ? -10.023 -6.793 13.82 1 92.75 191 GLU B CA 1
ATOM 3552 C C . GLU B 1 191 ? -11 -5.648 13.578 1 92.75 191 GLU B C 1
ATOM 3554 O O . GLU B 1 191 ? -11.477 -5.453 12.461 1 92.75 191 GLU B O 1
ATOM 3559 N N . SER B 1 192 ? -11.297 -4.91 14.602 1 90.81 192 SER B N 1
ATOM 3560 C CA . SER B 1 192 ? -12.25 -3.812 14.516 1 90.81 192 SER B CA 1
ATOM 3561 C C . SER B 1 192 ? -11.633 -2.584 13.859 1 90.81 192 SER B C 1
ATOM 3563 O O . SER B 1 192 ? -12.336 -1.62 13.547 1 90.81 192 SER B O 1
ATOM 3565 N N . PHE B 1 193 ? -10.344 -2.611 13.703 1 91.19 193 PHE B N 1
ATOM 3566 C CA . PHE B 1 193 ? -9.695 -1.472 13.062 1 91.19 193 PHE B CA 1
ATOM 3567 C C . PHE B 1 193 ? -10.148 -1.331 11.617 1 91.19 193 PHE B C 1
ATOM 3569 O O . PHE B 1 193 ? -10.016 -2.268 10.828 1 91.19 193 PHE B O 1
ATOM 3576 N N . PRO B 1 194 ? -10.633 -0.194 11.164 1 89.38 194 PRO B N 1
ATOM 3577 C CA . PRO B 1 194 ? -11.312 -0.043 9.875 1 89.38 194 PRO B CA 1
ATOM 3578 C C . PRO B 1 194 ? -10.352 0.282 8.734 1 89.38 194 PRO B C 1
ATOM 3580 O O . PRO B 1 194 ? -10.781 0.512 7.605 1 89.38 194 PRO B O 1
ATOM 3583 N N . GLY B 1 195 ? -9.07 0.138 8.867 1 93.12 195 GLY B N 1
ATOM 3584 C CA . GLY B 1 195 ? -8.164 0.59 7.824 1 93.12 195 GLY B CA 1
ATOM 3585 C C . GLY B 1 195 ? -7.148 -0.463 7.418 1 93.12 195 GLY B C 1
ATOM 3586 O O . GLY B 1 195 ? -7.152 -1.574 7.949 1 93.12 195 GLY B O 1
ATOM 3587 N N . VAL B 1 196 ? -6.41 -0.093 6.359 1 96.38 196 VAL B N 1
ATOM 3588 C CA . VAL B 1 196 ? -5.309 -0.914 5.871 1 96.38 196 VAL B CA 1
ATOM 3589 C C . VAL B 1 196 ? -3.99 -0.412 6.457 1 96.38 196 VAL B C 1
ATOM 3591 O O . VAL B 1 196 ? -3.752 0.797 6.52 1 96.38 196 VAL B O 1
ATOM 3594 N N . VAL B 1 197 ? -3.15 -1.294 6.887 1 97 197 VAL B N 1
ATOM 3595 C CA . VAL B 1 197 ? -1.868 -0.96 7.496 1 97 197 VAL B CA 1
ATOM 3596 C C . VAL B 1 197 ? -0.743 -1.183 6.488 1 97 197 VAL B C 1
ATOM 3598 O O . VAL B 1 197 ? -0.681 -2.229 5.836 1 97 197 VAL B O 1
ATOM 3601 N N . HIS B 1 198 ? 0.01 -0.25 6.293 1 97.88 198 HIS B N 1
ATOM 3602 C CA . HIS B 1 198 ? 1.257 -0.326 5.543 1 97.88 198 HIS B CA 1
ATOM 3603 C C . HIS B 1 198 ? 2.465 -0.172 6.461 1 97.88 198 HIS B C 1
ATOM 3605 O O . HIS B 1 198 ? 2.639 0.872 7.094 1 97.88 198 HIS B O 1
ATOM 3611 N N . ALA B 1 199 ? 3.303 -1.154 6.539 1 97.75 199 ALA B N 1
ATOM 3612 C CA . ALA B 1 199 ? 4.348 -1.15 7.562 1 97.75 199 ALA B CA 1
ATOM 3613 C C . ALA B 1 199 ? 5.695 -1.554 6.969 1 97.75 199 ALA B C 1
ATOM 3615 O O . ALA B 1 199 ? 5.766 -2.459 6.133 1 97.75 199 ALA B O 1
ATOM 3616 N N . GLY B 1 200 ? 6.707 -0.938 7.34 1 96.38 200 GLY B N 1
ATOM 3617 C CA . GLY B 1 200 ? 8.078 -1.226 6.941 1 96.38 200 GLY B CA 1
ATOM 3618 C C . GLY B 1 200 ? 9.109 -0.565 7.836 1 96.38 200 GLY B C 1
ATOM 3619 O O . GLY B 1 200 ? 8.758 0.193 8.742 1 96.38 200 GLY B O 1
ATOM 3620 N N . TYR B 1 201 ? 10.336 -0.867 7.586 1 94.25 201 TYR B N 1
ATOM 3621 C CA . TYR B 1 201 ? 11.406 -0.385 8.453 1 94.25 201 TYR B CA 1
ATOM 3622 C C . TYR B 1 201 ? 12.305 0.599 7.707 1 94.25 201 TYR B C 1
ATOM 3624 O O . TYR B 1 201 ? 13.234 1.161 8.289 1 94.25 201 TYR B O 1
ATOM 3632 N N . THR B 1 202 ? 12.023 0.806 6.402 1 85.75 202 THR B N 1
ATOM 3633 C CA . THR B 1 202 ? 12.82 1.761 5.641 1 85.75 202 THR B CA 1
ATOM 3634 C C . THR B 1 202 ? 12.617 3.178 6.172 1 85.75 202 THR B C 1
ATOM 3636 O O . THR B 1 202 ? 11.703 3.43 6.953 1 85.75 202 THR B O 1
ATOM 3639 N N . GLY B 1 203 ? 13.445 4.18 5.703 1 87.56 203 GLY B N 1
ATOM 3640 C CA . GLY B 1 203 ? 13.555 5.504 6.293 1 87.56 203 GLY B CA 1
ATOM 3641 C C . GLY B 1 203 ? 12.25 6.273 6.289 1 87.56 203 GLY B C 1
ATOM 3642 O O . GLY B 1 203 ? 11.844 6.828 7.312 1 87.56 203 GLY B O 1
ATOM 3643 N N . GLU B 1 204 ? 11.406 6.238 5.227 1 94.62 204 GLU B N 1
ATOM 3644 C CA . GLU B 1 204 ? 10.219 7.086 5.121 1 94.62 204 GLU B CA 1
ATOM 3645 C C . GLU B 1 204 ? 9.125 6.625 6.082 1 94.62 204 GLU B C 1
ATOM 3647 O O . GLU B 1 204 ? 8.281 7.422 6.492 1 94.62 204 GLU B O 1
ATOM 3652 N N . PHE B 1 205 ? 9.188 5.332 6.484 1 95.94 205 PHE B N 1
ATOM 3653 C CA . PHE B 1 205 ? 8.25 4.867 7.496 1 95.94 205 PHE B CA 1
ATOM 3654 C C . PHE B 1 205 ? 8.57 5.473 8.852 1 95.94 205 PHE B C 1
ATOM 3656 O O . PHE B 1 205 ? 7.691 5.609 9.703 1 95.94 205 PHE B O 1
ATOM 3663 N N . ARG B 1 206 ? 9.812 5.863 9 1 93.12 206 ARG B N 1
ATOM 3664 C CA . ARG B 1 206 ? 10.289 6.332 10.297 1 93.12 206 ARG B CA 1
ATOM 3665 C C . ARG B 1 206 ? 10.375 7.852 10.336 1 93.12 206 ARG B C 1
ATOM 3667 O O . ARG B 1 206 ? 10.141 8.469 11.375 1 93.12 206 ARG B O 1
ATOM 3674 N N . SER B 1 207 ? 10.672 8.406 9.219 1 93.56 207 SER B N 1
ATOM 3675 C CA . SER B 1 207 ? 11.109 9.797 9.273 1 93.56 207 SER B CA 1
ATOM 3676 C C . SER B 1 207 ? 10.117 10.719 8.57 1 93.56 207 SER B C 1
ATOM 3678 O O . SER B 1 207 ? 10.297 11.938 8.555 1 93.56 207 SER B O 1
ATOM 3680 N N . SER B 1 208 ? 9.078 10.148 8.023 1 95.56 208 SER B N 1
ATOM 3681 C CA . SER B 1 208 ? 8.133 10.977 7.289 1 95.56 208 SER B CA 1
ATOM 3682 C C . SER B 1 208 ? 6.805 11.086 8.023 1 95.56 208 SER B C 1
ATOM 3684 O O . SER B 1 208 ? 6.367 10.133 8.672 1 95.56 208 SER B O 1
ATOM 3686 N N . TRP B 1 209 ? 6.266 12.266 8.031 1 95.19 209 TRP B N 1
ATOM 3687 C CA . TRP B 1 209 ? 4.922 12.586 8.5 1 95.19 209 TRP B CA 1
ATOM 3688 C C . TRP B 1 209 ? 4.047 13.086 7.355 1 95.19 209 TRP B C 1
ATOM 3690 O O . TRP B 1 209 ? 4.352 14.102 6.734 1 95.19 209 TRP B O 1
ATOM 3700 N N . PHE B 1 210 ? 2.99 12.305 7.047 1 98.12 210 PHE B N 1
ATOM 3701 C CA . PHE B 1 210 ? 2.098 12.789 6 1 98.12 210 PHE B CA 1
ATOM 3702 C C . PHE B 1 210 ? 0.648 12.461 6.324 1 98.12 210 PHE B C 1
ATOM 3704 O O . PHE B 1 210 ? 0.371 11.469 7.008 1 98.12 210 PHE B O 1
ATOM 3711 N N . VAL B 1 211 ? -0.228 13.25 5.996 1 98.06 211 VAL B N 1
ATOM 3712 C CA . VAL B 1 211 ? -1.675 13.07 5.953 1 98.06 211 VAL B CA 1
ATOM 3713 C C . VAL B 1 211 ? -2.217 13.539 4.605 1 98.06 211 VAL B C 1
ATOM 3715 O O . VAL B 1 211 ? -2.129 14.727 4.277 1 98.06 211 VAL B O 1
ATOM 3718 N N . VAL B 1 212 ? -2.727 12.633 3.781 1 98.75 212 VAL B N 1
ATOM 3719 C CA . VAL B 1 212 ? -3.139 12.922 2.412 1 98.75 212 VAL B CA 1
ATOM 3720 C C . VAL B 1 212 ? -4.57 12.438 2.193 1 98.75 212 VAL B C 1
ATOM 3722 O O . VAL B 1 212 ? -4.852 11.242 2.299 1 98.75 212 VAL B O 1
ATOM 3725 N N . HIS B 1 213 ? -5.48 13.352 2.004 1 98.69 213 HIS B N 1
ATOM 3726 C CA . HIS B 1 213 ? -6.832 13.016 1.565 1 98.69 213 HIS B CA 1
ATOM 3727 C C . HIS B 1 213 ? -7 13.266 0.07 1 98.69 213 HIS B C 1
ATOM 3729 O O . HIS B 1 213 ? -6.918 14.406 -0.39 1 98.69 213 HIS B O 1
ATOM 3735 N N . HIS B 1 214 ? -7.141 12.234 -0.699 1 98 214 HIS B N 1
ATOM 3736 C CA . HIS B 1 214 ? -7.32 12.289 -2.145 1 98 214 HIS B CA 1
ATOM 3737 C C . HIS B 1 214 ? -8.719 11.828 -2.543 1 98 214 HIS B C 1
ATOM 3739 O O . HIS B 1 214 ? -9.18 10.773 -2.1 1 98 214 HIS B O 1
ATOM 3745 N N . THR B 1 215 ? -9.391 12.555 -3.332 1 96.44 215 THR B N 1
ATOM 3746 C CA . THR B 1 215 ? -10.695 12.188 -3.879 1 96.44 215 THR B CA 1
ATOM 3747 C C . THR B 1 215 ? -10.812 12.633 -5.332 1 96.44 215 THR B C 1
ATOM 3749 O O . THR B 1 215 ? -10.211 13.633 -5.734 1 96.44 215 THR B O 1
ATOM 3752 N N . ASP B 1 216 ? -11.516 11.875 -6.125 1 91.25 216 ASP B N 1
ATOM 3753 C CA . ASP B 1 216 ? -11.789 12.227 -7.516 1 91.25 216 ASP B CA 1
ATOM 3754 C C . ASP B 1 216 ? -13.086 13.023 -7.637 1 91.25 216 ASP B C 1
ATOM 3756 O O . ASP B 1 216 ? -13.461 13.453 -8.727 1 91.25 216 ASP B O 1
ATOM 3760 N N . ASP B 1 217 ? -13.68 13.156 -6.52 1 92.06 217 ASP B N 1
ATOM 3761 C CA . ASP B 1 217 ? -14.914 13.93 -6.484 1 92.06 217 ASP B CA 1
ATOM 3762 C C . ASP B 1 217 ? -14.625 15.422 -6.656 1 92.06 217 ASP B C 1
ATOM 3764 O O . ASP B 1 217 ? -14.031 16.047 -5.777 1 92.06 217 ASP B O 1
ATOM 3768 N N . GLY B 1 218 ? -15.086 15.945 -7.742 1 88.88 218 GLY B N 1
ATOM 3769 C CA . GLY B 1 218 ? -14.844 17.344 -8.047 1 88.88 218 GLY B CA 1
ATOM 3770 C C . GLY B 1 218 ? -15.438 18.297 -7.023 1 88.88 218 GLY B C 1
ATOM 3771 O O . GLY B 1 218 ? -15.016 19.453 -6.93 1 88.88 218 GLY B O 1
ATOM 3772 N N . ASP B 1 219 ? -16.375 17.828 -6.234 1 90.62 219 ASP B N 1
ATOM 3773 C CA . ASP B 1 219 ? -17.062 18.688 -5.27 1 90.62 219 ASP B CA 1
ATOM 3774 C C . ASP B 1 219 ? -16.359 18.656 -3.914 1 90.62 219 ASP B C 1
ATOM 3776 O O . ASP B 1 219 ? -16.703 19.453 -3.023 1 90.62 219 ASP B O 1
ATOM 3780 N N . ALA B 1 220 ? -15.469 17.766 -3.74 1 92.56 220 ALA B N 1
ATOM 3781 C CA . ALA B 1 220 ? -14.758 17.656 -2.469 1 92.56 220 ALA B CA 1
ATOM 3782 C C . ALA B 1 220 ? -13.312 18.109 -2.604 1 92.56 220 ALA B C 1
ATOM 3784 O O . ALA B 1 220 ? -12.727 18.016 -3.684 1 92.56 220 ALA B O 1
ATOM 3785 N N . ARG B 1 221 ? -12.836 18.609 -1.557 1 93.69 221 ARG B N 1
ATOM 3786 C CA . ARG B 1 221 ? -11.492 19.172 -1.541 1 93.69 221 ARG B CA 1
ATOM 3787 C C . ARG B 1 221 ? -10.461 18.109 -1.153 1 93.69 221 ARG B C 1
ATOM 3789 O O . ARG B 1 221 ? -10.602 17.453 -0.119 1 93.69 221 ARG B O 1
ATOM 3796 N N . SER B 1 222 ? -9.469 17.859 -2.02 1 97.38 222 SER B N 1
ATOM 3797 C CA . SER B 1 222 ? -8.289 17.094 -1.653 1 97.38 222 SER B CA 1
ATOM 3798 C C . SER B 1 222 ? -7.27 17.953 -0.918 1 97.38 222 SER B C 1
ATOM 3800 O O . SER B 1 222 ? -7.254 19.188 -1.081 1 97.38 222 SER B O 1
ATOM 3802 N N . ALA B 1 223 ? -6.445 17.375 -0.067 1 98.44 223 ALA B N 1
ATOM 3803 C CA . ALA B 1 223 ? -5.418 18.094 0.684 1 98.44 223 ALA B CA 1
ATOM 3804 C C . ALA B 1 223 ? -4.301 17.141 1.121 1 98.44 223 ALA B C 1
ATOM 3806 O O . ALA B 1 223 ? -4.531 15.945 1.304 1 98.44 223 ALA B O 1
ATOM 3807 N N . ALA B 1 224 ? -3.125 17.641 1.258 1 98.44 224 ALA B N 1
ATOM 3808 C CA . ALA B 1 224 ? -1.992 16.828 1.692 1 98.44 224 ALA B CA 1
ATOM 3809 C C . ALA B 1 224 ? -1.047 17.641 2.578 1 98.44 224 ALA B C 1
ATOM 3811 O O . ALA B 1 224 ? -0.763 18.797 2.295 1 98.44 224 ALA B O 1
ATOM 3812 N N . LEU B 1 225 ? -0.66 17.094 3.664 1 97.56 225 LEU B N 1
ATOM 3813 C CA . LEU B 1 225 ? 0.49 17.516 4.457 1 97.56 225 LEU B CA 1
ATOM 3814 C C . LEU B 1 225 ? 1.64 16.516 4.316 1 97.56 225 LEU B C 1
ATOM 3816 O O . LEU B 1 225 ? 1.437 15.312 4.422 1 97.56 225 LEU B O 1
ATOM 3820 N N . VAL B 1 226 ? 2.787 17.016 3.963 1 97.38 226 VAL B N 1
ATOM 3821 C CA . VAL B 1 226 ? 3.986 16.188 3.92 1 97.38 226 VAL B CA 1
ATOM 3822 C C . VAL B 1 226 ? 5.102 16.844 4.73 1 97.38 226 VAL B C 1
ATOM 3824 O O . VAL B 1 226 ? 5.414 18.016 4.527 1 97.38 226 VAL B O 1
ATOM 3827 N N . ALA B 1 227 ? 5.652 16.109 5.641 1 94.75 227 ALA B N 1
ATOM 3828 C CA . ALA B 1 227 ? 6.758 16.578 6.469 1 94.75 227 ALA B CA 1
ATOM 3829 C C . ALA B 1 227 ? 7.859 15.523 6.562 1 94.75 227 ALA B C 1
ATOM 3831 O O . ALA B 1 227 ? 7.578 14.32 6.52 1 94.75 227 ALA B O 1
ATOM 3832 N N . GLU B 1 228 ? 9.078 15.914 6.617 1 94 228 GLU B N 1
ATOM 3833 C CA . GLU B 1 228 ? 10.242 15.047 6.773 1 94 228 GLU B CA 1
ATOM 3834 C C . GLU B 1 228 ? 11.109 15.492 7.949 1 94 228 GLU B C 1
ATOM 3836 O O . GLU B 1 228 ? 11.328 16.688 8.148 1 94 228 GLU B O 1
ATOM 3841 N N . ARG B 1 229 ? 11.508 14.477 8.703 1 90.25 229 ARG B N 1
ATOM 3842 C CA . ARG B 1 229 ? 12.438 14.766 9.789 1 90.25 229 ARG B CA 1
ATOM 3843 C C . ARG B 1 229 ? 13.828 15.086 9.25 1 90.25 229 ARG B C 1
ATOM 3845 O O . ARG B 1 229 ? 14.414 14.289 8.516 1 90.25 229 ARG B O 1
ATOM 3852 N N . VAL B 1 230 ? 14.32 16.188 9.539 1 85.44 230 VAL B N 1
ATOM 3853 C CA . VAL B 1 230 ? 15.602 16.609 8.984 1 85.44 230 VAL B CA 1
ATOM 3854 C C . VAL B 1 230 ? 16.641 16.703 10.094 1 85.44 230 VAL B C 1
ATOM 3856 O O . VAL B 1 230 ? 17.828 16.953 9.828 1 85.44 230 VAL B O 1
ATOM 3859 N N . GLY B 1 231 ? 16.359 16.438 11.312 1 80.5 231 GLY B N 1
ATOM 3860 C CA . GLY B 1 231 ? 17.234 16.438 12.469 1 80.5 231 GLY B CA 1
ATOM 3861 C C . GLY B 1 231 ? 16.578 15.852 13.711 1 80.5 231 GLY B C 1
ATOM 3862 O O . GLY B 1 231 ? 15.484 15.289 13.641 1 80.5 231 GLY B O 1
ATOM 3863 N N . ASP B 1 232 ? 17.156 15.766 14.844 1 75.94 232 ASP B N 1
ATOM 3864 C CA . ASP B 1 232 ? 16.672 15.133 16.062 1 75.94 232 ASP B CA 1
ATOM 3865 C C . ASP B 1 232 ? 15.32 15.695 16.484 1 75.94 232 ASP B C 1
ATOM 3867 O O . ASP B 1 232 ? 14.445 14.961 16.938 1 75.94 232 ASP B O 1
ATOM 3871 N N . ASP B 1 233 ? 15.078 16.875 16.172 1 73.12 233 ASP B N 1
ATOM 3872 C CA . ASP B 1 233 ? 13.789 17.453 16.547 1 73.12 233 ASP B CA 1
ATOM 3873 C C . ASP B 1 233 ? 13.359 18.531 15.539 1 73.12 233 ASP B C 1
ATOM 3875 O O . ASP B 1 233 ? 12.844 19.578 15.93 1 73.12 233 ASP B O 1
ATOM 3879 N N . ALA B 1 234 ? 13.695 18.188 14.383 1 80.44 234 ALA B N 1
ATOM 3880 C CA . ALA B 1 234 ? 13.367 19.203 13.375 1 80.44 234 ALA B CA 1
ATOM 3881 C C . ALA B 1 234 ? 12.672 18.562 12.18 1 80.44 234 ALA B C 1
ATOM 3883 O O . ALA B 1 234 ? 13.047 17.469 11.734 1 80.44 234 ALA B O 1
ATOM 3884 N N . TRP B 1 235 ? 11.625 19.203 11.742 1 86.75 235 TRP B N 1
ATOM 3885 C CA . TRP B 1 235 ? 10.844 18.766 10.586 1 86.75 235 TRP B CA 1
ATOM 3886 C C . TRP B 1 235 ? 10.797 19.844 9.508 1 86.75 235 TRP B C 1
ATOM 3888 O O . TRP B 1 235 ? 10.75 21.031 9.82 1 86.75 235 TRP B O 1
ATOM 3898 N N . GLU B 1 236 ? 10.875 19.484 8.305 1 87.75 236 GLU B N 1
ATOM 3899 C CA . GLU B 1 236 ? 10.492 20.312 7.16 1 87.75 236 GLU B CA 1
ATOM 3900 C C . GLU B 1 236 ? 9.18 19.828 6.551 1 87.75 236 GLU B C 1
ATOM 3902 O O . GLU B 1 236 ? 8.969 18.625 6.379 1 87.75 236 GLU B O 1
ATOM 3907 N N . ALA B 1 237 ? 8.312 20.844 6.336 1 91.94 237 ALA B N 1
ATOM 3908 C CA . ALA B 1 237 ? 6.977 20.406 5.938 1 91.94 237 ALA B CA 1
ATOM 3909 C C . ALA B 1 237 ? 6.375 21.344 4.898 1 91.94 237 ALA B C 1
ATOM 3911 O O . ALA B 1 237 ? 6.797 22.5 4.789 1 91.94 237 ALA B O 1
ATOM 3912 N N . VAL B 1 238 ? 5.441 20.859 4.141 1 92.88 238 VAL B N 1
ATOM 3913 C CA . VAL B 1 238 ? 4.59 21.641 3.25 1 92.88 238 VAL B CA 1
ATOM 3914 C C . VAL B 1 238 ? 3.193 21.031 3.199 1 92.88 238 VAL B C 1
ATOM 3916 O O . VAL B 1 238 ? 3.035 19.812 3.385 1 92.88 238 VAL B O 1
ATOM 3919 N N . TRP B 1 239 ? 2.197 21.859 3.137 1 94.88 239 TRP B N 1
ATOM 3920 C CA . TRP B 1 239 ? 0.858 21.344 2.852 1 94.88 239 TRP B CA 1
ATOM 3921 C C . TRP B 1 239 ? 0.28 22 1.604 1 94.88 239 TRP B C 1
ATOM 3923 O O . TRP B 1 239 ? 0.735 23.078 1.192 1 94.88 239 TRP B O 1
ATOM 3933 N N . THR B 1 240 ? -0.628 21.344 0.908 1 95.12 240 THR B N 1
ATOM 3934 C CA . THR B 1 240 ? -1.177 21.812 -0.361 1 95.12 240 THR B CA 1
ATOM 3935 C C . THR B 1 240 ? -2.646 21.422 -0.49 1 95.12 240 THR B C 1
ATOM 3937 O O . THR B 1 240 ? -3.072 20.391 0.049 1 95.12 240 THR B O 1
ATOM 3940 N N . PHE B 1 241 ? -3.373 22.234 -1.242 1 95.56 241 PHE B N 1
ATOM 3941 C CA . PHE B 1 241 ? -4.762 21.969 -1.585 1 95.56 241 PHE B CA 1
ATOM 3942 C C . PHE B 1 241 ? -4.934 21.828 -3.094 1 95.56 241 PHE B C 1
ATOM 3944 O O . PHE B 1 241 ? -6.055 21.734 -3.592 1 95.56 241 PHE B O 1
ATOM 3951 N N . ARG B 1 242 ? -3.805 21.875 -3.758 1 93.94 242 ARG B N 1
ATOM 3952 C CA . ARG B 1 242 ? -3.844 21.688 -5.203 1 93.94 242 ARG B CA 1
ATOM 3953 C C . ARG B 1 242 ? -4.07 20.219 -5.555 1 93.94 242 ARG B C 1
ATOM 3955 O O . ARG B 1 242 ? -3.279 19.359 -5.176 1 93.94 242 ARG B O 1
ATOM 3962 N N . GLN B 1 243 ? -5.055 20.031 -6.344 1 94.94 243 GLN B N 1
ATOM 3963 C CA . GLN B 1 243 ? -5.461 18.672 -6.672 1 94.94 243 GLN B CA 1
ATOM 3964 C C . GLN B 1 243 ? -4.34 17.922 -7.387 1 94.94 243 GLN B C 1
ATOM 3966 O O . GLN B 1 243 ? -4.121 16.734 -7.133 1 94.94 243 GLN B O 1
ATOM 3971 N N . ASP B 1 244 ? -3.697 18.562 -8.281 1 94 244 ASP B N 1
ATOM 3972 C CA . ASP B 1 244 ? -2.648 17.906 -9.062 1 94 244 ASP B CA 1
ATOM 3973 C C . ASP B 1 244 ? -1.483 17.484 -8.164 1 94 244 ASP B C 1
ATOM 3975 O O . ASP B 1 244 ? -0.914 16.406 -8.344 1 94 244 ASP B O 1
ATOM 3979 N N . ARG B 1 245 ? -1.067 18.297 -7.164 1 95.56 245 ARG B N 1
ATOM 3980 C CA . ARG B 1 245 ? 0.02 17.953 -6.25 1 95.56 245 ARG B CA 1
ATOM 3981 C C . ARG B 1 245 ? -0.401 16.859 -5.273 1 95.56 245 ARG B C 1
ATOM 3983 O O . ARG B 1 245 ? 0.391 15.977 -4.949 1 95.56 245 ARG B O 1
ATOM 3990 N N . VAL B 1 246 ? -1.687 16.969 -4.785 1 97.38 246 VAL B N 1
ATOM 3991 C CA . VAL B 1 246 ? -2.195 15.914 -3.904 1 97.38 246 VAL B CA 1
ATOM 3992 C C . VAL B 1 246 ? -2.184 14.578 -4.637 1 97.38 246 VAL B C 1
ATOM 3994 O O . VAL B 1 246 ? -1.746 13.562 -4.082 1 97.38 246 VAL B O 1
ATOM 3997 N N . HIS B 1 247 ? -2.623 14.609 -5.898 1 96.19 247 HIS B N 1
ATOM 3998 C CA . HIS B 1 247 ? -2.627 13.398 -6.707 1 96.19 247 HIS B CA 1
ATOM 3999 C C . HIS B 1 247 ? -1.219 12.836 -6.855 1 96.19 247 HIS B C 1
ATOM 4001 O O . HIS B 1 247 ? -1.02 11.617 -6.746 1 96.19 247 HIS B O 1
ATOM 4007 N N . ALA B 1 248 ? -0.285 13.672 -7.105 1 96.44 248 ALA B N 1
ATOM 4008 C CA . ALA B 1 248 ? 1.093 13.25 -7.34 1 96.44 248 ALA B CA 1
ATOM 4009 C C . ALA B 1 248 ? 1.677 12.57 -6.105 1 96.44 248 ALA B C 1
ATOM 4011 O O . ALA B 1 248 ? 2.297 11.508 -6.203 1 96.44 248 ALA B O 1
ATOM 4012 N N . VAL B 1 249 ? 1.502 13.211 -4.926 1 97.44 249 VAL B N 1
ATOM 4013 C CA . VAL B 1 249 ? 2.082 12.633 -3.717 1 97.44 249 VAL B CA 1
ATOM 4014 C C . VAL B 1 249 ? 1.317 11.367 -3.332 1 97.44 249 VAL B C 1
ATOM 4016 O O . VAL B 1 249 ? 1.908 10.406 -2.834 1 97.44 249 VAL B O 1
ATOM 4019 N N . ASN B 1 250 ? 0.003 11.359 -3.5 1 97.62 250 ASN B N 1
ATOM 4020 C CA . ASN B 1 250 ? -0.772 10.141 -3.285 1 97.62 250 ASN B CA 1
ATOM 4021 C C . ASN B 1 250 ? -0.243 8.984 -4.125 1 97.62 250 ASN B C 1
ATOM 4023 O O . ASN B 1 250 ? -0.079 7.867 -3.623 1 97.62 250 ASN B O 1
ATOM 4027 N N . ARG B 1 251 ? 0.007 9.234 -5.414 1 95.56 251 ARG B N 1
ATOM 4028 C CA . ARG B 1 251 ? 0.523 8.219 -6.332 1 95.56 251 ARG B CA 1
ATOM 4029 C C . ARG B 1 251 ? 1.876 7.695 -5.863 1 95.56 251 ARG B C 1
ATOM 4031 O O . ARG B 1 251 ? 2.139 6.492 -5.938 1 95.56 251 ARG B O 1
ATOM 4038 N N . TYR B 1 252 ? 2.697 8.57 -5.418 1 96.5 252 TYR B N 1
ATOM 4039 C CA . TYR B 1 252 ? 4 8.164 -4.902 1 96.5 252 TYR B CA 1
ATOM 4040 C C . TYR B 1 252 ? 3.848 7.211 -3.721 1 96.5 252 TYR B C 1
ATOM 4042 O O . TYR B 1 252 ? 4.484 6.156 -3.678 1 96.5 252 TYR B O 1
ATOM 4050 N N . ILE B 1 253 ? 2.984 7.582 -2.809 1 97 253 ILE B N 1
ATOM 4051 C CA . ILE B 1 253 ? 2.803 6.797 -1.592 1 97 253 ILE B CA 1
ATOM 4052 C C . ILE B 1 253 ? 2.238 5.422 -1.942 1 97 253 ILE B C 1
ATOM 4054 O O . ILE B 1 253 ? 2.721 4.402 -1.448 1 97 253 ILE B O 1
ATOM 4058 N N . GLU B 1 254 ? 1.278 5.328 -2.859 1 94.31 254 GLU B N 1
ATOM 4059 C CA . GLU B 1 254 ? 0.687 4.074 -3.316 1 94.31 254 GLU B CA 1
ATOM 4060 C C . GLU B 1 254 ? 1.753 3.125 -3.859 1 94.31 254 GLU B C 1
ATOM 4062 O O . GLU B 1 254 ? 1.677 1.912 -3.65 1 94.31 254 GLU B O 1
ATOM 4067 N N . ARG B 1 255 ? 2.604 3.703 -4.523 1 90 255 ARG B N 1
ATOM 4068 C CA . ARG B 1 255 ? 3.586 2.895 -5.238 1 90 255 ARG B CA 1
ATOM 4069 C C . ARG B 1 255 ? 4.73 2.482 -4.316 1 90 255 ARG B C 1
ATOM 4071 O O . ARG B 1 255 ? 5.145 1.322 -4.312 1 90 255 ARG B O 1
ATOM 4078 N N . ALA B 1 256 ? 5.234 3.406 -3.527 1 91.06 256 ALA B N 1
ATOM 4079 C CA . ALA B 1 256 ? 6.504 3.232 -2.824 1 91.06 256 ALA B CA 1
ATOM 4080 C C . ALA B 1 256 ? 6.285 2.635 -1.438 1 91.06 256 ALA B C 1
ATOM 4082 O O . ALA B 1 256 ? 7.184 2.002 -0.879 1 91.06 256 ALA B O 1
ATOM 4083 N N . LEU B 1 257 ? 5.047 2.939 -0.916 1 93.62 257 LEU B N 1
ATOM 4084 C CA . LEU B 1 257 ? 4.844 2.559 0.478 1 93.62 257 LEU B CA 1
ATOM 4085 C C . LEU B 1 257 ? 3.635 1.642 0.621 1 93.62 257 LEU B C 1
ATOM 4087 O O . LEU B 1 257 ? 3.627 0.743 1.466 1 93.62 257 LEU B O 1
#

Sequence (514 aa):
MIDPPDSLASFIERGPVADRSLAVVNRTRPRPIQEMLEELFAEQHVDVEELDVPDAEADVVLLLDDDREVIASSPLQALEEELLLVNSDLYVTGTRALEDVTMPAVLEGLAETPFRVRGYPAAHSEKLPLIAISRYIERLAWEHGAGRLRSSFQRLSRLDDERGTREVYRRLGTADVDVHVYGVPDWVPPESFPGVVHAGYTGEFRSSWFVVHHTDDGDARSAALVAERVGDDAWEAVWTFRQDRVHAVNRYIERALMIDPPDSLASFIERGPVADRSLAVVNRTRPRPIQEMLEELFAEQHVDVEELDVPDAEADVVLLLDDDREVIASSPLQALEEELLLVNSDLYVTGTRALEDVTMPAVLEGLAETPFRVRGYPAAHSEKLPLIAISRYIERLAWEHGAGRLRSSFQRLSRLDDERGTREVYRRLGTADVDVHVYGVPDWVPPESFPGVVHAGYTGEFRSSWFVVHHTDDGDARSAALVAERVGDDAWEAVWTFRQDRVHAVNRYIERAL

Organism: NCBI:txid1816183

pLDDT: mean 85.32, std 13.69, range [40.91, 98.75]

InterPro domains:
  IPR016954 Uncharacterised protein family, Vng0742h [PIRSF030471] (7-255)
  IPR019278 DICT domain [PF10069] (121-228)

Foldseek 3Di:
DDAFAPDLVRLLVPFDAWQKEKEAEAEPDDVVLLVLVCQLQVQQSYHYYYDYDPPDDHQKMFMAGPVRDTPFIFHSVLCCCLQVVLPPCCLQPVNPDLVNQDDHRNLVSCFSRKGKFFPDVPDVSRCRSVSSVLSPQLSLLLVVLEFEKEWADQEPCCCVVRPSNVVSQLSSLVSHHAYEYAHAPPDDDDPSRRYHYHHDDDQCRNFKTKIWGADPDPVGWTKMKIWGHPDPGMIMIHMHRDNVSSVSNVVVVVVPD/DDAFAPDLVRLLVPFDAWQKEKEAEQEPDDVVLLVLVCQLQVQQSYHYYYDYDPPDDHQKMFMAGPVRDTPFIFRSVLCCCLQVVLPPCCLQPVNPDLVNQDDHRNLVSCFSRKGKFFCDVPDVSRCRSVSSVLSPQLSLLLVVLEFEKEWADQEPCCCVVRPSNVVSQLSSLVSHHAYEYAHAPPDDDDPSRRYHYHHDDDQCRNFKTKIWGADPDPVGWTKMKIWGHPDPGMIMIHMHRDNVSSVSNVVVVVVPD